Protein AF-K3XHM7-F1 (afdb_monomer_lite)

Organism: Setaria italica (NCBI:txid4555)

Secondary structure (DSSP, 8-state):
-EEEEEEE-SSTTSSHHHHHHHHHHHHHHTT--EEEEEEE-SSSSSSTTS-HHHH-PPEE-TT--EE-THHHHHHHHHT----GGGEEEHHHHHHHHHHHHHHTTTTTPPP-IIIIIHHHHHHHHHHHHTS--SS-SS--SEEEEEESS----SSSEEEEE-----------HHHHHHHHHTT---------TGGGSTTHHHH-HHHHHHHHHHHHH-S-EEE----SSTTHHHHHHHHHHHHHTT--EEEETHHHHHHHHHHHHHTS--TTEEETTT-TT-SEEEEEE-PBP-SSS-S-B-EEEEEEEEE-STT-HHHHHTTT-SEEEEEEEESEEE-GGGHHHHHHHT-EEEEE-TTS-SEEEEE-TTSSSEEEESS-TTSS-BTTB--HHHHHHHHHHTT-HHHHHHHHHSTTS----------PPPPPPPPP--SS----PPPP------

Sequence (454 aa):
MKYVLVTGGVVSGLGKGVTASSIGVVLKSCGLRVTTIKIDPYLNTDAGTMSPFEHGEVFVLDDGGEVDLDLGNYERFLDIKLTRDNNITTGKIYQAVINKERRGDYLGKTVQVVPHITDEIQDWIERVAMNPVDGKEGHPDVCVIELGGTIGPGNFCLVHVSLVPVLNVVGEQALLHASVAMERKLVVDWVPSCDLEDSSARETPEAHKKAWKLLKGADGILVPGGFGDRGVQGKILAAKYARENNVPYLGICLGMQIAVIEFARSVMKLRGANSTEFDPAATSPCVIFMPEGSKTHMGATMRLGSRRTYFQVTGSKSAKLYGNATSVDERHRHRYEVNPDMVPDFERAGLQFVGKDESGTRMEIIELPSHKFFIGAQFHPEFKSRPGKPSPLFLGLIAAASGQLEPLLQRSCNNTTKPPTKVPKRKLYPTVPVKNPLNSLVNGYYPNGTGIHT

InterPro domains:
  IPR004468 CTP synthase [PTHR11550] (173-412)
  IPR017456 CTP synthase, N-terminal [PF06418] (2-152)
  IPR017926 Glutamine amidotransferase [PF00117] (174-398)
  IPR027417 P-loop containing nucleoside triphosphate hydrolase [G3DSA:3.40.50.300] (1-154)
  IPR027417 P-loop containing nucleoside triphosphate hydrolase [SSF52540] (1-173)
  IPR029062 Class I glutamine amidotransferase-like [G3DSA:3.40.50.880] (171-416)
  IPR029062 Class I glutamine amidotransferase-like [SSF52317] (173-403)
  IPR033828 CTP synthase GATase domain [cd01746] (174-398)

Structure (mmCIF, N/CA/C/O backbone):
data_AF-K3XHM7-F1
#
_entry.id   AF-K3XHM7-F1
#
loop_
_atom_site.group_PDB
_atom_site.id
_atom_site.type_symbol
_atom_site.label_atom_id
_atom_site.label_alt_id
_atom_site.label_comp_id
_atom_site.label_asym_id
_atom_site.label_entity_id
_atom_site.label_seq_id
_atom_site.pdbx_PDB_ins_code
_atom_site.Cartn_x
_atom_site.Cartn_y
_atom_site.Cartn_z
_atom_site.occupancy
_atom_site.B_iso_or_equiv
_atom_site.auth_seq_id
_atom_site.auth_comp_id
_atom_site.auth_asym_id
_atom_site.auth_atom_id
_atom_site.pdbx_PDB_model_num
ATOM 1 N N . MET A 1 1 ? 17.252 -14.009 -24.399 1.00 90.31 1 MET A N 1
ATOM 2 C CA . MET A 1 1 ? 16.099 -13.152 -24.069 1.00 90.31 1 MET A CA 1
ATOM 3 C C . MET A 1 1 ? 15.227 -12.949 -25.299 1.00 90.31 1 MET A C 1
ATOM 5 O O . MET A 1 1 ? 15.767 -12.719 -26.378 1.00 90.31 1 MET A O 1
ATOM 9 N N . LYS A 1 2 ? 13.904 -13.054 -25.160 1.00 92.12 2 LYS A N 1
ATOM 10 C CA . LYS A 1 2 ? 12.919 -12.620 -26.166 1.00 92.12 2 LYS A CA 1
ATOM 11 C C . LYS A 1 2 ? 12.112 -11.448 -25.612 1.00 92.12 2 LYS A C 1
ATOM 13 O O . LYS A 1 2 ? 11.883 -11.400 -24.409 1.00 92.12 2 LYS A O 1
ATOM 18 N N . TYR A 1 3 ? 11.655 -10.546 -26.476 1.00 90.75 3 TYR A N 1
ATOM 19 C CA . TYR A 1 3 ? 10.893 -9.365 -26.072 1.00 90.75 3 TYR A CA 1
ATOM 20 C C . TYR A 1 3 ? 9.493 -9.375 -26.685 1.00 90.75 3 TYR A C 1
ATOM 22 O O . TYR A 1 3 ? 9.328 -9.613 -27.885 1.00 90.75 3 TYR A O 1
ATOM 30 N N . VAL A 1 4 ? 8.491 -9.103 -25.854 1.00 89.62 4 VAL A N 1
ATOM 31 C CA . VAL A 1 4 ? 7.109 -8.862 -26.279 1.00 89.62 4 VAL A CA 1
ATOM 32 C C . VAL A 1 4 ? 6.745 -7.457 -25.845 1.00 89.62 4 VAL A C 1
ATOM 34 O O . VAL A 1 4 ? 6.724 -7.206 -24.648 1.00 89.62 4 VAL A O 1
ATOM 37 N N . LEU A 1 5 ? 6.450 -6.552 -26.774 1.00 88.44 5 LEU A N 1
ATOM 38 C CA . LEU A 1 5 ? 5.986 -5.213 -26.421 1.00 88.44 5 LEU A CA 1
ATOM 39 C C . LEU A 1 5 ? 4.493 -5.096 -26.574 1.00 88.44 5 LEU A C 1
ATOM 41 O O . LEU A 1 5 ? 3.918 -5.392 -27.621 1.00 88.44 5 LEU A O 1
ATOM 45 N N . VAL A 1 6 ? 3.892 -4.567 -25.527 1.00 85.75 6 VAL A N 1
ATOM 46 C CA . VAL A 1 6 ? 2.497 -4.190 -25.487 1.00 85.75 6 VAL A CA 1
ATOM 47 C C . VAL A 1 6 ? 2.423 -2.674 -25.538 1.00 85.75 6 VAL A C 1
ATOM 49 O O . VAL A 1 6 ? 2.961 -1.984 -24.676 1.00 85.75 6 VAL A O 1
ATOM 52 N N . THR A 1 7 ? 1.755 -2.163 -26.565 1.00 81.94 7 THR A N 1
ATOM 53 C CA . THR A 1 7 ? 1.551 -0.732 -26.801 1.00 81.94 7 THR A CA 1
ATOM 54 C C . THR A 1 7 ? 0.088 -0.360 -26.630 1.00 81.94 7 THR A C 1
ATOM 56 O O . THR A 1 7 ? -0.816 -1.161 -26.889 1.00 81.94 7 THR A 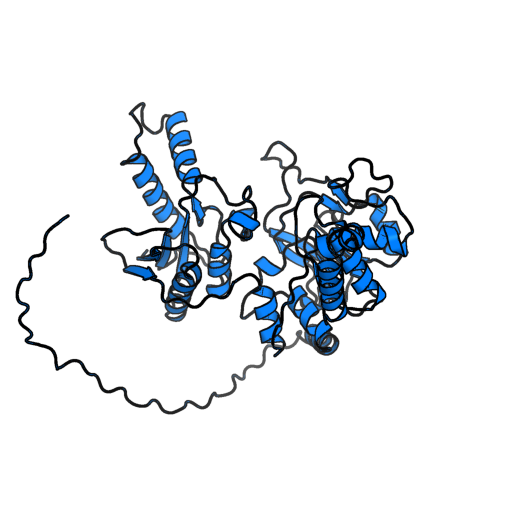O 1
ATOM 59 N N . GLY A 1 8 ? -0.153 0.874 -26.194 1.00 69.25 8 GLY A N 1
ATOM 60 C CA . GLY A 1 8 ? -1.497 1.443 -26.104 1.00 69.25 8 GLY A CA 1
ATOM 61 C C . GLY A 1 8 ? -1.938 2.171 -27.360 1.00 69.25 8 GLY A C 1
ATOM 62 O O . GLY A 1 8 ? -1.119 2.774 -28.049 1.00 69.25 8 GLY A O 1
ATOM 63 N N . GLY A 1 9 ? -3.249 2.158 -27.597 1.00 60.75 9 GLY A N 1
ATOM 64 C CA . GLY A 1 9 ? -3.941 3.103 -28.469 1.00 60.75 9 GLY A CA 1
ATOM 65 C C . GLY A 1 9 ? -4.202 4.465 -27.809 1.00 60.75 9 GLY A C 1
ATOM 66 O O . GLY A 1 9 ? -3.507 4.883 -26.889 1.00 60.75 9 GLY A O 1
ATOM 67 N N . VAL A 1 10 ? -5.242 5.148 -28.290 1.00 54.38 10 VAL A N 1
ATOM 68 C CA . VAL A 1 10 ? -5.516 6.593 -28.118 1.00 54.38 10 VAL A CA 1
ATOM 69 C C . VAL A 1 10 ? -5.725 7.063 -26.663 1.00 54.38 10 VAL A C 1
ATOM 71 O O . VAL A 1 10 ? -5.613 8.253 -26.391 1.00 54.38 10 VAL A O 1
ATOM 74 N N . VAL A 1 11 ? -6.022 6.168 -25.714 1.00 58.06 11 VAL A N 1
ATOM 75 C CA . VAL A 1 11 ? -6.416 6.540 -24.340 1.00 58.06 11 VAL A CA 1
ATOM 76 C C . VAL A 1 11 ? -5.602 5.757 -23.300 1.00 58.06 11 VAL A C 1
ATOM 78 O O . VAL A 1 11 ? -5.326 4.568 -23.470 1.00 58.06 11 VAL A O 1
ATOM 81 N N . SER A 1 12 ? -5.207 6.412 -22.204 1.00 57.19 12 SER A N 1
ATOM 82 C CA . SER A 1 12 ? -4.606 5.738 -21.042 1.00 57.19 12 SER A CA 1
ATOM 83 C C . SER A 1 12 ? -5.689 5.033 -20.206 1.00 57.19 12 SER A C 1
ATOM 85 O O . SER A 1 12 ? -6.799 5.538 -20.097 1.00 57.19 12 SER A O 1
ATOM 87 N N . GLY A 1 13 ? -5.404 3.852 -19.642 1.00 61.78 13 GLY A N 1
ATOM 88 C CA . GLY A 1 13 ? -6.384 3.069 -18.860 1.00 61.78 13 GLY A CA 1
ATOM 89 C C . GLY A 1 13 ? -7.154 1.967 -19.612 1.00 61.78 13 GLY A C 1
ATOM 90 O O . GLY A 1 13 ? -8.038 1.343 -19.040 1.00 61.78 13 GLY A O 1
ATOM 91 N N . LEU A 1 14 ? -6.798 1.654 -20.865 1.00 66.38 14 LEU A N 1
ATOM 92 C CA . LEU A 1 14 ? -7.458 0.620 -21.695 1.00 66.38 14 LEU A CA 1
ATOM 93 C C . LEU A 1 14 ? -7.246 -0.842 -21.253 1.00 66.38 14 LEU A C 1
ATOM 95 O O . LEU A 1 14 ? -7.714 -1.758 -21.921 1.00 66.38 14 LEU A O 1
ATOM 99 N N . GLY A 1 15 ? -6.506 -1.085 -20.170 1.00 74.56 15 GLY A N 1
ATOM 100 C CA . GLY A 1 15 ? -6.131 -2.442 -19.760 1.00 74.56 15 GLY A CA 1
ATOM 101 C C . GLY A 1 15 ? -4.861 -2.971 -20.436 1.00 74.56 15 GLY A C 1
ATOM 102 O O . GLY A 1 15 ? -4.729 -4.181 -20.636 1.00 74.56 15 GLY A O 1
ATOM 103 N N . LYS A 1 16 ? -3.901 -2.088 -20.758 1.00 78.88 16 LYS A N 1
ATOM 104 C CA . LYS A 1 16 ? -2.546 -2.480 -21.196 1.00 78.88 16 LYS A CA 1
ATOM 105 C C . LYS A 1 16 ? -1.891 -3.416 -20.180 1.00 78.88 16 LYS A C 1
ATOM 107 O O . LYS A 1 16 ? -1.523 -4.528 -20.546 1.00 78.88 16 LYS A O 1
ATOM 112 N N . GLY A 1 17 ? -1.864 -3.009 -18.907 1.00 81.81 17 GLY A N 1
ATOM 113 C CA . GLY A 1 17 ? -1.332 -3.811 -17.805 1.00 81.81 17 GLY A CA 1
ATOM 114 C C . GLY A 1 17 ? -1.980 -5.192 -17.690 1.00 81.81 17 GLY A C 1
ATOM 115 O O . GLY A 1 17 ? -1.285 -6.195 -17.536 1.00 81.81 17 GLY A O 1
ATOM 116 N N . VAL A 1 18 ? -3.304 -5.280 -17.862 1.00 83.62 18 VAL A N 1
ATOM 117 C CA . VAL A 1 18 ? -4.047 -6.555 -17.855 1.00 83.62 18 VAL A CA 1
ATOM 118 C C . VAL A 1 18 ? -3.696 -7.418 -19.068 1.00 83.62 18 VAL A C 1
ATOM 120 O O . VAL A 1 18 ? -3.477 -8.620 -18.921 1.00 83.62 18 VAL A O 1
ATOM 123 N N . THR A 1 19 ? -3.599 -6.826 -20.260 1.00 85.44 19 THR A N 1
ATOM 124 C CA . THR A 1 19 ? -3.249 -7.545 -21.496 1.00 85.44 19 THR A CA 1
ATOM 125 C C . THR A 1 19 ? -1.823 -8.087 -21.426 1.00 85.44 19 THR A C 1
ATOM 127 O O . THR A 1 19 ? -1.602 -9.279 -21.638 1.00 85.44 19 THR A O 1
ATOM 130 N N . ALA A 1 20 ? -0.865 -7.237 -21.055 1.00 87.88 20 ALA A N 1
ATOM 131 C CA . ALA A 1 20 ? 0.531 -7.609 -20.859 1.00 87.88 20 ALA A CA 1
ATOM 132 C C . ALA A 1 20 ? 0.687 -8.686 -19.775 1.00 87.88 20 ALA A C 1
ATOM 134 O O . ALA A 1 20 ? 1.353 -9.698 -20.004 1.00 87.88 20 ALA A O 1
ATOM 135 N N . SER A 1 21 ? -0.008 -8.541 -18.641 1.00 88.75 21 SER A N 1
ATOM 136 C CA . SER A 1 21 ? -0.039 -9.571 -17.595 1.00 88.75 21 SER A CA 1
ATOM 137 C C . SER A 1 21 ? -0.605 -10.893 -18.115 1.00 88.75 21 SER A C 1
ATOM 139 O O . SER A 1 21 ? -0.036 -11.948 -17.852 1.00 88.75 21 SER A O 1
ATOM 141 N N . SER A 1 22 ? -1.689 -10.855 -18.892 1.00 89.19 22 SER A N 1
ATOM 142 C CA . SER A 1 22 ? -2.334 -12.057 -19.438 1.00 89.19 22 SER A CA 1
ATOM 143 C C . SER A 1 22 ? -1.419 -12.808 -20.403 1.00 89.19 22 SER A C 1
ATOM 145 O O . SER A 1 22 ? -1.305 -14.030 -20.317 1.00 89.19 22 SER A O 1
ATOM 147 N N . ILE A 1 23 ? -0.710 -12.084 -21.276 1.00 90.81 23 ILE A N 1
ATOM 148 C CA . ILE A 1 23 ? 0.316 -12.665 -22.151 1.00 90.81 23 ILE A CA 1
ATOM 149 C C . ILE A 1 23 ? 1.399 -13.340 -21.307 1.00 90.81 23 ILE A C 1
ATOM 151 O O . ILE A 1 23 ? 1.749 -14.492 -21.562 1.00 90.81 23 ILE A O 1
ATOM 155 N N . GLY A 1 24 ? 1.890 -12.661 -20.268 1.00 92.69 24 GLY A N 1
ATOM 156 C CA . GLY A 1 24 ? 2.874 -13.235 -19.357 1.00 92.69 24 GLY A CA 1
ATOM 157 C C . GLY A 1 24 ? 2.372 -14.506 -18.657 1.00 92.69 24 GLY A C 1
ATOM 158 O O . GLY A 1 24 ? 3.124 -15.471 -18.552 1.00 92.69 24 GLY A O 1
ATOM 159 N N . VAL A 1 25 ? 1.101 -14.559 -18.237 1.00 91.50 25 VAL A N 1
ATOM 160 C CA . VAL A 1 25 ? 0.500 -15.757 -17.620 1.00 91.50 25 VAL A CA 1
ATOM 161 C C . VAL A 1 25 ? 0.461 -16.918 -18.608 1.00 91.50 25 VAL A C 1
ATOM 163 O O . VAL A 1 25 ? 0.824 -18.036 -18.244 1.00 91.50 25 VAL A O 1
ATOM 166 N N . VAL A 1 26 ? 0.066 -16.665 -19.860 1.00 93.38 26 VAL A N 1
ATOM 167 C CA . VAL A 1 26 ? 0.060 -17.692 -20.912 1.00 93.38 26 VAL A CA 1
ATOM 168 C C . VAL A 1 26 ? 1.474 -18.223 -21.136 1.00 93.38 26 VAL A C 1
ATOM 170 O O . VAL A 1 26 ? 1.685 -19.432 -21.072 1.00 93.38 26 VAL A O 1
ATOM 173 N N . LEU A 1 27 ? 2.463 -17.342 -21.297 1.00 93.69 27 LEU A N 1
ATOM 174 C CA . LEU A 1 27 ? 3.865 -17.736 -21.471 1.00 93.69 27 LEU A CA 1
ATOM 175 C C . LEU A 1 27 ? 4.392 -18.541 -20.272 1.00 93.69 27 LEU A C 1
ATOM 177 O O . LEU A 1 27 ? 5.014 -19.587 -20.463 1.00 93.69 27 LEU A O 1
ATOM 181 N N . LYS A 1 28 ? 4.072 -18.118 -19.041 1.00 93.69 28 LYS A N 1
ATOM 182 C CA . LYS A 1 28 ? 4.417 -18.854 -17.815 1.00 93.69 28 LYS A CA 1
ATOM 183 C C . LYS A 1 28 ? 3.761 -20.236 -17.784 1.00 93.69 28 LYS A C 1
ATOM 185 O O . LYS A 1 28 ? 4.400 -21.210 -17.392 1.00 93.69 28 LYS A O 1
ATOM 190 N N . SER A 1 29 ? 2.514 -20.352 -18.246 1.00 91.81 29 SER A N 1
ATOM 191 C CA . SER A 1 29 ? 1.804 -21.636 -18.346 1.00 91.81 29 SER A CA 1
ATOM 192 C C . SER A 1 29 ? 2.400 -22.577 -19.400 1.00 91.81 29 SER A C 1
ATOM 194 O O . SER A 1 29 ? 2.321 -23.794 -19.246 1.00 91.81 29 SER A O 1
ATOM 196 N N . CYS A 1 30 ? 3.071 -22.029 -20.418 1.00 94.69 30 CYS A N 1
ATOM 197 C CA . CYS A 1 30 ? 3.864 -22.785 -21.388 1.00 94.69 30 CYS A CA 1
ATOM 198 C C . CYS A 1 30 ? 5.239 -23.223 -20.847 1.00 94.69 30 CYS A C 1
ATOM 200 O O . CYS A 1 30 ? 6.012 -23.827 -21.585 1.00 94.69 30 CYS A O 1
ATOM 202 N N . GLY A 1 31 ? 5.556 -22.933 -19.580 1.00 93.31 31 GLY A N 1
ATOM 203 C CA . GLY A 1 31 ? 6.815 -23.314 -18.938 1.00 93.31 31 GLY A CA 1
ATOM 204 C C . GLY A 1 31 ? 7.956 -22.309 -19.111 1.00 93.31 31 GLY A C 1
ATOM 205 O O . GLY A 1 31 ? 9.072 -22.608 -18.697 1.00 93.31 31 GLY A O 1
ATOM 206 N N . LEU A 1 32 ? 7.694 -21.130 -19.686 1.00 95.69 32 LEU A N 1
ATOM 207 C CA . LEU A 1 32 ? 8.699 -20.079 -19.861 1.00 95.69 32 LEU A CA 1
ATOM 208 C C . LEU A 1 32 ? 8.834 -19.223 -18.598 1.00 95.69 32 LEU A C 1
ATOM 210 O O . LEU A 1 32 ? 7.852 -18.929 -17.911 1.00 95.69 32 LEU A O 1
ATOM 214 N N . ARG A 1 33 ? 10.051 -18.765 -18.308 1.00 96.25 33 ARG A N 1
ATOM 215 C CA . ARG A 1 33 ? 10.319 -17.777 -17.258 1.00 96.25 33 ARG A CA 1
ATOM 216 C C . ARG A 1 33 ? 10.108 -16.375 -17.813 1.00 96.25 33 ARG A C 1
ATOM 218 O O . ARG A 1 33 ? 10.719 -16.000 -18.813 1.00 96.25 33 ARG A O 1
ATOM 225 N N . VAL A 1 34 ? 9.248 -15.602 -17.155 1.00 96.25 34 VAL A N 1
ATOM 226 C CA . VAL A 1 34 ? 8.810 -14.284 -17.629 1.00 96.25 34 VAL A CA 1
ATOM 227 C C . VAL A 1 34 ? 9.246 -13.195 -16.654 1.00 96.25 34 VAL A C 1
ATOM 229 O O . VAL A 1 34 ? 9.041 -13.328 -15.449 1.00 96.25 34 VAL A O 1
ATOM 232 N N . THR A 1 35 ? 9.804 -12.110 -17.188 1.00 96.75 35 THR A N 1
ATOM 233 C CA . THR A 1 35 ? 9.991 -10.831 -16.488 1.00 96.75 35 THR A CA 1
ATOM 234 C C . THR A 1 35 ? 9.202 -9.726 -17.182 1.00 96.75 35 THR A C 1
ATOM 236 O O . THR A 1 35 ? 8.718 -9.910 -18.304 1.00 96.75 35 THR A O 1
ATOM 239 N N . THR A 1 36 ? 9.055 -8.582 -16.521 1.00 96.00 36 THR A N 1
ATOM 240 C CA . THR A 1 36 ? 8.298 -7.447 -17.051 1.00 96.00 36 THR A CA 1
ATOM 241 C C . THR A 1 36 ? 9.036 -6.134 -16.865 1.00 96.00 36 THR A C 1
ATOM 243 O O . THR A 1 36 ? 9.661 -5.913 -15.826 1.00 96.00 36 THR A O 1
ATOM 246 N N . ILE A 1 37 ? 8.915 -5.242 -17.844 1.00 95.94 37 ILE A N 1
ATOM 247 C CA . ILE A 1 37 ? 9.376 -3.854 -17.754 1.00 95.94 37 ILE A CA 1
ATOM 248 C C . ILE A 1 37 ? 8.218 -2.949 -18.157 1.00 95.94 37 ILE A C 1
ATOM 250 O O . ILE A 1 37 ? 7.603 -3.163 -19.198 1.00 95.94 37 ILE A O 1
ATOM 254 N N . LYS A 1 38 ? 7.926 -1.930 -17.354 1.00 93.56 38 LYS A N 1
ATOM 255 C CA . LYS A 1 38 ? 6.962 -0.886 -17.708 1.00 93.56 38 LYS A CA 1
ATOM 256 C C . LYS A 1 38 ? 7.701 0.404 -18.013 1.00 93.56 38 LYS A C 1
ATOM 258 O O . LYS A 1 38 ? 8.544 0.820 -17.219 1.00 93.56 38 LYS A O 1
ATOM 263 N N . ILE A 1 39 ? 7.373 1.013 -19.145 1.00 92.19 39 ILE A N 1
ATOM 264 C CA . ILE A 1 39 ? 7.922 2.290 -19.588 1.00 92.19 39 ILE A CA 1
ATOM 265 C C . ILE A 1 39 ? 6.824 3.344 -19.514 1.00 92.19 39 ILE A C 1
ATOM 267 O O . ILE A 1 39 ? 5.850 3.300 -20.275 1.00 92.19 39 ILE A O 1
ATOM 271 N N . ASP A 1 40 ? 7.035 4.311 -18.631 1.00 89.19 40 ASP A N 1
ATOM 272 C CA . ASP A 1 40 ? 6.126 5.413 -18.388 1.00 89.19 40 ASP A CA 1
ATOM 273 C C . ASP A 1 40 ? 6.665 6.728 -18.965 1.00 89.19 40 ASP A C 1
ATOM 275 O O . ASP A 1 40 ? 7.805 7.115 -18.693 1.00 89.19 40 ASP A O 1
ATOM 279 N N . PRO A 1 41 ? 5.859 7.456 -19.756 1.00 87.25 41 PRO A N 1
ATOM 280 C CA . PRO A 1 41 ? 6.331 8.645 -20.458 1.00 87.25 41 PRO A CA 1
ATOM 281 C C . PRO A 1 41 ? 6.426 9.897 -19.569 1.00 87.25 41 PRO A C 1
ATOM 283 O O . PRO A 1 41 ? 6.902 10.934 -20.035 1.00 87.25 41 PRO A O 1
ATOM 286 N N . TYR A 1 42 ? 5.991 9.843 -18.306 1.00 87.00 42 TYR A N 1
ATOM 287 C CA . TYR A 1 42 ? 6.014 11.000 -17.409 1.00 87.00 42 TYR A CA 1
ATOM 288 C C . TYR A 1 42 ? 7.433 11.372 -16.940 1.00 87.00 42 TYR A C 1
ATOM 290 O O . TYR A 1 42 ? 8.353 10.551 -16.910 1.00 87.00 42 TYR A O 1
ATOM 298 N N . LEU A 1 43 ? 7.609 12.641 -16.554 1.00 90.94 43 LEU A N 1
ATOM 299 C CA . LEU A 1 43 ? 8.907 13.213 -16.171 1.00 90.94 43 LEU A CA 1
ATOM 300 C C . LEU A 1 43 ? 9.351 12.891 -14.742 1.00 90.94 43 LEU A C 1
ATOM 302 O O . LEU A 1 43 ? 10.538 13.007 -14.455 1.00 90.94 43 LEU A O 1
ATOM 306 N N . ASN A 1 44 ? 8.449 12.513 -13.835 1.00 92.38 44 ASN A N 1
ATOM 307 C CA . ASN A 1 44 ? 8.841 12.122 -12.481 1.00 92.38 44 ASN A CA 1
ATOM 308 C C . ASN A 1 44 ? 9.801 10.918 -12.525 1.00 92.38 44 ASN A C 1
ATOM 310 O O . ASN A 1 44 ? 9.660 10.008 -13.344 1.00 92.38 44 ASN A O 1
ATOM 314 N N . THR A 1 45 ? 10.796 10.896 -11.638 1.00 93.19 45 THR A N 1
ATOM 315 C CA . THR A 1 45 ? 11.777 9.798 -11.538 1.00 93.19 45 THR A CA 1
ATOM 316 C C . THR A 1 45 ? 11.165 8.498 -11.017 1.00 93.19 45 THR A C 1
ATOM 318 O O . THR A 1 45 ? 11.667 7.413 -11.311 1.00 93.19 45 THR A O 1
ATOM 321 N N . ASP A 1 46 ? 10.085 8.622 -10.254 1.00 92.56 46 ASP A N 1
ATOM 322 C CA . ASP A 1 46 ? 9.287 7.562 -9.652 1.00 92.56 46 ASP A CA 1
ATOM 323 C C . ASP A 1 46 ? 7.845 8.066 -9.445 1.00 92.56 46 ASP A C 1
ATOM 325 O O . ASP A 1 46 ? 7.542 9.236 -9.703 1.00 92.56 46 ASP A O 1
ATOM 329 N N . ALA A 1 47 ? 6.944 7.186 -9.006 1.00 89.81 47 ALA A N 1
ATOM 330 C CA . ALA A 1 47 ? 5.548 7.550 -8.753 1.00 89.81 47 ALA A CA 1
ATOM 331 C C . ALA A 1 47 ? 5.322 8.151 -7.350 1.00 89.81 47 ALA A C 1
ATOM 333 O O . ALA A 1 47 ? 4.227 8.620 -7.047 1.00 89.81 47 ALA A O 1
ATOM 334 N N . GLY A 1 48 ? 6.335 8.155 -6.475 1.00 88.31 48 GLY A N 1
ATOM 335 C CA . GLY A 1 48 ? 6.172 8.417 -5.041 1.00 88.31 48 GLY A CA 1
ATOM 336 C C . GLY A 1 48 ? 5.660 9.819 -4.706 1.00 88.31 48 GLY A C 1
ATOM 337 O O . GLY A 1 48 ? 4.966 10.018 -3.707 1.00 88.31 48 GLY A O 1
ATOM 338 N N . THR A 1 49 ? 5.967 10.796 -5.559 1.00 86.81 49 THR A N 1
ATOM 339 C CA . THR A 1 49 ? 5.561 12.201 -5.387 1.00 86.81 49 THR A CA 1
ATOM 340 C C . THR A 1 49 ? 4.212 12.542 -6.018 1.00 86.81 49 THR A C 1
ATOM 342 O O . THR A 1 49 ? 3.729 13.660 -5.846 1.00 86.81 49 THR A O 1
ATOM 345 N N . MET A 1 50 ? 3.600 11.608 -6.746 1.00 83.06 50 MET A N 1
ATOM 346 C CA . MET A 1 50 ? 2.352 11.861 -7.457 1.00 83.06 50 MET A CA 1
ATOM 347 C C . MET A 1 50 ? 1.139 11.803 -6.532 1.00 83.06 50 MET A C 1
ATOM 349 O O . MET A 1 50 ? 1.083 11.029 -5.574 1.00 83.06 50 MET A O 1
ATOM 353 N N . SER A 1 51 ? 0.131 12.610 -6.860 1.00 75.12 51 SER A N 1
ATOM 354 C CA . SER A 1 51 ? -1.175 12.535 -6.214 1.00 75.12 51 SER A CA 1
ATOM 355 C C . SER A 1 51 ? -1.901 11.252 -6.640 1.00 75.12 51 SER A C 1
ATOM 357 O O . SER A 1 51 ? -2.101 11.047 -7.842 1.00 75.12 51 SER A O 1
ATOM 359 N N . PRO A 1 52 ? -2.398 10.431 -5.693 1.00 73.62 52 PRO A N 1
ATOM 360 C CA . PRO A 1 52 ? -3.187 9.248 -6.033 1.00 73.62 52 PRO A CA 1
ATOM 361 C C . PRO A 1 52 ? -4.462 9.551 -6.833 1.00 73.62 52 PRO A C 1
ATOM 363 O O . PRO A 1 52 ? -4.963 8.686 -7.544 1.00 73.62 52 PRO A O 1
ATOM 366 N N . PHE A 1 53 ? -4.986 10.779 -6.742 1.00 69.44 53 PHE A N 1
ATOM 367 C CA . PHE A 1 53 ? -6.164 11.206 -7.504 1.00 69.44 53 PHE A CA 1
ATOM 368 C C . PHE A 1 53 ? -5.868 11.470 -8.983 1.00 69.44 53 PHE A C 1
ATOM 370 O O . PHE A 1 53 ? -6.780 11.392 -9.800 1.00 69.44 53 PHE A O 1
ATOM 377 N N . GLU A 1 54 ? -4.623 11.804 -9.325 1.00 68.19 54 GLU A N 1
ATOM 378 C CA . GLU A 1 54 ? -4.235 12.146 -10.697 1.00 68.19 54 GLU A CA 1
ATOM 379 C C . GLU A 1 54 ? -3.746 10.923 -11.472 1.00 68.19 54 GLU A C 1
ATOM 381 O O . GLU A 1 54 ? -4.114 10.742 -12.630 1.00 68.19 54 GLU A O 1
ATOM 386 N N . HIS A 1 55 ? -2.930 10.083 -10.831 1.00 71.38 55 HIS A N 1
ATOM 387 C CA . HIS A 1 55 ? -2.209 8.995 -11.499 1.00 71.38 55 HIS A CA 1
ATOM 388 C C . HIS A 1 55 ? -2.590 7.593 -10.989 1.00 71.38 55 HIS A C 1
ATOM 390 O O . HIS A 1 55 ? -2.123 6.588 -11.518 1.00 71.38 55 HIS A O 1
ATOM 396 N N . GLY A 1 56 ? -3.462 7.505 -9.980 1.00 75.06 56 GLY A N 1
ATOM 397 C CA . GLY A 1 56 ? -3.761 6.257 -9.280 1.00 75.06 56 GLY A CA 1
ATOM 398 C C . GLY A 1 56 ? -2.798 5.979 -8.124 1.00 75.06 56 GLY A C 1
ATOM 399 O O . GLY A 1 56 ? -1.868 6.736 -7.850 1.00 75.06 56 GLY A O 1
ATOM 400 N N . GLU A 1 57 ? -3.057 4.898 -7.392 1.00 80.94 57 GLU A N 1
ATOM 401 C CA . GLU A 1 57 ? -2.275 4.546 -6.205 1.00 80.94 57 GLU A CA 1
ATOM 402 C C . GLU A 1 57 ? -0.816 4.208 -6.539 1.00 80.94 57 GLU A C 1
ATOM 404 O O . GLU A 1 57 ? -0.520 3.539 -7.528 1.00 80.94 57 GLU A O 1
ATOM 409 N N . VAL A 1 58 ? 0.102 4.613 -5.659 1.00 87.88 58 VAL A N 1
ATOM 410 C CA . VAL A 1 58 ? 1.513 4.219 -5.740 1.00 87.88 58 VAL A CA 1
ATOM 411 C C . VAL A 1 58 ? 1.654 2.770 -5.288 1.00 87.88 58 VAL A C 1
ATOM 413 O O . VAL A 1 58 ? 1.284 2.428 -4.161 1.00 87.88 58 VAL A O 1
ATOM 416 N N . PHE A 1 59 ? 2.239 1.922 -6.131 1.00 91.81 59 PHE A N 1
ATOM 417 C CA . PHE A 1 59 ? 2.594 0.560 -5.754 1.00 91.81 59 PHE A CA 1
ATOM 418 C C . PHE A 1 59 ? 4.014 0.526 -5.187 1.00 91.81 59 PHE A C 1
ATOM 420 O O . PHE A 1 59 ? 4.932 1.134 -5.732 1.00 91.81 59 PHE A O 1
ATOM 427 N N . VAL A 1 60 ? 4.208 -0.193 -4.082 1.00 93.62 60 VAL A N 1
ATOM 428 C CA . VAL A 1 60 ? 5.518 -0.311 -3.427 1.00 93.62 60 VAL A CA 1
ATOM 429 C C . VAL A 1 60 ? 6.081 -1.698 -3.678 1.00 93.62 60 VAL A C 1
ATOM 431 O O . VAL A 1 60 ? 5.381 -2.691 -3.471 1.00 93.62 60 VAL A O 1
ATOM 434 N N . LEU A 1 61 ? 7.343 -1.769 -4.097 1.00 95.50 61 LEU A N 1
ATOM 435 C CA . LEU A 1 61 ? 8.077 -3.012 -4.353 1.00 95.50 61 LEU A CA 1
ATOM 436 C C . LEU A 1 61 ? 8.841 -3.511 -3.116 1.00 95.50 61 LEU A C 1
ATOM 438 O O . LEU A 1 61 ? 9.002 -2.791 -2.128 1.00 95.50 61 LEU A O 1
ATOM 442 N N . ASP A 1 62 ? 9.322 -4.760 -3.157 1.00 92.56 62 ASP A N 1
ATOM 443 C CA . ASP A 1 62 ? 10.078 -5.364 -2.041 1.00 92.56 62 ASP A CA 1
ATOM 444 C C . ASP A 1 62 ? 11.346 -4.550 -1.713 1.00 92.56 62 ASP A C 1
ATOM 446 O O . ASP A 1 62 ? 11.670 -4.369 -0.538 1.00 92.56 62 ASP A O 1
ATOM 450 N N . ASP A 1 63 ? 12.012 -4.006 -2.736 1.00 93.50 63 ASP A N 1
ATOM 451 C CA . ASP A 1 63 ? 13.220 -3.178 -2.630 1.00 93.50 63 ASP A CA 1
ATOM 452 C C . ASP A 1 63 ? 12.939 -1.709 -2.253 1.00 93.50 63 ASP A C 1
ATOM 454 O O . ASP A 1 63 ? 13.858 -0.888 -2.235 1.00 93.50 63 ASP A O 1
ATOM 458 N N . GLY A 1 64 ? 11.679 -1.356 -1.985 1.00 92.81 64 GLY A N 1
ATOM 459 C CA . GLY A 1 64 ? 11.252 0.006 -1.672 1.00 92.81 64 GLY A CA 1
ATOM 460 C C . GLY A 1 64 ? 11.116 0.927 -2.884 1.00 92.81 64 GLY A C 1
ATOM 461 O O . GLY A 1 64 ? 11.047 2.134 -2.699 1.00 92.81 64 GLY A O 1
ATOM 462 N N . GLY A 1 65 ? 11.095 0.408 -4.114 1.00 92.88 65 GLY A N 1
ATOM 463 C CA . GLY A 1 65 ? 10.706 1.206 -5.277 1.00 92.88 65 GLY A CA 1
ATOM 464 C C . GLY A 1 65 ? 9.254 1.686 -5.181 1.00 92.88 65 GLY A C 1
ATOM 465 O O . GLY A 1 65 ? 8.359 0.876 -4.941 1.00 92.88 65 GLY A O 1
ATOM 466 N N . GLU A 1 66 ? 9.030 2.984 -5.389 1.00 94.12 66 GLU A N 1
ATOM 467 C CA . GLU A 1 66 ? 7.703 3.594 -5.546 1.00 94.12 66 GLU A CA 1
ATOM 468 C C . GLU A 1 66 ? 7.370 3.674 -7.037 1.00 94.12 66 GLU A C 1
ATOM 470 O O . GLU A 1 66 ? 7.973 4.443 -7.782 1.00 94.12 66 GLU A O 1
ATOM 475 N N . VAL A 1 67 ? 6.451 2.837 -7.501 1.00 93.50 67 VAL A N 1
ATOM 476 C CA . VAL A 1 67 ? 6.217 2.617 -8.932 1.00 93.50 67 VAL A CA 1
ATOM 477 C C . VAL A 1 67 ? 4.743 2.761 -9.286 1.00 93.50 67 VAL A C 1
ATOM 479 O O . VAL A 1 67 ? 3.877 2.805 -8.409 1.00 93.50 67 VAL A O 1
ATOM 482 N N . ASP A 1 68 ? 4.468 2.831 -10.585 1.00 89.44 68 ASP A N 1
ATOM 483 C CA . ASP A 1 68 ? 3.108 2.828 -11.111 1.00 89.44 68 ASP A CA 1
ATOM 484 C C . ASP A 1 68 ? 2.314 1.572 -10.687 1.00 89.44 68 ASP A C 1
ATOM 486 O O . ASP A 1 68 ? 2.864 0.473 -10.534 1.00 89.44 68 ASP A O 1
ATOM 490 N N . LEU A 1 69 ? 0.999 1.739 -10.528 1.00 85.69 69 LEU A N 1
ATOM 491 C CA . LEU A 1 69 ? 0.059 0.700 -10.111 1.00 85.69 69 LEU A CA 1
ATOM 492 C C . LEU A 1 69 ? 0.070 -0.548 -11.008 1.00 85.69 69 LEU A C 1
ATOM 494 O O . LEU A 1 69 ? -0.142 -1.662 -10.514 1.00 85.69 69 LEU A O 1
ATOM 498 N N . ASP A 1 70 ? 0.338 -0.400 -12.307 1.00 85.81 70 ASP A N 1
ATOM 499 C CA . ASP A 1 70 ? 0.384 -1.506 -13.262 1.00 85.81 70 ASP A CA 1
ATOM 500 C C . ASP A 1 70 ? 1.491 -2.516 -12.931 1.00 85.81 70 ASP A C 1
ATOM 502 O O . ASP A 1 70 ? 1.328 -3.704 -13.222 1.00 85.81 70 ASP A O 1
ATOM 506 N N . LEU A 1 71 ? 2.569 -2.115 -12.241 1.00 91.88 71 LEU A N 1
ATOM 507 C CA . LEU A 1 71 ? 3.563 -3.081 -11.750 1.00 91.88 71 LEU A CA 1
ATOM 508 C C . LEU A 1 71 ? 2.966 -4.048 -10.728 1.00 91.88 71 LEU A C 1
ATOM 510 O O . LEU A 1 71 ? 3.340 -5.224 -10.692 1.00 91.88 71 LEU A O 1
ATOM 514 N N . GLY A 1 72 ? 1.984 -3.584 -9.956 1.00 89.31 72 GLY A N 1
ATOM 515 C CA . GLY A 1 72 ? 1.207 -4.437 -9.071 1.00 89.31 72 GLY A CA 1
ATOM 516 C C . GLY A 1 72 ? 0.401 -5.489 -9.826 1.00 89.31 72 GLY A C 1
ATOM 517 O O . GLY A 1 72 ? 0.276 -6.611 -9.339 1.00 89.31 72 GLY A O 1
ATOM 518 N N . ASN A 1 73 ? -0.092 -5.189 -11.033 1.00 88.69 73 ASN A N 1
ATOM 519 C CA . ASN A 1 73 ? -0.770 -6.183 -11.872 1.00 88.69 73 ASN A CA 1
ATOM 520 C C . ASN A 1 73 ? 0.200 -7.306 -12.269 1.00 88.69 73 ASN A C 1
ATOM 522 O O . ASN A 1 73 ? -0.117 -8.482 -12.076 1.00 88.69 73 ASN A O 1
ATOM 526 N N . TYR A 1 74 ? 1.406 -6.959 -12.727 1.00 93.00 74 TYR A N 1
ATOM 527 C CA . TYR A 1 74 ? 2.417 -7.948 -13.111 1.00 93.00 74 TYR A CA 1
ATOM 528 C C . TYR A 1 74 ? 2.803 -8.858 -11.950 1.00 93.00 74 TYR A C 1
ATOM 530 O O . TYR A 1 74 ? 2.720 -10.080 -12.079 1.00 93.00 74 TYR A O 1
ATOM 538 N N . GLU A 1 75 ? 3.146 -8.292 -10.790 1.00 94.25 75 GLU A N 1
ATOM 539 C CA . GLU A 1 75 ? 3.482 -9.095 -9.613 1.00 94.25 75 GLU A CA 1
ATOM 540 C C . GLU A 1 75 ? 2.329 -10.016 -9.184 1.00 94.25 75 GLU A C 1
ATOM 542 O O . GLU A 1 75 ? 2.567 -11.144 -8.735 1.00 94.25 75 GLU A O 1
ATOM 547 N N . ARG A 1 76 ? 1.078 -9.553 -9.329 1.00 89.69 76 ARG A N 1
ATOM 548 C CA . ARG A 1 76 ? -0.120 -10.297 -8.923 1.00 89.69 76 ARG A CA 1
ATOM 549 C C . ARG A 1 76 ? -0.443 -11.478 -9.818 1.00 89.69 76 ARG A C 1
ATOM 551 O O . ARG A 1 76 ? -0.714 -12.564 -9.308 1.00 89.69 76 ARG A O 1
ATOM 558 N N . PHE A 1 77 ? -0.443 -11.262 -11.127 1.00 89.62 77 PHE A N 1
ATOM 559 C CA . PHE A 1 77 ? -0.817 -12.289 -12.095 1.00 89.62 77 PHE A CA 1
ATOM 560 C C . PHE A 1 77 ? 0.328 -13.255 -12.381 1.00 89.62 77 PHE A C 1
ATOM 562 O O . PHE A 1 77 ? 0.092 -14.449 -12.559 1.00 89.62 77 PHE A O 1
ATOM 569 N N . LEU A 1 78 ? 1.564 -12.755 -12.400 1.00 91.19 78 LEU A N 1
ATOM 570 C CA . LEU A 1 78 ? 2.729 -13.559 -12.753 1.00 91.19 78 LEU A CA 1
ATOM 571 C C . LEU A 1 78 ? 3.386 -14.218 -11.551 1.00 91.19 78 LEU A C 1
ATOM 573 O O . LEU A 1 78 ? 4.228 -15.078 -11.773 1.00 91.19 78 LEU A O 1
ATOM 577 N N . ASP A 1 79 ? 3.008 -13.875 -10.316 1.00 91.31 79 ASP A N 1
ATOM 578 C CA . ASP A 1 79 ? 3.651 -14.379 -9.095 1.00 91.31 79 ASP A CA 1
ATOM 579 C C . ASP A 1 79 ? 5.182 -14.218 -9.166 1.00 91.31 79 ASP A C 1
ATOM 581 O O . ASP A 1 79 ? 5.945 -15.185 -9.150 1.00 91.31 79 ASP A O 1
ATOM 585 N N . ILE A 1 80 ? 5.596 -12.964 -9.362 1.00 94.12 80 ILE A N 1
ATOM 586 C CA . ILE A 1 80 ? 6.989 -12.505 -9.448 1.00 94.12 80 ILE A CA 1
ATOM 587 C C . ILE A 1 80 ? 7.206 -11.330 -8.489 1.00 94.12 80 ILE A C 1
ATOM 589 O O . ILE A 1 80 ? 6.247 -10.766 -7.951 1.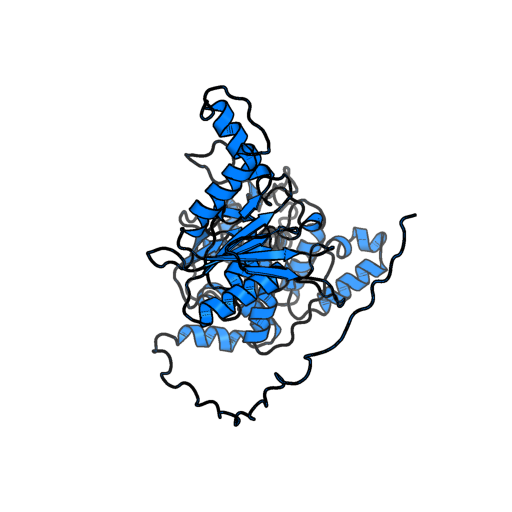00 94.12 80 ILE A O 1
ATOM 593 N N . LYS A 1 81 ? 8.473 -10.972 -8.282 1.00 94.50 81 LYS A N 1
ATOM 594 C CA . LYS A 1 81 ? 8.921 -9.838 -7.474 1.00 94.50 81 LYS A CA 1
ATOM 595 C C . LYS A 1 81 ? 9.766 -8.906 -8.329 1.00 94.50 81 LYS A C 1
ATOM 597 O O . LYS A 1 81 ? 10.877 -9.262 -8.717 1.00 94.50 81 LYS A O 1
ATOM 602 N N . LEU A 1 82 ? 9.223 -7.737 -8.633 1.00 96.38 82 LEU A N 1
ATOM 603 C CA . LEU A 1 82 ? 9.903 -6.730 -9.441 1.00 96.38 82 LEU A CA 1
ATOM 604 C C . LEU A 1 82 ? 10.773 -5.830 -8.556 1.00 96.38 82 LEU A C 1
ATOM 606 O O . LEU A 1 82 ? 10.571 -5.737 -7.344 1.00 96.38 82 LEU A O 1
ATOM 610 N N . THR A 1 83 ? 11.735 -5.153 -9.175 1.00 96.06 83 THR A N 1
ATOM 611 C CA . THR A 1 83 ? 12.573 -4.127 -8.544 1.00 96.06 83 THR A CA 1
ATOM 612 C C . THR A 1 83 ? 12.258 -2.751 -9.124 1.00 96.06 83 THR A C 1
ATOM 614 O O . THR A 1 83 ? 11.612 -2.627 -10.169 1.00 96.06 83 THR A O 1
ATOM 617 N N . ARG A 1 84 ? 12.735 -1.687 -8.471 1.00 95.75 84 ARG A N 1
ATOM 618 C CA . ARG A 1 84 ? 12.571 -0.297 -8.937 1.00 95.75 84 ARG A CA 1
ATOM 619 C C . ARG A 1 84 ? 13.083 -0.051 -10.360 1.00 95.75 84 ARG A C 1
ATOM 621 O O . ARG A 1 84 ? 12.674 0.922 -10.993 1.00 95.75 84 ARG A O 1
ATOM 628 N N . ASP A 1 85 ? 13.978 -0.906 -10.849 1.00 96.31 85 ASP A N 1
ATOM 629 C CA . ASP A 1 85 ? 14.569 -0.820 -12.183 1.00 96.31 85 ASP A CA 1
ATOM 630 C C . ASP A 1 85 ? 13.651 -1.405 -13.268 1.00 96.31 85 ASP A C 1
ATOM 632 O O . ASP A 1 85 ? 13.814 -1.066 -14.439 1.00 96.31 85 ASP A O 1
ATOM 636 N N . ASN A 1 86 ? 12.655 -2.224 -12.898 1.00 97.00 86 ASN A N 1
ATOM 637 C CA . ASN A 1 86 ? 11.609 -2.708 -13.808 1.00 97.00 86 ASN A CA 1
ATOM 638 C C . ASN A 1 86 ? 10.605 -1.610 -14.206 1.00 97.00 86 ASN A C 1
ATOM 640 O O . ASN A 1 86 ? 9.803 -1.820 -15.116 1.00 97.00 86 ASN A O 1
ATOM 644 N N . ASN A 1 87 ? 10.638 -0.450 -13.545 1.00 95.75 87 ASN A N 1
ATOM 645 C CA . ASN A 1 87 ? 9.893 0.738 -13.945 1.00 95.75 87 ASN A CA 1
ATOM 646 C C . ASN A 1 87 ? 10.850 1.763 -14.560 1.00 95.75 87 ASN A C 1
ATOM 648 O O . ASN A 1 87 ? 11.712 2.310 -13.871 1.00 95.75 87 ASN A O 1
ATOM 652 N N . ILE A 1 88 ? 10.701 2.028 -15.851 1.00 95.25 88 ILE A N 1
ATOM 653 C CA . ILE A 1 88 ? 11.452 3.052 -16.574 1.00 95.25 88 ILE A CA 1
ATOM 654 C C . ILE A 1 88 ? 10.552 4.274 -16.708 1.00 95.25 88 ILE A C 1
ATOM 656 O O . ILE A 1 88 ? 9.420 4.153 -17.160 1.00 95.25 88 ILE A O 1
ATOM 660 N N . THR A 1 89 ? 11.066 5.448 -16.356 1.00 94.62 89 THR A N 1
ATOM 661 C CA . THR A 1 89 ? 10.368 6.723 -16.555 1.00 94.62 89 THR A CA 1
ATOM 662 C C . THR A 1 89 ? 11.248 7.666 -17.361 1.00 94.62 89 THR A C 1
ATOM 664 O O . THR A 1 89 ? 12.479 7.531 -17.345 1.00 94.62 89 THR A O 1
ATOM 667 N N . THR A 1 90 ? 10.650 8.653 -18.030 1.00 93.12 90 THR A N 1
ATOM 668 C CA . THR A 1 90 ? 11.419 9.689 -18.737 1.00 93.12 90 THR A CA 1
ATOM 669 C C . THR A 1 90 ? 12.399 10.377 -17.783 1.00 93.12 90 THR A C 1
ATOM 671 O O . THR A 1 90 ? 13.578 10.517 -18.102 1.00 93.12 90 THR A O 1
ATOM 674 N N . GLY A 1 91 ? 11.957 10.718 -16.568 1.00 95.38 91 GLY A N 1
ATOM 675 C CA . GLY A 1 91 ? 12.815 11.326 -15.546 1.00 95.38 91 GLY A CA 1
ATOM 676 C C . GLY A 1 91 ? 14.024 10.477 -15.170 1.00 95.38 91 GLY A C 1
ATOM 677 O O . GLY A 1 91 ? 15.136 10.993 -15.067 1.00 95.38 91 GLY A O 1
ATOM 678 N N . LYS A 1 92 ? 13.828 9.165 -14.999 1.00 96.12 92 LYS A N 1
ATOM 679 C CA . LYS A 1 92 ? 14.893 8.231 -14.610 1.00 96.12 92 LYS A CA 1
ATOM 680 C C . LYS A 1 92 ? 15.981 8.128 -15.681 1.00 96.12 92 LYS A C 1
ATOM 682 O O . LYS A 1 92 ? 17.165 8.192 -15.353 1.00 96.12 92 LYS A O 1
ATOM 687 N N . ILE A 1 93 ? 15.584 8.049 -16.951 1.00 97.25 93 ILE A N 1
ATOM 688 C CA . ILE A 1 93 ? 16.512 8.003 -18.090 1.00 97.25 93 ILE A CA 1
ATOM 689 C C . ILE A 1 93 ? 17.270 9.324 -18.233 1.00 97.25 93 ILE A C 1
ATOM 691 O O . ILE A 1 93 ? 18.497 9.328 -18.334 1.00 97.25 93 ILE A O 1
ATOM 695 N N . TYR A 1 94 ? 16.566 10.457 -18.180 1.00 96.94 94 TYR A N 1
ATOM 696 C CA . TYR A 1 94 ? 17.203 11.771 -18.276 1.00 96.94 94 TYR A CA 1
ATOM 697 C C . TYR A 1 94 ? 18.195 11.985 -17.131 1.00 96.94 94 TYR A C 1
ATOM 699 O O . TYR A 1 94 ? 19.322 12.412 -17.369 1.00 96.94 94 TYR A O 1
ATOM 707 N N . GLN A 1 95 ? 17.824 11.624 -15.901 1.00 96.88 95 GLN A N 1
ATOM 708 C CA . GLN A 1 95 ? 18.715 11.714 -14.748 1.00 96.88 95 GLN A CA 1
ATOM 709 C C . GLN A 1 95 ? 19.971 10.847 -14.924 1.00 96.88 95 GLN A C 1
ATOM 711 O O . GLN A 1 95 ? 21.070 11.301 -14.605 1.00 96.88 95 GLN A O 1
ATOM 716 N N . ALA A 1 96 ? 19.833 9.622 -15.442 1.00 96.69 96 ALA A N 1
ATOM 717 C CA . ALA A 1 96 ? 20.964 8.734 -15.703 1.00 96.69 96 ALA A CA 1
ATOM 718 C C . ALA A 1 96 ? 21.931 9.329 -16.738 1.00 96.69 96 ALA A C 1
ATOM 720 O O . ALA A 1 96 ? 23.138 9.386 -16.492 1.00 96.69 96 ALA A O 1
ATOM 721 N N . VAL A 1 97 ? 21.401 9.844 -17.849 1.00 97.62 97 VAL A N 1
ATOM 722 C CA . VAL A 1 97 ? 22.201 10.459 -18.915 1.00 97.62 97 VAL A CA 1
ATOM 723 C C . VAL A 1 97 ? 22.871 11.752 -18.450 1.00 97.62 97 VAL A C 1
ATOM 725 O O . VAL A 1 97 ? 24.059 11.935 -18.710 1.00 97.62 97 VAL A O 1
ATOM 728 N N . ILE A 1 98 ? 22.170 12.602 -17.696 1.00 97.25 98 ILE A N 1
ATOM 729 C CA . ILE A 1 98 ? 22.749 13.813 -17.090 1.00 97.25 98 ILE A CA 1
ATOM 730 C C . ILE A 1 98 ? 23.877 13.440 -16.117 1.00 97.25 98 ILE A C 1
ATOM 732 O O . ILE A 1 98 ? 24.942 14.050 -16.129 1.00 97.25 98 ILE A O 1
ATOM 736 N N . ASN A 1 99 ? 23.700 12.397 -15.302 1.00 97.12 99 ASN A N 1
ATOM 737 C CA . ASN A 1 99 ? 24.746 11.948 -14.383 1.00 97.12 99 ASN A CA 1
ATOM 738 C C . ASN A 1 99 ? 25.979 11.399 -15.124 1.00 97.12 99 ASN A C 1
ATOM 740 O O . ASN A 1 99 ? 27.103 11.673 -14.706 1.00 97.12 99 ASN A O 1
ATOM 744 N N . LYS A 1 100 ? 25.787 10.651 -16.221 1.00 96.69 100 LYS A N 1
ATOM 745 C CA . LYS A 1 100 ? 26.872 10.184 -17.107 1.00 96.69 100 LYS A CA 1
ATOM 746 C C . LYS A 1 100 ? 27.631 11.358 -17.735 1.00 96.69 100 LYS A C 1
ATOM 748 O O . LYS A 1 100 ? 28.859 11.358 -17.762 1.00 96.69 100 LYS A O 1
ATOM 753 N N . GLU A 1 101 ? 26.908 12.390 -18.171 1.00 97.31 101 GLU A N 1
ATOM 754 C CA . GLU A 1 101 ? 27.497 13.622 -18.708 1.00 97.31 101 GLU A CA 1
ATOM 755 C C . GLU A 1 101 ? 28.381 14.322 -17.679 1.00 97.31 101 GLU A C 1
ATOM 757 O O . GLU A 1 101 ? 29.555 14.564 -17.956 1.00 97.31 101 GLU A O 1
ATOM 762 N N . ARG A 1 102 ? 27.879 14.531 -16.458 1.00 96.12 102 ARG A N 1
ATOM 763 C CA . ARG A 1 102 ? 28.646 15.166 -15.376 1.00 96.12 102 ARG A CA 1
ATOM 764 C C . ARG A 1 102 ? 29.886 14.389 -14.943 1.00 96.12 102 ARG A C 1
ATOM 766 O O . ARG A 1 102 ? 30.850 15.007 -14.500 1.00 96.12 102 ARG A O 1
ATOM 773 N N . ARG A 1 103 ? 29.882 13.060 -15.066 1.00 96.19 103 ARG A N 1
ATOM 774 C CA . ARG A 1 103 ? 31.065 12.223 -14.801 1.00 96.19 103 ARG A CA 1
ATOM 775 C C . ARG A 1 103 ? 32.109 12.265 -15.918 1.00 96.19 103 ARG A C 1
ATOM 777 O O . ARG A 1 103 ? 33.240 11.851 -15.689 1.00 96.19 103 ARG A O 1
ATOM 784 N N . GLY A 1 104 ? 31.752 12.780 -17.094 1.00 95.31 104 GLY A N 1
ATOM 785 C CA . GLY A 1 104 ? 32.622 12.798 -18.267 1.00 95.31 104 GLY A CA 1
ATOM 786 C C . GLY A 1 104 ? 32.574 11.514 -19.099 1.00 95.31 104 GLY A C 1
ATOM 787 O O . GLY A 1 104 ? 33.437 11.329 -19.956 1.00 95.31 104 GLY A O 1
ATOM 788 N N . ASP A 1 105 ? 31.559 10.660 -18.912 1.00 96.00 105 ASP A N 1
ATOM 789 C CA . ASP A 1 105 ? 31.442 9.357 -19.592 1.00 96.00 105 ASP A CA 1
ATOM 790 C C . ASP A 1 105 ? 31.327 9.515 -21.129 1.00 96.00 105 ASP A C 1
ATOM 792 O O . ASP A 1 105 ? 31.683 8.614 -21.885 1.00 96.00 105 ASP A O 1
ATOM 796 N N . TYR A 1 106 ? 30.899 10.692 -21.608 1.00 95.38 106 TYR A N 1
ATOM 797 C CA . TYR A 1 106 ? 30.806 11.033 -23.037 1.00 95.38 106 TYR A CA 1
ATOM 798 C C . TYR A 1 106 ? 32.047 11.747 -23.603 1.00 95.38 106 TYR A C 1
ATOM 800 O O . TYR A 1 106 ? 32.005 12.262 -24.722 1.00 95.38 106 TYR A O 1
ATOM 808 N N . LEU A 1 107 ? 33.161 11.795 -22.859 1.00 94.88 107 LEU A N 1
ATOM 809 C CA . LEU A 1 107 ? 34.447 12.361 -23.304 1.00 94.88 107 LEU A CA 1
ATOM 810 C C . LEU A 1 107 ? 34.349 13.820 -23.798 1.00 94.88 107 LEU A C 1
ATOM 812 O O . LEU A 1 107 ? 35.018 14.213 -24.753 1.00 94.88 107 LEU A O 1
ATOM 816 N N . GLY A 1 108 ? 33.472 14.616 -23.179 1.00 90.62 108 GLY A N 1
ATOM 817 C CA . GLY A 1 108 ? 33.242 16.020 -23.538 1.00 90.62 108 GLY A CA 1
ATOM 818 C C . GLY A 1 108 ? 32.459 16.243 -24.838 1.00 90.62 108 GLY A C 1
ATOM 819 O O . GLY A 1 108 ? 32.320 17.385 -25.271 1.00 90.62 108 GLY A O 1
ATOM 820 N N . LYS A 1 109 ? 31.938 15.183 -25.471 1.00 92.81 109 LYS A N 1
ATOM 821 C CA . LYS A 1 109 ? 31.064 15.305 -26.646 1.00 92.81 109 LYS A CA 1
ATOM 822 C C . LYS A 1 109 ? 29.680 15.826 -26.256 1.00 92.81 109 LYS A C 1
ATOM 824 O O . LYS A 1 109 ? 29.208 15.618 -25.140 1.00 92.81 109 LYS A O 1
ATOM 829 N N . THR A 1 110 ? 29.007 16.472 -27.207 1.00 94.25 110 THR A N 1
ATOM 830 C CA . THR A 1 110 ? 27.622 16.926 -27.038 1.00 94.25 110 THR A CA 1
ATOM 831 C C . THR A 1 110 ? 26.670 15.742 -26.891 1.00 94.25 110 THR A C 1
ATOM 833 O O . THR A 1 110 ? 26.606 14.879 -27.764 1.00 94.25 110 THR A O 1
ATOM 836 N N . VAL A 1 111 ? 25.886 15.751 -25.814 1.00 96.00 111 VAL A N 1
ATOM 837 C CA . VAL A 1 111 ? 24.831 14.768 -25.544 1.00 96.00 111 VAL A CA 1
ATOM 838 C C . VAL A 1 111 ? 23.516 15.249 -26.160 1.00 96.00 111 VAL A C 1
ATOM 840 O O . VAL A 1 111 ? 23.147 16.416 -26.048 1.00 96.00 111 VAL A O 1
ATOM 843 N N . GLN A 1 112 ? 22.809 14.346 -26.830 1.00 91.50 112 GLN A N 1
ATOM 844 C CA . GLN A 1 112 ? 21.571 14.601 -27.577 1.00 91.50 112 GLN A CA 1
ATOM 845 C C . GLN A 1 112 ? 20.548 13.496 -27.310 1.00 91.50 112 GLN A C 1
ATOM 847 O O . GLN A 1 112 ? 20.929 12.400 -26.904 1.00 91.50 112 GLN A O 1
ATOM 852 N N . VAL A 1 113 ? 19.266 13.756 -27.597 1.00 92.12 113 VAL A N 1
ATOM 853 C CA . VAL A 1 113 ? 18.194 12.753 -27.444 1.00 92.12 113 VAL A CA 1
ATOM 854 C C . VAL A 1 113 ? 18.504 11.491 -28.250 1.00 92.12 113 VAL A C 1
ATOM 856 O O . VAL A 1 113 ? 18.478 10.391 -27.713 1.00 92.12 113 VAL A O 1
ATOM 859 N N . VAL A 1 114 ? 18.884 11.647 -29.514 1.00 90.00 114 VAL A N 1
ATOM 860 C CA . VAL A 1 114 ? 19.394 10.540 -30.326 1.00 90.00 114 VAL A CA 1
ATOM 861 C C . VAL A 1 114 ? 20.898 10.750 -30.528 1.00 90.00 114 VAL A C 1
ATOM 863 O O . VAL A 1 114 ? 21.291 11.857 -30.892 1.00 90.00 114 VAL A O 1
ATOM 866 N N . PRO A 1 115 ? 21.749 9.738 -30.293 1.00 92.12 115 PRO A N 1
ATOM 867 C CA . PRO A 1 115 ? 21.399 8.388 -29.844 1.00 92.12 115 PRO A CA 1
ATOM 868 C C . PRO A 1 115 ? 21.395 8.223 -28.310 1.00 92.12 115 PRO A C 1
ATOM 870 O O . PRO A 1 115 ? 20.856 7.252 -27.807 1.00 92.12 115 PRO A O 1
ATOM 873 N N . HIS A 1 116 ? 21.928 9.173 -27.536 1.00 94.88 116 HIS A N 1
ATOM 874 C CA . HIS A 1 116 ? 22.272 8.945 -26.122 1.00 94.88 116 HIS A CA 1
ATOM 875 C C . HIS A 1 116 ? 21.087 8.581 -25.208 1.00 94.88 116 HIS A C 1
ATOM 877 O O . HIS A 1 116 ? 21.242 7.734 -24.334 1.00 94.88 116 HIS A O 1
ATOM 883 N N . ILE A 1 117 ? 19.907 9.191 -25.388 1.00 93.94 117 ILE A N 1
ATOM 884 C CA . ILE A 1 117 ? 18.712 8.814 -24.608 1.00 93.94 117 ILE A CA 1
ATOM 885 C C . ILE A 1 117 ? 18.171 7.467 -25.097 1.00 93.94 117 ILE A C 1
ATOM 887 O O . ILE A 1 117 ? 17.787 6.628 -24.286 1.00 93.94 117 ILE A O 1
ATOM 891 N N . THR A 1 118 ? 18.139 7.239 -26.413 1.00 90.94 118 THR A N 1
ATOM 892 C CA . THR A 1 118 ? 17.643 5.975 -26.979 1.00 90.94 118 THR A CA 1
ATOM 893 C C . THR A 1 118 ? 18.539 4.786 -26.638 1.00 90.94 118 THR A C 1
ATOM 895 O O . THR A 1 118 ? 18.014 3.702 -26.393 1.00 90.94 118 THR A O 1
ATOM 898 N N . ASP A 1 119 ? 19.851 4.996 -26.570 1.00 92.25 119 ASP A N 1
ATOM 899 C CA . ASP A 1 119 ? 20.842 3.991 -26.188 1.00 92.25 119 ASP A CA 1
ATOM 900 C C . ASP A 1 119 ? 20.724 3.679 -24.693 1.00 92.25 119 ASP A C 1
ATOM 902 O O . ASP A 1 119 ? 20.654 2.513 -24.324 1.00 92.25 119 ASP A O 1
ATOM 906 N N . GLU A 1 120 ? 20.559 4.696 -23.831 1.00 96.50 120 GLU A N 1
ATOM 907 C CA . GLU A 1 120 ? 20.307 4.472 -22.399 1.00 96.50 120 GLU A CA 1
ATOM 908 C C . GLU A 1 120 ? 19.058 3.612 -22.167 1.00 96.50 120 GLU A C 1
ATOM 910 O O . GLU A 1 120 ? 19.064 2.731 -21.309 1.00 96.50 120 GLU A O 1
ATOM 915 N N . ILE A 1 121 ? 17.982 3.840 -22.930 1.00 93.69 121 ILE A N 1
ATOM 916 C CA . ILE A 1 121 ? 16.757 3.034 -22.829 1.00 93.69 121 ILE A CA 1
ATOM 917 C C . ILE A 1 121 ? 17.033 1.578 -23.227 1.00 93.69 121 ILE A C 1
ATOM 919 O O . ILE A 1 121 ? 16.578 0.666 -22.534 1.00 93.69 121 ILE A O 1
ATOM 923 N N . GLN A 1 122 ? 17.767 1.349 -24.320 1.00 90.75 122 GLN A N 1
ATOM 924 C CA . GLN A 1 122 ? 18.122 0.003 -24.783 1.00 90.75 122 GLN A CA 1
ATOM 925 C C . GLN A 1 122 ? 19.003 -0.720 -23.759 1.00 90.75 122 GLN A C 1
ATOM 927 O O . GLN A 1 122 ? 18.636 -1.807 -23.310 1.00 90.75 122 GLN A O 1
ATOM 932 N N . ASP A 1 123 ? 20.080 -0.075 -23.307 1.00 94.06 123 ASP A N 1
ATOM 933 C CA . ASP A 1 123 ? 20.993 -0.592 -22.285 1.00 94.06 123 ASP A CA 1
ATOM 934 C C . ASP A 1 123 ? 20.245 -0.949 -20.992 1.00 94.06 123 ASP A C 1
ATOM 936 O O . ASP A 1 123 ? 20.501 -1.980 -20.360 1.00 94.06 123 ASP A O 1
ATOM 940 N N . TRP A 1 124 ? 19.288 -0.108 -20.585 1.00 96.75 124 TRP A N 1
ATOM 941 C CA . TRP A 1 124 ? 18.464 -0.353 -19.406 1.00 96.75 124 TRP A CA 1
ATOM 942 C C . TRP A 1 124 ? 17.581 -1.588 -19.579 1.00 96.75 124 TRP A C 1
ATOM 944 O O . TRP A 1 124 ? 17.548 -2.444 -18.692 1.00 96.75 124 TRP A O 1
ATOM 954 N N . ILE A 1 125 ? 16.880 -1.697 -20.711 1.00 94.19 125 ILE A N 1
ATOM 955 C CA . ILE A 1 125 ? 16.004 -2.835 -21.011 1.00 94.19 125 ILE A CA 1
ATOM 956 C C . ILE A 1 125 ? 16.810 -4.131 -21.036 1.00 94.19 125 ILE A C 1
ATOM 958 O O . ILE A 1 125 ? 16.418 -5.096 -20.381 1.00 94.19 125 ILE A O 1
ATOM 962 N N . GLU A 1 126 ? 17.939 -4.158 -21.745 1.00 93.00 126 GLU A N 1
ATOM 963 C CA . GLU A 1 126 ? 18.776 -5.353 -21.860 1.00 93.00 126 GLU A CA 1
ATOM 964 C C . GLU A 1 126 ? 19.326 -5.790 -20.506 1.00 93.00 126 GLU A C 1
ATOM 966 O O . GLU A 1 126 ? 19.244 -6.967 -20.155 1.00 93.00 126 GLU A O 1
ATOM 971 N N . ARG A 1 127 ? 19.816 -4.842 -19.703 1.00 95.50 127 ARG A N 1
ATOM 972 C CA . ARG A 1 127 ? 20.324 -5.123 -18.358 1.00 95.50 127 ARG A CA 1
ATOM 973 C C . ARG A 1 127 ? 19.232 -5.664 -17.438 1.00 95.50 127 ARG A C 1
ATOM 975 O O . ARG A 1 127 ? 19.434 -6.679 -16.776 1.00 95.50 127 ARG A O 1
ATOM 982 N N . VAL A 1 128 ? 18.079 -5.000 -17.377 1.00 95.88 128 VAL A N 1
ATOM 983 C CA . VAL A 1 128 ? 17.010 -5.345 -16.426 1.00 95.88 128 VAL A CA 1
ATOM 984 C C . VAL A 1 128 ? 16.270 -6.614 -16.833 1.00 95.88 128 VAL A C 1
ATOM 986 O O . VAL A 1 128 ? 15.904 -7.404 -15.963 1.00 95.88 128 VAL A O 1
ATOM 989 N N . ALA A 1 129 ? 16.096 -6.866 -18.132 1.00 94.12 129 ALA A N 1
ATOM 990 C CA . ALA A 1 129 ? 15.446 -8.079 -18.620 1.00 94.12 129 ALA A CA 1
ATOM 991 C C . ALA A 1 129 ? 16.190 -9.353 -18.190 1.00 94.12 129 ALA A C 1
ATOM 993 O O . ALA A 1 129 ? 15.568 -10.395 -17.999 1.00 94.12 129 ALA A O 1
ATOM 994 N N . MET A 1 130 ? 17.510 -9.282 -18.007 1.00 94.50 130 MET A N 1
ATOM 995 C CA . MET A 1 130 ? 18.322 -10.425 -17.585 1.00 94.50 130 MET A CA 1
ATOM 996 C C . MET A 1 130 ? 18.204 -10.738 -16.088 1.00 94.50 130 MET A C 1
ATOM 998 O O . MET A 1 130 ? 18.618 -11.821 -15.667 1.00 94.50 130 MET A O 1
ATOM 1002 N N . ASN A 1 131 ? 17.640 -9.840 -15.277 1.00 94.06 131 ASN A N 1
ATOM 1003 C CA . ASN A 1 131 ? 17.537 -10.045 -13.836 1.00 94.06 131 ASN A CA 1
ATOM 1004 C C . ASN A 1 131 ? 16.429 -11.062 -13.499 1.00 94.06 131 ASN A C 1
ATOM 1006 O O . ASN A 1 131 ? 15.296 -10.917 -13.970 1.00 94.06 131 ASN A O 1
ATOM 1010 N N . PRO A 1 132 ? 16.707 -12.084 -12.667 1.00 93.62 132 PRO A N 1
ATOM 1011 C CA . PRO A 1 132 ? 15.677 -13.006 -12.209 1.00 93.62 132 PRO A CA 1
ATOM 1012 C C . PRO A 1 132 ? 14.696 -12.310 -11.260 1.00 93.62 132 PRO A C 1
ATOM 1014 O O . PRO A 1 132 ? 15.095 -11.689 -10.278 1.00 93.62 132 PRO A O 1
ATOM 1017 N N . VAL A 1 133 ? 13.400 -12.472 -11.529 1.00 94.31 133 VAL A N 1
ATOM 1018 C CA . VAL A 1 133 ? 12.294 -11.895 -10.733 1.00 94.31 133 VAL A CA 1
ATOM 1019 C C . VAL A 1 133 ? 11.407 -12.965 -10.085 1.00 94.31 133 VAL A C 1
ATOM 1021 O O . VAL A 1 133 ? 10.479 -12.658 -9.344 1.00 94.31 133 VAL A O 1
ATOM 1024 N N . ASP A 1 134 ? 11.680 -14.243 -10.352 1.00 91.69 134 ASP A N 1
ATOM 1025 C CA . ASP A 1 134 ? 10.911 -15.401 -9.879 1.00 91.69 134 ASP A CA 1
ATOM 1026 C C . ASP A 1 134 ? 11.579 -16.138 -8.703 1.00 91.69 134 ASP A C 1
ATOM 1028 O O . ASP A 1 134 ? 11.123 -17.207 -8.295 1.00 91.69 134 ASP A O 1
ATOM 1032 N N . GLY A 1 135 ? 12.671 -15.582 -8.166 1.00 89.19 135 GLY A N 1
ATOM 1033 C CA . GLY A 1 135 ? 13.448 -16.173 -7.073 1.00 89.19 135 GLY A CA 1
ATOM 1034 C C . GLY A 1 135 ? 14.300 -17.383 -7.471 1.00 89.19 135 GLY A C 1
ATOM 1035 O O . GLY A 1 135 ? 14.821 -18.060 -6.588 1.00 89.19 135 GLY A O 1
ATOM 1036 N N . LYS A 1 136 ? 14.441 -17.676 -8.771 1.00 90.12 136 LYS A N 1
ATOM 1037 C CA . LYS A 1 136 ? 15.293 -18.759 -9.284 1.00 90.12 136 LYS A CA 1
ATOM 1038 C C . LYS A 1 136 ? 16.581 -18.204 -9.886 1.00 90.12 136 LYS A C 1
ATOM 1040 O O . LYS A 1 136 ? 16.593 -17.107 -10.439 1.00 90.12 136 LYS A O 1
ATOM 1045 N N . GLU A 1 137 ? 17.652 -18.991 -9.838 1.00 89.25 137 GLU A N 1
ATOM 1046 C CA . GLU A 1 137 ? 18.907 -18.646 -10.511 1.00 89.25 137 GLU A CA 1
ATOM 1047 C C . GLU A 1 137 ? 18.765 -18.659 -12.044 1.00 89.25 137 GLU A C 1
ATOM 1049 O O . GLU A 1 137 ? 17.908 -19.338 -12.617 1.00 89.25 137 GLU A O 1
ATOM 1054 N N . GLY A 1 138 ? 19.618 -17.893 -12.722 1.00 91.00 138 GLY A N 1
ATOM 1055 C CA . GLY A 1 138 ? 19.621 -17.757 -14.179 1.00 91.00 138 GLY A CA 1
ATOM 1056 C C . GLY A 1 138 ? 18.595 -16.757 -14.718 1.00 91.00 138 GLY A C 1
ATOM 1057 O O . GLY A 1 138 ? 17.709 -16.291 -14.003 1.00 91.00 138 GLY A O 1
ATOM 1058 N N . HIS A 1 139 ? 18.732 -16.431 -16.001 1.00 93.56 139 HIS A N 1
ATOM 1059 C CA . HIS A 1 139 ? 17.979 -15.359 -16.651 1.00 93.56 139 HIS A CA 1
ATOM 1060 C C . HIS A 1 139 ? 16.553 -15.787 -17.051 1.00 93.56 139 HIS A C 1
ATOM 1062 O O . HIS A 1 139 ? 16.326 -16.968 -17.333 1.00 93.56 139 HIS A O 1
ATOM 1068 N N . PRO A 1 140 ? 15.597 -14.843 -17.122 1.00 95.69 140 PRO A N 1
ATOM 1069 C CA . PRO A 1 140 ? 14.296 -15.074 -17.746 1.00 95.69 140 PRO A CA 1
ATOM 1070 C C . PRO A 1 140 ? 14.411 -15.429 -19.239 1.00 95.69 140 PRO A C 1
ATOM 1072 O O . PRO A 1 140 ? 15.346 -15.017 -19.929 1.00 95.69 140 PRO A O 1
ATOM 1075 N N . ASP A 1 141 ? 13.424 -16.156 -19.763 1.00 94.25 141 ASP A N 1
ATOM 1076 C CA . ASP A 1 141 ? 13.354 -16.511 -21.185 1.00 94.25 141 ASP A CA 1
ATOM 1077 C C . ASP A 1 141 ? 12.753 -15.364 -22.013 1.00 94.25 141 ASP A C 1
ATOM 1079 O O . ASP A 1 141 ? 13.222 -15.059 -23.120 1.00 94.25 141 ASP A O 1
ATOM 1083 N N . VAL A 1 142 ? 11.716 -14.719 -21.461 1.00 94.62 142 VAL A N 1
ATOM 1084 C CA . VAL A 1 142 ? 10.926 -13.671 -22.118 1.00 94.62 142 VAL A CA 1
ATOM 1085 C C . VAL A 1 142 ? 10.754 -12.456 -21.206 1.00 94.62 142 VAL A C 1
ATOM 1087 O O . VAL A 1 142 ? 10.398 -12.588 -20.037 1.00 94.62 142 VAL A O 1
ATOM 1090 N N . CYS A 1 143 ? 10.935 -11.262 -21.764 1.00 95.75 143 CYS A N 1
ATOM 1091 C CA . CYS A 1 143 ? 10.607 -9.989 -21.139 1.00 95.75 143 CYS A CA 1
ATOM 1092 C C . CYS A 1 143 ? 9.384 -9.373 -21.831 1.00 95.75 143 CYS A C 1
ATOM 1094 O O . CYS A 1 143 ? 9.431 -9.044 -23.020 1.00 95.75 143 CYS A O 1
ATOM 1096 N N . VAL A 1 144 ? 8.288 -9.214 -21.088 1.00 93.94 144 VAL A N 1
ATOM 1097 C CA . VAL A 1 144 ? 7.109 -8.474 -21.552 1.00 93.94 144 VAL A CA 1
ATOM 1098 C C . VAL A 1 144 ? 7.298 -7.003 -21.194 1.00 93.94 144 VAL A C 1
ATOM 1100 O O . VAL A 1 144 ? 7.405 -6.647 -20.024 1.00 93.94 144 VAL A O 1
ATOM 1103 N N . ILE A 1 145 ? 7.372 -6.149 -22.204 1.00 91.88 145 ILE A N 1
ATOM 1104 C CA . ILE A 1 145 ? 7.552 -4.711 -22.061 1.00 91.88 145 ILE A CA 1
ATOM 1105 C C . ILE A 1 145 ? 6.201 -4.044 -22.294 1.00 91.88 145 ILE A C 1
ATOM 1107 O O . ILE A 1 145 ? 5.580 -4.234 -23.335 1.00 91.88 145 ILE A O 1
ATOM 1111 N N . GLU A 1 146 ? 5.732 -3.253 -21.344 1.00 89.56 146 GLU A N 1
ATOM 1112 C CA . GLU A 1 146 ? 4.577 -2.385 -21.539 1.00 89.56 146 GLU A CA 1
ATOM 1113 C C . GLU A 1 146 ? 5.064 -0.970 -21.835 1.00 89.56 146 GLU A C 1
ATOM 1115 O O . GLU A 1 146 ? 5.788 -0.382 -21.036 1.00 89.56 146 GLU A O 1
ATOM 1120 N N . LEU A 1 147 ? 4.649 -0.416 -22.971 1.00 83.12 147 LEU A N 1
ATOM 1121 C CA . LEU A 1 147 ? 4.946 0.956 -23.358 1.00 83.12 147 LEU A CA 1
ATOM 1122 C C . LEU A 1 147 ? 3.664 1.784 -23.431 1.00 83.12 147 LEU A C 1
ATOM 1124 O O . LEU A 1 147 ? 2.708 1.454 -24.144 1.00 83.12 147 LEU A O 1
ATOM 1128 N N . GLY A 1 148 ? 3.668 2.922 -22.739 1.00 64.19 148 GLY A N 1
ATOM 1129 C CA . GLY A 1 148 ? 2.692 3.985 -22.951 1.00 64.19 148 GLY A CA 1
ATOM 1130 C C . GLY A 1 148 ? 2.903 4.696 -24.293 1.00 64.19 148 GLY A C 1
ATOM 1131 O O . GLY A 1 148 ? 3.470 5.779 -24.319 1.00 64.19 148 GLY A O 1
ATOM 1132 N N . GLY A 1 149 ? 2.468 4.098 -25.408 1.00 49.47 149 GLY A N 1
ATOM 1133 C CA . GLY A 1 149 ? 2.535 4.700 -26.753 1.00 49.47 149 GLY A CA 1
ATOM 1134 C C . GLY A 1 149 ? 2.839 3.685 -27.860 1.00 49.47 149 GLY A C 1
ATOM 1135 O O . GLY A 1 149 ? 3.049 2.512 -27.573 1.00 49.47 149 GLY A O 1
ATOM 1136 N N . THR A 1 150 ? 2.848 4.115 -29.125 1.00 39.16 150 THR A N 1
ATOM 1137 C CA . THR A 1 150 ? 3.060 3.272 -30.326 1.00 39.16 150 THR A CA 1
ATOM 1138 C C . THR A 1 150 ? 4.514 3.286 -30.810 1.00 39.16 150 THR A C 1
ATOM 1140 O O . THR A 1 150 ? 5.067 4.376 -30.930 1.00 39.16 150 THR A O 1
ATOM 1143 N N . ILE A 1 151 ? 5.108 2.136 -31.179 1.00 46.56 151 ILE A N 1
ATOM 1144 C CA . ILE A 1 151 ? 6.454 2.042 -31.805 1.00 46.56 151 ILE A CA 1
ATOM 1145 C C . ILE A 1 151 ? 6.540 0.888 -32.840 1.00 46.56 151 ILE A C 1
ATOM 1147 O O . ILE A 1 151 ? 5.774 -0.072 -32.768 1.00 46.56 151 ILE A O 1
ATOM 1151 N N . GLY A 1 152 ? 7.456 1.042 -33.816 1.00 41.62 152 GLY A N 1
ATOM 1152 C CA . GLY A 1 152 ? 7.702 0.234 -35.027 1.00 41.62 152 GLY A CA 1
ATOM 1153 C C . GLY A 1 152 ? 8.635 -1.007 -34.918 1.00 41.62 152 GLY A C 1
ATOM 1154 O O . GLY A 1 152 ? 8.759 -1.583 -33.840 1.00 41.62 152 GLY A O 1
ATOM 1155 N N . PRO A 1 153 ? 9.224 -1.482 -36.045 1.00 32.91 153 PRO A N 1
ATOM 1156 C CA . PRO A 1 153 ? 9.482 -2.916 -36.297 1.00 32.91 153 PRO A CA 1
ATOM 1157 C C . PRO A 1 153 ? 10.862 -3.469 -35.865 1.00 32.91 153 PRO A C 1
ATOM 1159 O O . PRO A 1 153 ? 11.866 -2.765 -35.919 1.00 32.91 153 PRO A O 1
ATOM 1162 N N . GLY A 1 154 ? 10.916 -4.774 -35.526 1.00 52.22 154 GLY A N 1
ATOM 1163 C CA . GLY A 1 154 ? 12.133 -5.540 -35.183 1.00 52.22 154 GLY A CA 1
ATOM 1164 C C . GLY A 1 154 ? 11.866 -7.014 -34.793 1.00 52.22 154 GLY A C 1
ATOM 1165 O O . GLY A 1 154 ? 10.757 -7.510 -34.983 1.00 52.22 154 GLY A O 1
ATOM 1166 N N . ASN A 1 155 ? 12.868 -7.721 -34.236 1.00 50.81 155 ASN A N 1
ATOM 1167 C CA . ASN A 1 155 ? 12.793 -9.116 -33.729 1.00 50.81 155 ASN A CA 1
ATOM 1168 C C . ASN A 1 155 ? 11.952 -9.227 -32.444 1.00 50.81 155 ASN A C 1
ATOM 1170 O O . ASN A 1 155 ? 12.443 -9.480 -31.342 1.00 50.81 155 ASN A O 1
ATOM 1174 N N . PHE A 1 156 ? 10.667 -8.968 -32.600 1.00 55.56 156 PHE A N 1
ATOM 1175 C CA . PHE A 1 156 ? 9.833 -8.467 -31.536 1.00 55.56 156 PHE A CA 1
ATOM 1176 C C . PHE A 1 156 ? 8.374 -8.759 -31.839 1.00 55.56 156 PHE A C 1
ATOM 1178 O O . PHE A 1 156 ? 7.928 -8.606 -32.975 1.00 55.56 156 PHE A O 1
ATOM 1185 N N . CYS A 1 157 ? 7.625 -9.176 -30.824 1.00 62.78 157 CYS A N 1
ATOM 1186 C CA . CYS A 1 157 ? 6.181 -9.307 -30.947 1.00 62.78 157 CYS A CA 1
ATOM 1187 C C . CYS A 1 157 ? 5.528 -8.008 -30.469 1.00 62.78 157 CYS A C 1
ATOM 1189 O O . CYS A 1 157 ? 5.675 -7.657 -29.298 1.00 62.78 157 CYS A O 1
ATOM 1191 N N . LEU A 1 158 ? 4.827 -7.311 -31.367 1.00 69.88 158 LEU A N 1
ATOM 1192 C CA . LEU A 1 158 ? 4.052 -6.116 -31.046 1.00 69.88 158 LEU A CA 1
ATOM 1193 C C . LEU A 1 158 ? 2.587 -6.494 -30.822 1.00 69.88 158 LEU A C 1
ATOM 1195 O O . LEU A 1 158 ? 1.920 -6.996 -31.726 1.00 69.88 158 LEU A O 1
ATOM 1199 N N . VAL A 1 159 ? 2.073 -6.189 -29.636 1.00 67.69 159 VAL A N 1
ATOM 1200 C CA . VAL A 1 159 ? 0.646 -6.263 -29.318 1.00 67.69 159 VAL A CA 1
ATOM 1201 C C . VAL A 1 159 ? 0.127 -4.841 -29.148 1.00 67.69 159 VAL A C 1
ATOM 1203 O O . VAL A 1 159 ? 0.598 -4.103 -28.284 1.00 67.69 159 VAL A O 1
ATOM 1206 N N . HIS A 1 160 ? -0.834 -4.441 -29.978 1.00 70.44 160 HIS A N 1
ATOM 1207 C CA . HIS A 1 160 ? -1.478 -3.134 -29.885 1.00 70.44 160 HIS A CA 1
ATOM 1208 C C . HIS A 1 160 ? -2.877 -3.279 -29.284 1.00 70.44 160 HIS A C 1
ATOM 1210 O O . HIS A 1 160 ? -3.708 -4.015 -29.815 1.00 70.44 160 HIS A O 1
ATOM 1216 N N . VAL A 1 161 ? -3.132 -2.589 -28.171 1.00 62.41 161 VAL A N 1
ATOM 1217 C CA . VAL A 1 161 ? -4.429 -2.615 -27.481 1.00 62.41 161 VAL A CA 1
ATOM 1218 C C . VAL A 1 161 ? -5.242 -1.381 -27.869 1.00 62.41 161 VAL A C 1
ATOM 1220 O O . VAL A 1 161 ? -4.861 -0.254 -27.544 1.00 62.41 161 VAL A O 1
ATOM 1223 N N . SER A 1 162 ? -6.381 -1.594 -28.532 1.00 51.59 162 SER A N 1
ATOM 1224 C CA . SER A 1 162 ? -7.317 -0.542 -28.958 1.00 51.59 162 SER A CA 1
ATOM 1225 C C . SER A 1 162 ? -8.670 -0.662 -28.246 1.00 51.59 162 SER A C 1
ATOM 1227 O O . SER A 1 162 ? -9.080 -1.748 -27.845 1.00 51.59 162 SER A O 1
ATOM 1229 N N . LEU A 1 163 ? -9.366 0.467 -28.077 1.00 50.12 163 LEU A N 1
ATOM 1230 C CA . LEU A 1 163 ? -10.625 0.555 -27.330 1.00 50.12 163 LEU A CA 1
ATOM 1231 C C . LEU A 1 163 ? -11.839 0.082 -28.146 1.00 50.12 163 LEU A C 1
ATOM 1233 O O . LEU A 1 163 ? -12.087 0.592 -29.236 1.00 50.12 163 LEU A O 1
ATOM 1237 N N . VAL A 1 164 ? -12.669 -0.766 -27.531 1.00 38.44 164 VAL A N 1
ATOM 1238 C CA . VAL A 1 164 ? -14.117 -0.870 -27.788 1.00 38.44 164 VAL A CA 1
ATOM 1239 C C . VAL A 1 164 ? -14.810 -0.654 -26.430 1.00 38.44 164 VAL A C 1
ATOM 1241 O O . VAL A 1 164 ? -14.501 -1.385 -25.489 1.00 38.44 164 VAL A O 1
ATOM 1244 N N . PRO A 1 165 ? -15.647 0.384 -26.250 1.00 30.53 165 PRO A N 1
ATOM 1245 C CA . PRO A 1 165 ? -15.924 0.932 -24.921 1.00 30.53 165 PRO A CA 1
ATOM 1246 C C . PRO A 1 165 ? -16.913 0.115 -24.083 1.00 30.53 165 PRO A C 1
ATOM 1248 O O . PRO A 1 165 ? -18.077 0.005 -24.451 1.00 30.53 165 PRO A O 1
ATOM 1251 N N . VAL A 1 166 ? -16.464 -0.336 -22.902 1.00 29.12 166 VAL A N 1
ATOM 1252 C CA . VAL A 1 166 ? -17.266 -0.551 -21.678 1.00 29.12 166 VAL A CA 1
ATOM 1253 C C . VAL A 1 166 ? -16.340 -0.313 -20.469 1.00 29.12 166 VAL A C 1
ATOM 1255 O O . VAL A 1 166 ? -15.283 -0.932 -20.378 1.00 29.12 166 VAL A O 1
ATOM 1258 N N . LEU A 1 167 ? -16.695 0.606 -19.566 1.00 25.67 167 LEU A N 1
ATOM 1259 C CA . LEU A 1 167 ? -15.870 1.025 -18.418 1.00 25.67 167 LEU A CA 1
ATOM 1260 C C . LEU A 1 167 ? -16.292 0.317 -17.119 1.00 25.67 167 LEU A C 1
ATOM 1262 O O . LEU A 1 167 ? -17.485 0.243 -16.850 1.00 25.67 167 LEU A O 1
ATOM 1266 N N . ASN A 1 168 ? -15.319 -0.118 -16.303 1.00 29.06 168 ASN A N 1
ATOM 1267 C CA . ASN A 1 168 ? -15.396 -0.223 -14.833 1.00 29.06 168 ASN A CA 1
ATOM 1268 C C . ASN A 1 168 ? -13.971 -0.193 -14.224 1.00 29.06 168 ASN A C 1
ATOM 1270 O O . ASN A 1 168 ? -13.025 -0.688 -14.834 1.00 29.06 168 ASN A O 1
ATOM 1274 N N . VAL A 1 169 ? -13.825 0.427 -13.046 1.00 32.50 169 VAL A N 1
ATOM 1275 C CA . VAL A 1 169 ? -12.554 0.838 -12.403 1.00 32.50 169 VAL A CA 1
ATOM 1276 C C . VAL A 1 169 ? -11.887 -0.309 -11.619 1.00 32.50 169 VAL A C 1
ATOM 1278 O O . VAL A 1 169 ? -12.568 -1.127 -11.007 1.00 32.50 169 VAL A O 1
ATOM 1281 N N . VAL A 1 170 ? -10.546 -0.356 -11.617 1.00 40.66 170 VAL A N 1
ATOM 1282 C CA . VAL A 1 170 ? -9.705 -1.369 -10.949 1.00 40.66 170 VAL A CA 1
ATOM 1283 C C . VAL A 1 170 ? -8.996 -0.738 -9.743 1.00 40.66 170 VAL A C 1
ATOM 1285 O O . VAL A 1 170 ? -7.957 -0.111 -9.904 1.00 40.66 170 VAL A O 1
ATOM 1288 N N . GLY A 1 171 ? -9.551 -0.901 -8.539 1.00 45.44 171 GLY A N 1
ATOM 1289 C CA . GLY A 1 171 ? -8.931 -0.439 -7.279 1.00 45.44 171 GLY A CA 1
ATOM 1290 C C . GLY A 1 171 ? -9.028 -1.433 -6.114 1.00 45.44 171 GLY A C 1
ATOM 1291 O O . GLY A 1 171 ? -8.581 -1.156 -5.012 1.00 45.44 171 GLY A O 1
ATOM 1292 N N . GLU A 1 172 ? -9.607 -2.617 -6.330 1.00 64.94 172 GLU A N 1
ATOM 1293 C CA . GLU A 1 172 ? -10.115 -3.458 -5.229 1.00 64.94 172 GLU A CA 1
ATOM 1294 C C . GLU A 1 172 ? -9.590 -4.899 -5.278 1.00 64.94 172 GLU A C 1
ATOM 1296 O O . GLU A 1 172 ? -10.182 -5.817 -4.711 1.00 64.94 172 GLU A O 1
ATOM 1301 N N . GLN A 1 173 ? -8.469 -5.136 -5.966 1.00 76.38 173 GLN A N 1
ATOM 1302 C CA . GLN A 1 173 ? -8.010 -6.496 -6.276 1.00 76.38 173 GLN A CA 1
ATOM 1303 C C . GLN A 1 173 ? -7.831 -7.363 -5.021 1.00 76.38 173 GLN A C 1
ATOM 1305 O O . GLN A 1 173 ? -8.222 -8.526 -5.027 1.00 76.38 173 GLN A O 1
ATOM 1310 N N . ALA A 1 174 ? -7.329 -6.803 -3.913 1.00 85.56 174 ALA A N 1
ATOM 1311 C CA . ALA A 1 174 ? -7.163 -7.551 -2.666 1.00 85.56 174 ALA A CA 1
ATOM 1312 C C . ALA A 1 174 ? -8.501 -7.973 -2.022 1.00 85.56 174 ALA A C 1
ATOM 1314 O O . ALA A 1 174 ? -8.624 -9.116 -1.571 1.00 85.56 174 ALA A O 1
ATOM 1315 N N . LEU A 1 175 ? -9.509 -7.091 -2.027 1.00 88.38 175 LEU A N 1
ATOM 1316 C CA . LEU A 1 175 ? -10.872 -7.401 -1.574 1.00 88.38 175 LEU A CA 1
ATOM 1317 C C . LEU A 1 175 ? -11.537 -8.428 -2.495 1.00 88.38 175 LEU A C 1
ATOM 1319 O O . LEU A 1 175 ? -12.210 -9.346 -2.024 1.00 88.38 175 LEU A O 1
ATOM 1323 N N . LEU A 1 176 ? -11.308 -8.325 -3.806 1.00 87.00 176 LEU A N 1
ATOM 1324 C CA . LEU A 1 176 ? -11.818 -9.290 -4.771 1.00 87.00 176 LEU A CA 1
ATOM 1325 C C . LEU A 1 176 ? -11.194 -10.675 -4.556 1.00 87.00 176 LEU A C 1
ATOM 1327 O O . LEU A 1 176 ? -11.922 -11.660 -4.474 1.00 87.00 176 LEU A O 1
ATOM 1331 N N . HIS A 1 177 ? -9.873 -10.768 -4.374 1.00 89.56 177 HIS A N 1
ATOM 1332 C CA . HIS A 1 177 ? -9.207 -12.038 -4.064 1.00 89.56 177 HIS A CA 1
ATOM 1333 C C . HIS A 1 177 ? -9.782 -12.675 -2.789 1.00 89.56 177 HIS A C 1
ATOM 1335 O O . HIS A 1 177 ? -10.078 -13.870 -2.768 1.00 89.56 177 HIS A O 1
ATOM 1341 N N . ALA A 1 178 ? -9.974 -11.877 -1.732 1.00 91.38 178 ALA A N 1
ATOM 1342 C CA . ALA A 1 178 ? -10.540 -12.345 -0.469 1.00 91.38 178 ALA A CA 1
ATOM 1343 C C . ALA A 1 178 ? -12.011 -12.778 -0.604 1.00 91.38 178 ALA A C 1
ATOM 1345 O O . ALA A 1 178 ? -12.388 -13.828 -0.089 1.00 91.38 178 ALA A O 1
ATOM 1346 N N . SER A 1 179 ? -12.836 -12.013 -1.320 1.00 91.06 179 SER A N 1
ATOM 1347 C CA . SER A 1 179 ? -14.257 -12.333 -1.519 1.00 91.06 179 SER A CA 1
ATOM 1348 C C . SER A 1 179 ? -14.469 -13.584 -2.367 1.00 91.06 179 SER A C 1
ATOM 1350 O O . SER A 1 179 ? -15.294 -14.421 -2.004 1.00 91.06 179 SER A O 1
ATOM 1352 N N . VAL A 1 180 ? -13.662 -13.783 -3.414 1.00 90.12 180 VAL A N 1
ATOM 1353 C CA . VAL A 1 180 ? -13.656 -15.024 -4.202 1.00 90.12 180 VAL A CA 1
ATOM 1354 C C . VAL A 1 180 ? -13.277 -16.218 -3.325 1.00 90.12 180 VAL A C 1
ATOM 1356 O O . VAL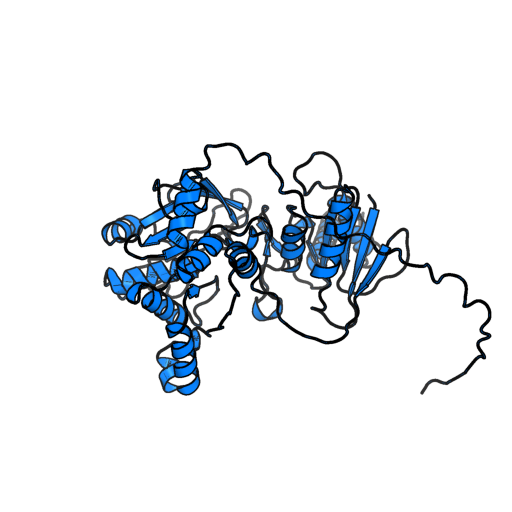 A 1 180 ? -13.967 -17.233 -3.360 1.00 90.12 180 VAL A O 1
ATOM 1359 N N . ALA A 1 181 ? -12.238 -16.094 -2.494 1.00 90.94 181 ALA A N 1
ATOM 1360 C CA . ALA A 1 181 ? -11.822 -17.167 -1.589 1.00 90.94 181 ALA A CA 1
ATOM 1361 C C . ALA A 1 181 ? -12.855 -17.491 -0.495 1.00 90.94 181 ALA A C 1
ATOM 1363 O O . ALA A 1 181 ? -12.908 -18.626 -0.025 1.00 90.94 181 ALA A O 1
ATOM 1364 N N . MET A 1 182 ? -13.682 -16.515 -0.109 1.00 92.81 182 MET A N 1
ATOM 1365 C CA . MET A 1 182 ? -14.791 -16.699 0.834 1.00 92.81 182 MET A CA 1
ATOM 1366 C C . MET A 1 182 ? -16.120 -17.063 0.160 1.00 92.81 182 MET A C 1
ATOM 1368 O O . MET A 1 182 ? -17.129 -17.211 0.850 1.00 92.81 182 MET A O 1
ATOM 1372 N N . GLU A 1 183 ? -16.141 -17.215 -1.168 1.00 92.25 183 GLU A N 1
ATOM 1373 C CA . GLU A 1 183 ? -17.353 -17.488 -1.947 1.00 92.25 183 GLU A CA 1
ATOM 1374 C C . GLU A 1 183 ? -18.456 -16.447 -1.664 1.00 92.25 183 GLU A C 1
ATOM 1376 O O . GLU A 1 183 ? -19.613 -16.768 -1.367 1.00 92.25 183 GLU A O 1
ATOM 1381 N N . ARG A 1 184 ? -18.083 -15.163 -1.696 1.00 92.69 184 ARG A N 1
ATOM 1382 C CA . ARG A 1 184 ? -18.988 -14.024 -1.499 1.00 92.69 184 ARG A CA 1
ATOM 1383 C C . ARG A 1 184 ? -18.904 -13.057 -2.669 1.00 92.69 184 ARG A C 1
ATOM 1385 O O . ARG A 1 184 ? -17.837 -12.821 -3.227 1.00 92.69 184 ARG A O 1
ATOM 1392 N N . LYS A 1 185 ? -20.047 -12.466 -3.023 1.00 91.88 185 LYS A N 1
ATOM 1393 C CA . LYS A 1 185 ? -20.095 -11.348 -3.967 1.00 91.88 185 LYS A CA 1
ATOM 1394 C C . LYS A 1 185 ? -19.703 -10.075 -3.223 1.00 91.88 185 LYS A C 1
ATOM 1396 O O . LYS A 1 185 ? -20.392 -9.689 -2.284 1.00 91.88 185 LYS A O 1
ATOM 1401 N N . LEU A 1 186 ? -18.619 -9.439 -3.652 1.00 90.12 186 LEU A N 1
ATOM 1402 C CA . LEU A 1 186 ? -18.203 -8.146 -3.123 1.00 90.12 186 LEU A CA 1
ATOM 1403 C C . LEU A 1 186 ? -19.133 -7.038 -3.636 1.00 90.12 186 LEU A C 1
ATOM 1405 O O . LEU A 1 186 ? -19.424 -6.967 -4.832 1.00 90.12 186 LEU A O 1
ATOM 1409 N N . VAL A 1 187 ? -19.577 -6.180 -2.722 1.00 91.62 187 VAL A N 1
ATOM 1410 C CA . VAL A 1 187 ? -20.228 -4.901 -3.015 1.00 91.62 187 VAL A CA 1
ATOM 1411 C C . VAL A 1 187 ? -19.436 -3.844 -2.260 1.00 91.62 187 VAL A C 1
ATOM 1413 O O . VAL A 1 187 ? -19.265 -3.973 -1.049 1.00 91.62 187 VAL A O 1
ATOM 1416 N N . VAL A 1 188 ? -18.906 -2.853 -2.976 1.00 90.12 188 VAL A N 1
ATOM 1417 C CA . VAL A 1 188 ? -18.120 -1.771 -2.378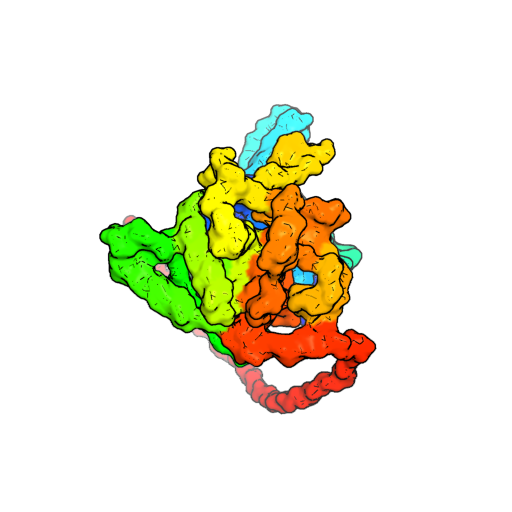 1.00 90.12 188 VAL A CA 1
ATOM 1418 C C . VAL A 1 188 ? -18.905 -0.475 -2.457 1.00 90.12 188 VAL A C 1
ATOM 1420 O O . VAL A 1 188 ? -19.198 0.024 -3.543 1.00 90.12 188 VAL A O 1
ATOM 1423 N N . ASP A 1 189 ? -19.218 0.065 -1.284 1.00 91.94 189 ASP A N 1
ATOM 1424 C CA . ASP A 1 189 ? -19.821 1.379 -1.127 1.00 91.94 189 ASP A CA 1
ATOM 1425 C C . ASP A 1 189 ? -18.740 2.396 -0.758 1.00 91.94 189 ASP A C 1
ATOM 1427 O O . ASP A 1 189 ? -18.154 2.359 0.326 1.00 91.94 189 ASP A O 1
ATOM 1431 N N . TRP A 1 190 ? -18.475 3.327 -1.672 1.00 90.88 190 TRP A N 1
ATOM 1432 C CA . TRP A 1 190 ? -17.518 4.405 -1.449 1.00 90.88 190 TRP A CA 1
ATOM 1433 C C . TRP A 1 190 ? -18.146 5.501 -0.588 1.00 90.88 190 TRP A C 1
ATOM 1435 O O . TRP A 1 190 ? -19.118 6.144 -0.991 1.00 90.88 190 TRP A O 1
ATOM 1445 N N . VAL A 1 191 ? -17.570 5.728 0.594 1.00 92.56 191 VAL A N 1
ATOM 1446 C CA . VAL A 1 191 ? -18.010 6.759 1.541 1.00 92.56 191 VAL A CA 1
ATOM 1447 C C . VAL A 1 191 ? -16.941 7.853 1.629 1.00 92.56 191 VAL A C 1
ATOM 1449 O O . VAL A 1 191 ? -15.879 7.615 2.210 1.00 92.56 191 VAL A O 1
ATOM 1452 N N . PRO A 1 192 ? -17.181 9.056 1.071 1.00 91.31 192 PRO A N 1
ATOM 1453 C CA . PRO A 1 192 ? -16.275 10.186 1.243 1.00 91.31 192 PRO A CA 1
ATOM 1454 C C . PRO A 1 192 ? -16.170 10.554 2.724 1.00 91.31 192 PRO A C 1
ATOM 1456 O O . PRO A 1 192 ? -17.179 10.806 3.380 1.00 91.31 192 PRO A O 1
ATOM 1459 N N . SER A 1 193 ? -14.954 10.591 3.273 1.00 92.25 193 SER A N 1
ATOM 1460 C CA . SER A 1 193 ? -14.795 10.821 4.711 1.00 92.25 193 SER A CA 1
ATOM 1461 C C . SER A 1 193 ? -15.186 12.237 5.125 1.00 92.25 193 SER A C 1
ATOM 1463 O O . SER A 1 193 ? -15.770 12.396 6.189 1.00 92.25 193 SER A O 1
ATOM 1465 N N . CYS A 1 194 ? -14.963 13.246 4.277 1.00 92.56 194 CYS A N 1
ATOM 1466 C CA . CYS A 1 194 ? -15.427 14.610 4.546 1.00 92.56 194 CYS A CA 1
ATOM 1467 C C . CYS A 1 194 ? -16.948 14.665 4.763 1.00 92.56 194 CYS A C 1
ATOM 1469 O O . CYS A 1 194 ? -17.414 15.386 5.639 1.00 92.56 194 CYS A O 1
ATOM 1471 N N . ASP A 1 195 ? -17.731 13.857 4.041 1.00 94.69 195 ASP A N 1
ATOM 1472 C CA . ASP A 1 195 ? -19.191 13.863 4.175 1.00 94.69 195 ASP A CA 1
ATOM 1473 C C . ASP A 1 195 ? -19.652 13.313 5.535 1.00 94.69 195 ASP A C 1
ATOM 1475 O O . ASP A 1 195 ? -20.769 13.589 5.958 1.00 94.69 195 ASP A O 1
ATOM 1479 N N . LEU A 1 196 ? -18.808 12.581 6.269 1.00 95.38 196 LEU A N 1
ATOM 1480 C CA . LEU A 1 196 ? -19.135 12.079 7.608 1.00 95.38 196 LEU A CA 1
ATOM 1481 C C . LEU A 1 196 ? -18.994 13.139 8.710 1.00 95.38 196 LEU A C 1
ATOM 1483 O O . LEU A 1 196 ? -19.490 12.921 9.815 1.00 95.38 196 LEU A O 1
ATOM 1487 N N . GLU A 1 197 ? -18.332 14.262 8.431 1.00 94.75 197 GLU A N 1
ATOM 1488 C CA . GLU A 1 197 ? -18.011 15.295 9.419 1.00 94.75 197 GLU A CA 1
ATOM 1489 C C . GLU A 1 197 ? -19.223 16.162 9.800 1.00 94.75 197 GLU A C 1
ATOM 1491 O O . GLU A 1 197 ? -20.173 16.326 9.032 1.00 94.75 197 GLU A O 1
ATOM 1496 N N . ASP A 1 198 ? -19.174 16.753 10.999 1.00 91.19 198 ASP A N 1
ATOM 1497 C CA . ASP A 1 198 ? -20.240 17.624 11.522 1.00 91.19 198 ASP A CA 1
ATOM 1498 C C . ASP A 1 198 ? -20.393 18.930 10.718 1.00 91.19 198 ASP A C 1
ATOM 1500 O O . ASP A 1 198 ? -21.473 19.523 10.689 1.00 91.19 198 ASP A O 1
ATOM 1504 N N . SER A 1 199 ? -19.323 19.391 10.061 1.00 91.12 199 SER A N 1
ATOM 1505 C CA . SER A 1 199 ? -19.345 20.517 9.116 1.00 91.12 199 SER A CA 1
ATOM 1506 C C . SER A 1 199 ? -20.260 20.211 7.928 1.00 91.12 199 SER A C 1
ATOM 1508 O O . SER A 1 199 ? -21.177 20.980 7.637 1.00 91.12 199 SER A O 1
ATOM 1510 N N . SER A 1 200 ? -20.100 19.034 7.322 1.00 89.00 200 SER A N 1
ATOM 1511 C CA . SER A 1 200 ? -20.922 18.550 6.204 1.00 89.00 200 SER A CA 1
ATOM 1512 C C . SER A 1 200 ? -22.394 18.389 6.576 1.00 89.00 200 SER A C 1
ATOM 1514 O O . SER A 1 200 ? -23.266 18.605 5.740 1.00 89.00 200 SER A O 1
ATOM 1516 N N . ALA A 1 201 ? -22.714 18.105 7.842 1.00 89.88 201 ALA A N 1
ATOM 1517 C CA . ALA A 1 201 ? -24.103 18.099 8.308 1.00 89.88 201 ALA A CA 1
ATOM 1518 C C . ALA A 1 201 ? -24.793 19.470 8.163 1.00 89.88 201 ALA A C 1
ATOM 1520 O O . ALA A 1 201 ? -26.019 19.531 8.069 1.00 89.88 201 ALA A O 1
ATOM 1521 N N . ARG A 1 202 ? -24.018 20.563 8.157 1.00 91.88 202 ARG A N 1
ATOM 1522 C CA . ARG A 1 202 ? -24.503 21.942 7.986 1.00 91.88 202 ARG A CA 1
ATOM 1523 C C . ARG A 1 202 ? -24.403 22.402 6.535 1.00 91.88 202 ARG A C 1
ATOM 1525 O O . ARG A 1 202 ? -25.331 23.031 6.040 1.00 91.88 202 ARG A O 1
ATOM 1532 N N . GLU A 1 203 ? -23.288 22.097 5.877 1.00 92.88 203 GLU A N 1
ATOM 1533 C CA . GLU A 1 203 ? -22.976 22.573 4.524 1.00 92.88 203 GLU A CA 1
ATOM 1534 C C . GLU A 1 203 ? -23.661 21.740 3.433 1.00 92.88 203 GLU A C 1
ATOM 1536 O O . GLU A 1 203 ? -24.203 22.290 2.475 1.00 92.88 203 GLU A O 1
ATOM 1541 N N . THR A 1 204 ? -23.678 20.413 3.584 1.00 93.38 204 THR A N 1
ATOM 1542 C CA . THR A 1 204 ? -24.191 19.455 2.592 1.00 93.38 204 THR A CA 1
ATOM 1543 C C . THR A 1 204 ? -25.032 18.337 3.246 1.00 93.38 204 THR A C 1
ATOM 1545 O O . THR A 1 204 ? -24.691 17.151 3.159 1.00 93.38 204 THR A O 1
ATOM 1548 N N . PRO A 1 205 ? -26.196 18.658 3.858 1.00 94.69 205 PRO A N 1
ATOM 1549 C CA . PRO A 1 205 ? -26.940 17.720 4.711 1.00 94.69 205 PRO A CA 1
ATOM 1550 C C . PRO A 1 205 ? -27.348 16.406 4.024 1.00 94.69 205 PRO A C 1
ATOM 1552 O O . PRO A 1 205 ? -27.317 15.339 4.639 1.00 94.69 205 PRO A O 1
ATOM 1555 N N . GLU A 1 206 ? -27.707 16.458 2.738 1.00 95.25 206 GLU A N 1
ATOM 1556 C CA . GLU A 1 206 ? -28.091 15.268 1.969 1.00 95.25 206 GLU A CA 1
ATOM 1557 C C . GLU A 1 206 ? -26.900 14.339 1.697 1.00 95.25 206 GLU A C 1
ATOM 1559 O O . GLU A 1 206 ? -27.030 13.117 1.820 1.00 95.25 206 GLU A O 1
ATOM 1564 N N . ALA A 1 207 ? -25.726 14.901 1.384 1.00 93.56 207 ALA A N 1
ATOM 1565 C CA . ALA A 1 207 ? -24.497 14.129 1.200 1.00 93.56 207 ALA A CA 1
ATOM 1566 C C . ALA A 1 207 ? -24.084 13.468 2.519 1.00 93.56 207 ALA A C 1
ATOM 1568 O O . ALA A 1 207 ? -23.861 12.257 2.558 1.00 93.56 207 ALA A O 1
ATOM 1569 N N . HIS A 1 208 ? -24.126 14.228 3.616 1.00 95.94 208 HIS A N 1
ATOM 1570 C CA . HIS A 1 208 ? -23.858 13.726 4.960 1.00 95.94 208 HIS A CA 1
ATOM 1571 C C . HIS A 1 208 ? -24.791 12.574 5.354 1.00 95.94 208 HIS A C 1
ATOM 1573 O O . HIS A 1 208 ? -24.350 11.498 5.767 1.00 95.94 208 HIS A O 1
ATOM 1579 N N . LYS A 1 209 ? -26.103 12.750 5.161 1.00 96.19 209 LYS A N 1
ATOM 1580 C CA . LYS A 1 209 ? -27.102 11.715 5.454 1.00 96.19 209 LYS A CA 1
ATOM 1581 C C . LYS A 1 209 ? -26.891 10.461 4.606 1.00 96.19 209 LYS A C 1
ATOM 1583 O O . LYS A 1 209 ? -27.026 9.349 5.122 1.00 96.19 209 LYS A O 1
ATOM 1588 N N . LYS A 1 210 ? -26.553 10.617 3.322 1.00 96.56 210 LYS A N 1
ATOM 1589 C CA . LYS A 1 210 ? -26.242 9.498 2.423 1.00 96.56 210 LYS A CA 1
ATOM 1590 C C . LYS A 1 210 ? -24.982 8.755 2.873 1.00 96.56 210 LYS A C 1
ATOM 1592 O O . LYS A 1 210 ? -25.030 7.532 2.976 1.00 96.56 210 LYS A O 1
ATOM 1597 N N . ALA A 1 211 ? -23.903 9.471 3.187 1.00 96.06 211 ALA A N 1
ATOM 1598 C CA . ALA A 1 211 ? -22.644 8.895 3.656 1.00 96.06 211 ALA A CA 1
ATOM 1599 C C . ALA A 1 211 ? -22.844 8.078 4.942 1.00 96.06 211 ALA A C 1
ATOM 1601 O O . ALA A 1 211 ? -22.466 6.907 5.003 1.00 96.06 211 ALA A O 1
ATOM 1602 N N . TRP A 1 212 ? -23.545 8.639 5.931 1.00 97.69 212 TRP A N 1
ATOM 1603 C CA . TRP A 1 212 ? -23.875 7.923 7.165 1.00 97.69 212 TRP A CA 1
ATOM 1604 C C . TRP A 1 212 ? -24.816 6.740 6.948 1.00 97.69 212 TRP A C 1
ATOM 1606 O O . TRP A 1 212 ? -24.692 5.735 7.646 1.00 97.69 212 TRP A O 1
ATOM 1616 N N . LYS A 1 213 ? -25.753 6.824 5.996 1.00 97.62 213 LYS A N 1
ATOM 1617 C CA . LYS A 1 213 ? -26.620 5.693 5.640 1.00 97.62 213 LYS A CA 1
ATOM 1618 C C . LYS A 1 213 ? -25.809 4.530 5.067 1.00 97.62 213 LYS A C 1
ATOM 1620 O O . LYS A 1 213 ? -26.054 3.397 5.466 1.00 97.62 213 LYS A O 1
ATOM 1625 N N . LEU A 1 214 ? -24.863 4.810 4.168 1.00 96.69 214 LEU A N 1
ATOM 1626 C CA . LEU A 1 214 ? -23.971 3.796 3.597 1.00 96.69 214 LEU A CA 1
ATOM 1627 C C . LEU A 1 214 ? -23.090 3.171 4.684 1.00 96.69 214 LEU A C 1
ATOM 1629 O O . LEU A 1 214 ? -23.095 1.957 4.843 1.00 96.69 214 LEU A O 1
ATOM 1633 N N . LEU A 1 215 ? -22.428 3.995 5.505 1.00 96.81 215 LEU A N 1
ATOM 1634 C CA . LEU A 1 215 ? -21.559 3.517 6.585 1.00 96.81 215 LEU A CA 1
ATOM 1635 C C . LEU A 1 215 ? -22.306 2.616 7.583 1.00 96.81 215 LEU A C 1
ATOM 1637 O O . LEU A 1 215 ? -21.807 1.558 7.955 1.00 96.81 215 LEU A O 1
ATOM 1641 N N . LYS A 1 216 ? -23.511 3.019 8.010 1.00 97.19 216 LYS A N 1
ATOM 1642 C CA . LYS A 1 216 ? -24.334 2.249 8.960 1.00 97.19 216 LYS A CA 1
ATOM 1643 C C . LYS A 1 216 ? -24.920 0.970 8.359 1.00 97.19 216 LYS A C 1
ATOM 1645 O O . LYS A 1 216 ? -25.299 0.076 9.106 1.00 97.19 216 LYS A O 1
ATOM 1650 N N . GLY A 1 217 ? -25.048 0.912 7.035 1.00 96.38 217 GLY A N 1
ATOM 1651 C CA . GLY A 1 217 ? -25.525 -0.264 6.312 1.00 96.38 217 GLY A CA 1
ATOM 1652 C C . GLY A 1 217 ? -24.427 -1.271 5.968 1.00 96.38 217 GLY A C 1
ATOM 1653 O O . GLY A 1 217 ? -24.753 -2.339 5.463 1.00 96.38 217 GLY A O 1
ATOM 1654 N N . ALA A 1 218 ? -23.154 -0.944 6.210 1.00 96.31 218 ALA A N 1
ATOM 1655 C CA . ALA A 1 218 ? -22.028 -1.775 5.808 1.00 96.31 218 ALA A CA 1
ATOM 1656 C C . ALA A 1 218 ? -21.784 -2.950 6.773 1.00 96.31 218 ALA A C 1
ATOM 1658 O O . ALA A 1 218 ? -21.729 -2.779 7.992 1.00 96.31 218 ALA A O 1
ATOM 1659 N N . ASP A 1 219 ? -21.530 -4.135 6.212 1.00 97.56 219 ASP A N 1
ATOM 1660 C CA . ASP A 1 219 ? -21.172 -5.344 6.972 1.00 97.56 219 ASP A CA 1
ATOM 1661 C C . ASP A 1 219 ? -19.703 -5.363 7.430 1.00 97.56 219 ASP A C 1
ATOM 1663 O O . ASP A 1 219 ? -19.305 -6.216 8.226 1.00 97.56 219 ASP A O 1
ATOM 1667 N N . GLY A 1 220 ? -18.886 -4.435 6.926 1.00 97.19 220 GLY A N 1
ATOM 1668 C CA . GLY A 1 220 ? -17.477 -4.261 7.262 1.00 97.19 220 GLY A CA 1
ATOM 1669 C C . GLY A 1 220 ? -16.957 -2.905 6.789 1.00 97.19 220 GLY A C 1
ATOM 1670 O O . GLY A 1 220 ? -17.404 -2.378 5.773 1.00 97.19 220 GLY A O 1
ATOM 1671 N N . ILE A 1 221 ? -16.016 -2.335 7.536 1.00 98.06 221 ILE A N 1
ATOM 1672 C CA . ILE A 1 221 ? -15.444 -1.008 7.303 1.00 98.06 221 ILE A CA 1
ATOM 1673 C C . ILE A 1 221 ? -13.941 -1.154 7.055 1.00 98.06 221 ILE A C 1
ATOM 1675 O O . ILE A 1 221 ? -13.214 -1.740 7.857 1.00 98.06 221 ILE A O 1
ATOM 1679 N N . LEU A 1 222 ? -13.476 -0.592 5.940 1.00 96.69 222 LEU A N 1
ATOM 1680 C CA . LEU A 1 222 ? -12.066 -0.496 5.580 1.00 96.69 222 LEU A CA 1
ATOM 1681 C C . LEU A 1 222 ? -11.669 0.978 5.550 1.00 96.69 222 LEU A C 1
ATOM 1683 O O . LEU A 1 222 ? -12.238 1.754 4.784 1.00 96.69 222 LEU A O 1
ATOM 1687 N N . VAL A 1 223 ? -10.677 1.359 6.351 1.00 95.69 223 VAL A N 1
ATOM 1688 C CA . VAL A 1 223 ? -10.056 2.685 6.265 1.00 95.69 223 VAL A CA 1
ATOM 1689 C C . VAL A 1 223 ? -8.669 2.511 5.648 1.00 95.69 223 VAL A C 1
ATOM 1691 O O . VAL A 1 223 ? -7.776 1.987 6.321 1.00 95.69 223 VAL A O 1
ATOM 1694 N N . PRO A 1 224 ? -8.476 2.904 4.375 1.00 90.56 224 PRO A N 1
ATOM 1695 C CA . PRO A 1 224 ? -7.197 2.750 3.697 1.00 90.56 224 PRO A CA 1
ATOM 1696 C C . PRO A 1 224 ? -6.176 3.793 4.176 1.00 90.56 224 PRO A C 1
ATOM 1698 O O . PRO A 1 224 ? -6.472 4.669 5.001 1.00 90.56 224 PRO A O 1
ATOM 1701 N N . GLY A 1 225 ? -4.976 3.722 3.598 1.00 80.12 225 GLY A N 1
ATOM 1702 C CA . GLY A 1 225 ? -3.967 4.765 3.736 1.00 80.12 225 GLY A CA 1
ATOM 1703 C C . GLY A 1 225 ? -4.462 6.137 3.257 1.00 80.12 225 GLY A C 1
ATOM 1704 O O . GLY A 1 225 ? -5.511 6.290 2.628 1.00 80.12 225 GLY A O 1
ATOM 1705 N N . GLY A 1 226 ? -3.704 7.176 3.574 1.00 77.44 226 GLY A N 1
ATOM 1706 C CA . GLY A 1 226 ? -3.980 8.530 3.118 1.00 77.44 226 GLY A CA 1
ATOM 1707 C C . GLY A 1 226 ? -2.892 9.485 3.572 1.00 77.44 226 GLY A C 1
ATOM 1708 O O . GLY A 1 226 ? -2.046 9.115 4.381 1.00 77.44 226 GLY A O 1
ATOM 1709 N N . PHE A 1 227 ? -2.936 10.700 3.038 1.00 70.81 227 PHE A N 1
ATOM 1710 C CA . PHE A 1 227 ? -1.982 11.759 3.340 1.00 70.81 227 PHE A CA 1
ATOM 1711 C C . PHE A 1 227 ? -2.728 13.063 3.589 1.00 70.81 227 PHE A C 1
ATOM 1713 O O . PHE A 1 227 ? -3.741 13.331 2.933 1.00 70.81 227 PHE A O 1
ATOM 1720 N N . GLY A 1 228 ? -2.195 13.867 4.505 1.00 76.94 228 GLY A N 1
ATOM 1721 C CA . GLY A 1 228 ? -2.781 15.147 4.883 1.00 76.94 228 GLY A CA 1
ATOM 1722 C C . GLY A 1 228 ? -3.937 15.029 5.878 1.00 76.94 228 GLY A C 1
ATOM 1723 O O . GLY A 1 228 ? -4.385 13.946 6.251 1.00 76.94 228 GLY A O 1
ATOM 1724 N N . ASP A 1 229 ? -4.408 16.189 6.312 1.00 81.56 229 ASP A N 1
ATOM 1725 C CA . ASP A 1 229 ? -5.413 16.391 7.359 1.00 81.56 229 ASP A CA 1
ATOM 1726 C C . ASP A 1 229 ? -6.864 16.265 6.862 1.00 81.56 229 ASP A C 1
ATOM 1728 O O . ASP A 1 229 ? -7.782 15.968 7.635 1.00 81.56 229 ASP A O 1
ATOM 1732 N N . ARG A 1 230 ? -7.091 16.460 5.559 1.00 83.81 230 ARG A N 1
ATOM 1733 C CA . ARG A 1 230 ? -8.428 16.453 4.959 1.00 83.81 230 ARG A CA 1
ATOM 1734 C C . ARG A 1 230 ? -9.155 15.126 5.188 1.00 83.81 230 ARG A C 1
ATOM 1736 O O . ARG A 1 230 ? -8.706 14.059 4.765 1.00 83.81 230 ARG A O 1
ATOM 1743 N N . GLY A 1 231 ? -10.343 15.206 5.787 1.00 86.62 231 GLY A N 1
ATOM 1744 C CA . GLY A 1 231 ? -11.217 14.054 5.989 1.00 86.62 231 GLY A CA 1
ATOM 1745 C C . GLY A 1 231 ? -10.777 13.123 7.125 1.00 86.62 231 GLY A C 1
ATOM 1746 O O . GLY A 1 231 ? -11.345 12.035 7.257 1.00 86.62 231 GLY A O 1
ATOM 1747 N N . VAL A 1 232 ? -9.762 13.498 7.917 1.00 91.50 232 VAL A N 1
ATOM 1748 C CA . VAL A 1 232 ? -9.274 12.721 9.068 1.00 91.50 232 VAL A CA 1
ATOM 1749 C C . VAL A 1 232 ? -10.355 12.586 10.139 1.00 91.50 232 VAL A C 1
ATOM 1751 O O . VAL A 1 232 ? -10.541 11.491 10.672 1.00 91.50 232 VAL A O 1
ATOM 1754 N N . GLN A 1 233 ? -11.116 13.650 10.428 1.00 93.94 233 GLN A N 1
ATOM 1755 C CA . GLN A 1 233 ? -12.179 13.580 11.437 1.00 93.94 233 GLN A CA 1
ATOM 1756 C C . GLN A 1 233 ? -13.286 12.614 11.017 1.00 93.94 233 GLN A C 1
ATOM 1758 O O . GLN A 1 233 ? -13.704 11.781 11.821 1.00 93.94 233 GLN A O 1
ATOM 1763 N N . GLY A 1 234 ? -13.686 12.627 9.744 1.00 95.19 234 GLY A N 1
ATOM 1764 C CA . GLY A 1 234 ? -14.638 11.650 9.220 1.00 95.19 234 GLY A CA 1
ATOM 1765 C C . GLY A 1 234 ? -14.170 10.198 9.364 1.00 95.19 234 GLY A C 1
ATOM 1766 O O . GLY A 1 234 ? -14.949 9.325 9.748 1.00 95.19 234 GLY A O 1
ATOM 1767 N N . LYS A 1 235 ? -12.876 9.928 9.136 1.00 96.00 235 LYS A N 1
ATOM 1768 C CA . LYS A 1 235 ? -12.290 8.589 9.343 1.00 96.00 235 LYS A CA 1
ATOM 1769 C C . LYS A 1 235 ? -12.295 8.179 10.820 1.00 96.00 235 LYS A C 1
ATOM 1771 O O . LYS A 1 235 ? -12.607 7.029 11.121 1.00 96.00 235 LYS A O 1
ATOM 1776 N N . ILE A 1 236 ? -12.004 9.106 11.740 1.00 96.88 236 ILE A N 1
ATOM 1777 C CA . ILE A 1 236 ? -12.099 8.870 13.194 1.00 96.88 236 ILE A CA 1
ATOM 1778 C C . ILE A 1 236 ? -13.539 8.498 13.576 1.00 96.88 236 ILE A C 1
ATOM 1780 O O . ILE A 1 236 ? -13.749 7.543 14.323 1.00 96.88 236 ILE A O 1
ATOM 1784 N N . LEU A 1 237 ? -14.538 9.198 13.029 1.00 97.38 237 LEU A N 1
ATOM 1785 C CA . LEU A 1 237 ? -15.953 8.888 13.257 1.00 97.38 237 LEU A CA 1
ATOM 1786 C C . LEU A 1 237 ? -16.339 7.503 12.715 1.00 97.38 237 LEU A C 1
ATOM 1788 O O . LEU A 1 237 ? -17.074 6.774 13.383 1.00 97.38 237 LEU A O 1
ATOM 1792 N N . ALA A 1 238 ? -15.808 7.104 11.556 1.00 97.81 238 ALA A N 1
ATOM 1793 C CA . ALA A 1 238 ? -16.025 5.769 11.000 1.00 97.81 238 ALA A CA 1
ATOM 1794 C C . ALA A 1 238 ? -15.408 4.659 11.869 1.00 97.81 238 ALA A C 1
ATOM 1796 O O . ALA A 1 238 ? -16.081 3.672 12.171 1.00 97.81 238 ALA A O 1
ATOM 1797 N N . ALA A 1 239 ? -14.164 4.836 12.331 1.00 98.00 239 ALA A N 1
ATOM 1798 C CA . ALA A 1 239 ? -13.506 3.896 13.242 1.00 98.00 239 ALA A CA 1
ATOM 1799 C C . ALA A 1 239 ? -14.263 3.775 14.577 1.00 98.00 239 ALA A C 1
ATOM 1801 O O . ALA A 1 239 ? -14.486 2.668 15.072 1.00 98.00 239 ALA A O 1
ATOM 1802 N N . LYS A 1 240 ? -14.742 4.906 15.113 1.00 98.12 240 LYS A N 1
ATOM 1803 C CA . LYS A 1 240 ? -15.576 4.949 16.319 1.00 98.12 240 LYS A CA 1
ATOM 1804 C C . LYS A 1 240 ? -16.867 4.166 16.128 1.00 98.12 240 LYS A C 1
ATOM 1806 O O . LYS A 1 240 ? -17.208 3.336 16.970 1.00 98.12 240 LYS A O 1
ATOM 1811 N N . TYR A 1 241 ? -17.571 4.414 15.023 1.00 98.31 241 TYR A N 1
ATOM 1812 C CA . TYR A 1 241 ? -18.808 3.710 14.705 1.00 98.31 241 TYR A CA 1
ATOM 1813 C C . TYR A 1 241 ? -18.577 2.199 14.631 1.00 98.31 241 TYR A C 1
ATOM 1815 O O . TYR A 1 241 ? -19.334 1.444 15.245 1.00 98.31 241 TYR A O 1
ATOM 1823 N N . ALA A 1 242 ? -17.505 1.772 13.958 1.00 98.31 242 ALA A N 1
ATOM 1824 C CA . ALA A 1 242 ? -17.145 0.365 13.856 1.00 98.31 242 ALA A CA 1
ATOM 1825 C C . ALA A 1 242 ? -16.940 -0.268 15.240 1.00 98.31 242 ALA A C 1
ATOM 1827 O O . ALA A 1 242 ? -17.592 -1.261 15.564 1.00 98.31 242 ALA A O 1
ATOM 1828 N N . ARG A 1 243 ? -16.123 0.375 16.088 1.00 98.31 243 ARG A N 1
ATOM 1829 C CA . ARG A 1 243 ? -15.822 -0.077 17.453 1.00 98.31 243 ARG A CA 1
ATOM 1830 C C . ARG A 1 243 ? -17.074 -0.185 18.324 1.00 98.31 243 ARG A C 1
ATOM 1832 O O . ARG A 1 243 ? -17.241 -1.174 19.031 1.00 98.31 243 ARG A O 1
ATOM 1839 N N . GLU A 1 244 ? -17.935 0.830 18.306 1.00 98.06 244 GLU A N 1
ATOM 1840 C CA . GLU A 1 244 ? -19.111 0.910 19.186 1.00 98.06 244 GLU A CA 1
ATOM 1841 C C . GLU A 1 244 ? -20.249 -0.021 18.756 1.00 98.06 244 GLU A C 1
ATOM 1843 O O . GLU A 1 244 ? -20.997 -0.498 19.605 1.00 98.06 244 GLU A O 1
ATOM 1848 N N . ASN A 1 245 ? -20.358 -0.322 17.460 1.00 98.00 245 ASN A N 1
ATOM 1849 C CA . ASN A 1 245 ? -21.431 -1.158 16.908 1.00 98.00 245 ASN A CA 1
ATOM 1850 C C . ASN A 1 245 ? -20.963 -2.583 16.579 1.00 98.00 245 ASN A C 1
ATOM 1852 O O . ASN A 1 245 ? -21.700 -3.357 15.969 1.00 98.00 245 ASN A O 1
ATOM 1856 N N . ASN A 1 246 ? -19.744 -2.941 16.992 1.00 97.62 246 ASN A N 1
ATOM 1857 C CA . ASN A 1 246 ? -19.125 -4.233 16.725 1.00 97.62 246 ASN A CA 1
ATOM 1858 C C . ASN A 1 246 ? -19.142 -4.592 15.222 1.00 97.62 246 ASN A C 1
ATOM 1860 O O . ASN A 1 246 ? -19.470 -5.725 14.864 1.00 97.62 246 ASN A O 1
ATOM 1864 N N . VAL A 1 247 ? -18.863 -3.632 14.331 1.00 98.25 247 VAL A N 1
ATOM 1865 C CA . VAL A 1 247 ? -18.783 -3.832 12.867 1.00 98.25 247 VAL A CA 1
ATOM 1866 C C . VAL A 1 247 ? -17.325 -4.118 12.497 1.00 98.25 247 VAL A C 1
ATOM 1868 O O . VAL A 1 247 ? -16.456 -3.369 12.936 1.00 98.25 247 VAL A O 1
ATOM 1871 N N . PRO A 1 248 ? -17.011 -5.180 11.724 1.00 98.50 248 PRO A N 1
ATOM 1872 C CA . PRO A 1 248 ? -15.642 -5.532 11.359 1.00 98.50 248 PRO A CA 1
ATOM 1873 C C . PRO A 1 248 ? -14.875 -4.337 10.801 1.00 98.50 248 PRO A C 1
ATOM 1875 O O . PRO A 1 248 ? -15.358 -3.675 9.888 1.00 98.50 248 PRO A O 1
ATOM 1878 N N . TYR A 1 249 ? -13.686 -4.086 11.332 1.00 98.62 249 TYR A N 1
ATOM 1879 C CA . TYR A 1 249 ? -12.845 -2.957 10.957 1.00 98.62 249 TYR A CA 1
ATOM 1880 C C . TYR A 1 249 ? -11.460 -3.436 10.535 1.00 98.62 249 TYR A C 1
ATOM 1882 O O . TYR A 1 249 ? -10.823 -4.205 11.264 1.00 98.62 249 TYR A O 1
ATOM 1890 N N . LEU A 1 250 ? -10.991 -2.942 9.389 1.00 98.44 250 LEU A N 1
ATOM 1891 C CA . LEU A 1 250 ? -9.596 -3.023 8.972 1.00 98.44 250 LEU A CA 1
ATOM 1892 C C . LEU A 1 250 ? -9.055 -1.611 8.719 1.00 98.44 250 LEU A C 1
ATOM 1894 O O . LEU A 1 250 ? -9.554 -0.895 7.853 1.00 98.44 250 LEU A O 1
ATOM 1898 N N . GLY A 1 251 ? -8.028 -1.216 9.465 1.00 97.50 251 GLY A N 1
ATOM 1899 C CA . GLY A 1 251 ? -7.275 0.014 9.224 1.00 97.50 251 GLY A CA 1
ATOM 1900 C C . GLY A 1 251 ? -5.941 -0.288 8.548 1.00 97.50 251 GLY A C 1
ATOM 1901 O O . GLY A 1 251 ? -5.194 -1.121 9.050 1.00 97.50 251 GLY A O 1
ATOM 1902 N N . ILE A 1 252 ? -5.626 0.385 7.441 1.00 95.56 252 ILE A N 1
ATOM 1903 C CA . ILE A 1 252 ? -4.360 0.212 6.711 1.00 95.56 252 ILE A CA 1
ATOM 1904 C C . ILE A 1 252 ? -3.552 1.501 6.786 1.00 95.56 252 ILE A C 1
ATOM 1906 O O . ILE A 1 252 ? -4.064 2.561 6.424 1.00 95.56 252 ILE A O 1
ATOM 1910 N N . CYS A 1 253 ? -2.292 1.411 7.212 1.00 94.06 253 CYS A N 1
ATOM 1911 C CA . CYS A 1 253 ? -1.379 2.544 7.342 1.00 94.06 253 CYS A CA 1
ATOM 1912 C C . CYS A 1 253 ? -2.033 3.662 8.181 1.00 94.06 253 CYS A C 1
ATOM 1914 O O . CYS A 1 253 ? -2.273 3.474 9.376 1.00 94.06 253 CYS A O 1
ATOM 1916 N N . LEU A 1 254 ? -2.450 4.774 7.565 1.00 92.19 254 LEU A N 1
ATOM 1917 C CA . LEU A 1 254 ? -3.233 5.818 8.235 1.00 92.19 254 LEU A CA 1
ATOM 1918 C C . LEU A 1 254 ? -4.468 5.259 8.970 1.00 92.19 254 LEU A C 1
ATOM 1920 O O . LEU A 1 254 ? -4.776 5.699 10.071 1.00 92.19 254 LEU A O 1
ATOM 1924 N N . GLY A 1 255 ? -5.166 4.262 8.425 1.00 95.56 255 GLY A N 1
ATOM 1925 C CA . GLY A 1 255 ? -6.323 3.654 9.090 1.00 95.56 255 GLY A CA 1
ATOM 1926 C C . GLY A 1 255 ? -6.002 3.014 10.448 1.00 95.56 255 GLY A C 1
ATOM 1927 O O . GLY A 1 255 ? -6.848 3.033 11.346 1.00 95.56 255 GLY A O 1
ATOM 1928 N N . MET A 1 256 ? -4.789 2.484 10.643 1.00 97.88 256 MET A N 1
ATOM 1929 C CA . MET A 1 256 ? -4.337 2.017 11.958 1.00 97.88 256 MET A CA 1
ATOM 1930 C C . MET A 1 256 ? -4.136 3.198 12.915 1.00 97.88 256 MET A C 1
ATOM 1932 O O . MET A 1 256 ? -4.642 3.175 14.035 1.00 97.88 256 MET A O 1
ATOM 1936 N N . GLN A 1 257 ? -3.455 4.252 12.464 1.00 97.38 257 GLN A N 1
ATOM 1937 C CA . GLN A 1 257 ? -3.219 5.464 13.255 1.00 97.38 257 GLN A CA 1
ATOM 1938 C C . GLN A 1 257 ? -4.533 6.137 13.683 1.00 97.38 257 GLN A C 1
ATOM 1940 O O . GLN A 1 257 ? -4.688 6.528 14.838 1.00 97.38 257 GLN A O 1
ATOM 1945 N N . ILE A 1 258 ? -5.514 6.205 12.779 1.00 97.50 258 ILE A N 1
ATOM 1946 C CA . ILE A 1 258 ? -6.858 6.723 13.056 1.00 97.50 258 ILE A CA 1
ATOM 1947 C C . ILE A 1 258 ? -7.542 5.927 14.167 1.00 97.50 258 ILE A C 1
ATOM 1949 O O . ILE A 1 258 ? -8.135 6.524 15.063 1.00 97.50 258 ILE A O 1
ATOM 1953 N N . ALA A 1 259 ? -7.439 4.597 14.141 1.00 98.00 259 ALA A N 1
ATOM 1954 C CA . ALA A 1 259 ? -8.009 3.753 15.184 1.00 98.00 259 ALA A CA 1
ATOM 1955 C C . ALA A 1 259 ? -7.346 3.992 16.554 1.00 98.00 259 ALA A C 1
ATOM 1957 O O . ALA A 1 259 ? -8.045 4.041 17.563 1.00 98.00 259 ALA A O 1
ATOM 1958 N N . VAL A 1 260 ? -6.027 4.217 16.598 1.00 98.06 260 VAL A N 1
ATOM 1959 C CA . VAL A 1 260 ? -5.308 4.581 17.836 1.00 98.06 260 VAL A CA 1
ATOM 1960 C C . VAL A 1 260 ? -5.774 5.941 18.369 1.00 98.06 260 VAL A C 1
ATOM 1962 O O . VAL A 1 260 ? -6.085 6.066 19.555 1.00 98.06 260 VAL A 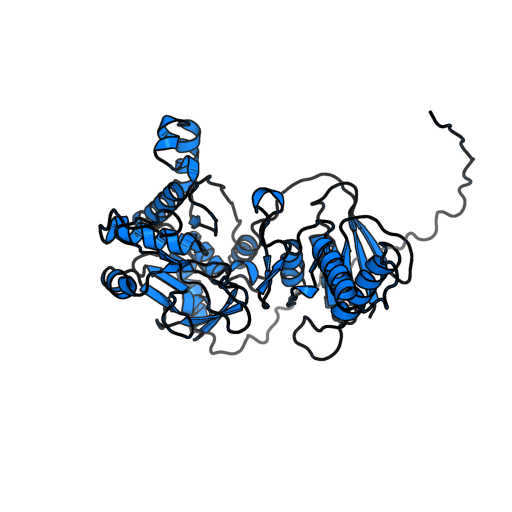O 1
ATOM 1965 N N . ILE A 1 261 ? -5.879 6.953 17.499 1.00 97.69 261 ILE A N 1
ATOM 1966 C CA . ILE A 1 261 ? -6.353 8.298 17.867 1.00 97.69 261 ILE A CA 1
ATOM 1967 C C . ILE A 1 261 ? -7.797 8.240 18.383 1.00 97.69 261 ILE A C 1
ATOM 1969 O O . ILE A 1 261 ? -8.115 8.830 19.418 1.00 97.69 261 ILE A O 1
ATOM 1973 N N . GLU A 1 262 ? -8.674 7.516 17.687 1.00 97.56 262 GLU A N 1
ATOM 1974 C CA . GLU A 1 262 ? -10.065 7.318 18.096 1.00 97.56 262 GLU A CA 1
ATOM 1975 C C . GLU A 1 262 ? -10.150 6.674 19.480 1.00 97.56 262 GLU A C 1
ATOM 1977 O O . GLU A 1 262 ? -10.859 7.180 20.353 1.00 97.56 262 GLU A O 1
ATOM 1982 N N . PHE A 1 263 ? -9.388 5.602 19.703 1.00 98.12 263 PHE A N 1
ATOM 1983 C CA . PHE A 1 263 ? -9.399 4.870 20.961 1.00 98.12 263 PHE A CA 1
ATOM 1984 C C . PHE A 1 263 ? -8.918 5.742 22.129 1.00 98.12 263 PHE A C 1
ATOM 1986 O O . PHE A 1 263 ? -9.555 5.772 23.187 1.00 98.12 263 PHE A O 1
ATOM 1993 N N . ALA A 1 264 ? -7.853 6.525 21.926 1.00 97.75 264 ALA A N 1
ATOM 1994 C CA . ALA A 1 264 ? -7.355 7.472 22.922 1.00 97.75 264 ALA A CA 1
ATOM 1995 C C . ALA A 1 264 ? -8.415 8.521 23.303 1.00 97.75 264 ALA A C 1
ATOM 1997 O O . ALA A 1 264 ? -8.659 8.773 24.487 1.00 97.75 264 ALA A O 1
ATOM 1998 N N . ARG A 1 265 ? -9.100 9.099 22.307 1.00 97.00 265 ARG A N 1
ATOM 1999 C CA . ARG A 1 265 ? -10.144 10.112 22.529 1.00 97.00 265 ARG A CA 1
ATOM 2000 C C . ARG A 1 265 ? -11.370 9.533 23.230 1.00 97.00 265 ARG A C 1
ATOM 2002 O O . ARG A 1 265 ? -11.869 10.117 24.195 1.00 97.00 265 ARG A O 1
ATOM 2009 N N . SER A 1 266 ? -11.868 8.400 22.745 1.00 96.62 266 SER A N 1
ATOM 2010 C CA . SER A 1 266 ? -13.158 7.849 23.161 1.00 96.62 266 SER A CA 1
ATOM 2011 C C . SER A 1 266 ? -13.065 6.992 24.420 1.00 96.62 266 SER A C 1
ATOM 2013 O O . SER A 1 266 ? -13.907 7.135 25.311 1.00 96.62 266 SER A O 1
ATOM 2015 N N . VAL A 1 267 ? -12.066 6.110 24.513 1.00 97.19 267 VAL A N 1
ATOM 2016 C CA . VAL A 1 267 ? -11.938 5.123 25.598 1.00 97.19 267 VAL A CA 1
ATOM 2017 C C . VAL A 1 267 ? -11.072 5.675 26.724 1.00 97.19 267 VAL A C 1
ATOM 2019 O O . VAL A 1 267 ? -11.530 5.730 27.863 1.00 97.19 267 VAL A O 1
ATOM 2022 N N . MET A 1 268 ? -9.879 6.183 26.404 1.00 97.19 268 MET A N 1
ATOM 2023 C CA . MET A 1 268 ? -8.945 6.733 27.403 1.00 97.19 268 MET A CA 1
ATOM 2024 C C . MET A 1 268 ? -9.280 8.175 27.824 1.00 97.19 268 MET A C 1
ATOM 2026 O O . MET A 1 268 ? -8.662 8.710 28.739 1.00 97.19 268 MET A O 1
ATOM 2030 N N . LYS A 1 269 ? -10.274 8.806 27.178 1.00 97.00 269 LYS A N 1
ATOM 2031 C CA . LYS A 1 269 ? -10.746 10.181 27.441 1.00 97.00 269 LYS A CA 1
ATOM 2032 C C . LYS A 1 269 ? -9.690 11.272 27.214 1.00 97.00 269 LYS A C 1
ATOM 2034 O O . LYS A 1 269 ? -9.860 12.401 27.677 1.00 97.00 269 LYS A O 1
ATOM 2039 N N . LEU A 1 270 ? -8.652 10.978 26.434 1.00 95.19 270 LEU A N 1
ATOM 2040 C CA . LEU A 1 270 ? -7.617 11.929 26.036 1.00 95.19 270 LEU A CA 1
ATOM 2041 C C . LEU A 1 270 ? -8.128 12.789 24.874 1.00 95.19 270 LEU A C 1
ATOM 2043 O O . LEU A 1 270 ? -7.870 12.513 23.707 1.00 95.19 270 LEU A O 1
ATOM 2047 N N . ARG A 1 271 ? -8.902 13.837 25.175 1.00 92.38 271 ARG A N 1
ATOM 2048 C CA . ARG A 1 271 ? -9.540 14.678 24.139 1.00 92.38 271 ARG A CA 1
ATOM 2049 C C . ARG A 1 271 ? -8.538 15.360 23.199 1.00 92.38 271 ARG A C 1
ATOM 2051 O O . ARG A 1 271 ? -8.853 15.543 22.030 1.00 92.38 271 ARG A O 1
ATOM 2058 N N . GLY A 1 272 ? -7.349 15.698 23.701 1.00 92.56 272 GLY A N 1
ATOM 2059 C CA . GLY A 1 272 ? -6.252 16.279 22.918 1.00 92.56 272 GLY A CA 1
ATOM 2060 C C . GLY A 1 272 ? -5.389 15.255 22.176 1.00 92.56 272 GLY A C 1
ATOM 2061 O O . GLY A 1 272 ? -4.329 15.612 21.668 1.00 92.56 272 GLY A O 1
ATOM 2062 N N . ALA A 1 273 ? -5.811 13.985 22.127 1.00 95.25 273 ALA A N 1
ATOM 2063 C CA . ALA A 1 273 ? -5.100 12.952 21.392 1.00 95.25 273 ALA A CA 1
ATOM 2064 C C . ALA A 1 273 ? -5.129 13.211 19.885 1.00 95.25 273 ALA A C 1
ATOM 2066 O O . ALA A 1 273 ? -6.205 13.355 19.297 1.00 95.25 273 ALA A O 1
ATOM 2067 N N . ASN A 1 274 ? -3.961 13.264 19.250 1.00 95.56 274 ASN A N 1
ATOM 2068 C CA . ASN A 1 274 ? -3.851 13.418 17.800 1.00 95.56 274 ASN A CA 1
ATOM 2069 C C . ASN A 1 274 ? -2.504 12.900 17.267 1.00 95.56 274 ASN A C 1
ATOM 2071 O O . ASN A 1 274 ? -1.636 12.494 18.045 1.00 95.56 274 ASN A O 1
ATOM 2075 N N . SER A 1 275 ? -2.354 12.913 15.941 1.00 94.38 275 SER A N 1
ATOM 2076 C CA . SER A 1 275 ? -1.062 12.763 15.265 1.00 94.38 275 SER A CA 1
ATOM 2077 C C . SER A 1 275 ? -0.352 14.107 15.171 1.00 94.38 275 SER A C 1
ATOM 2079 O O . SER A 1 275 ? -0.988 15.107 14.830 1.00 94.38 275 SER A O 1
ATOM 2081 N N . THR A 1 276 ? 0.966 14.118 15.365 1.00 93.12 276 THR A N 1
ATOM 2082 C CA . THR A 1 276 ? 1.791 15.306 15.096 1.00 93.12 276 THR A CA 1
ATOM 2083 C C . THR A 1 276 ? 1.890 15.643 13.605 1.00 93.12 276 THR A C 1
ATOM 2085 O O . THR A 1 276 ? 2.400 16.705 13.260 1.00 93.12 276 THR A O 1
ATOM 2088 N N . GLU A 1 277 ? 1.398 14.772 12.716 1.00 90.19 277 GLU A N 1
ATOM 2089 C CA . GLU A 1 277 ? 1.190 15.087 11.296 1.00 90.19 277 GLU A CA 1
ATOM 2090 C C . GLU A 1 277 ? 0.085 16.131 11.099 1.00 90.19 277 GLU A C 1
ATOM 2092 O O . GLU A 1 277 ? 0.239 17.049 10.299 1.00 90.19 277 GLU A O 1
ATOM 2097 N N . PHE A 1 278 ? -1.024 15.991 11.831 1.00 89.88 278 PHE A N 1
ATOM 2098 C CA . PHE A 1 278 ? -2.226 16.815 11.650 1.00 89.88 278 PHE A CA 1
ATOM 2099 C C . PHE A 1 278 ? -2.285 17.973 12.641 1.00 89.88 278 PHE A C 1
ATOM 2101 O O . PHE A 1 278 ? -2.823 19.030 12.333 1.00 89.88 278 PHE A O 1
ATOM 2108 N N . ASP A 1 279 ? -1.755 17.760 13.843 1.00 91.31 279 ASP A N 1
ATOM 2109 C CA . ASP A 1 279 ? -1.728 18.747 14.911 1.00 91.31 279 ASP A CA 1
ATOM 2110 C C . ASP A 1 279 ? -0.378 18.681 15.641 1.00 91.31 279 ASP A C 1
ATOM 2112 O O . ASP A 1 279 ? -0.212 17.909 16.592 1.00 91.31 279 ASP A O 1
ATOM 2116 N N . PRO A 1 280 ? 0.612 19.485 15.212 1.00 90.19 280 PRO A N 1
ATOM 2117 C CA . PRO A 1 280 ? 1.917 19.553 15.866 1.00 90.19 280 PRO A CA 1
ATOM 2118 C C . PRO A 1 280 ? 1.858 20.011 17.331 1.00 90.19 280 PRO A C 1
ATOM 2120 O O . PRO A 1 280 ? 2.822 19.801 18.065 1.00 90.19 280 PRO A O 1
ATOM 2123 N N . ALA A 1 281 ? 0.755 20.637 17.761 1.00 91.44 281 ALA A N 1
ATOM 2124 C CA . ALA A 1 281 ? 0.552 21.145 19.115 1.00 91.44 281 ALA A CA 1
ATOM 2125 C C . ALA A 1 281 ? -0.313 20.210 19.986 1.00 91.44 281 ALA A C 1
ATOM 2127 O O . ALA A 1 281 ? -0.729 20.600 21.081 1.00 91.44 281 ALA A O 1
ATOM 2128 N N . ALA A 1 282 ? -0.582 18.982 19.524 1.00 91.19 282 ALA A N 1
ATOM 2129 C CA . ALA A 1 282 ? -1.405 18.016 20.239 1.00 91.19 282 ALA A CA 1
ATOM 2130 C C . ALA A 1 282 ? -0.891 17.773 21.669 1.00 91.19 282 ALA A C 1
ATOM 2132 O O . ALA A 1 282 ? 0.258 17.387 21.883 1.00 91.19 282 ALA A O 1
ATOM 2133 N N . THR A 1 283 ? -1.767 17.934 22.664 1.00 92.50 283 THR A N 1
ATOM 2134 C CA . THR A 1 283 ? -1.411 17.746 24.084 1.00 92.50 283 THR A CA 1
ATOM 2135 C C . THR A 1 283 ? -1.222 16.279 24.468 1.00 92.50 283 THR A C 1
ATOM 2137 O O . THR A 1 283 ? -0.674 15.977 25.526 1.00 92.50 283 THR A O 1
ATOM 2140 N N . SER A 1 284 ? -1.682 15.347 23.631 1.00 94.44 284 SER A N 1
ATOM 2141 C CA . SER A 1 284 ? -1.459 13.908 23.793 1.00 94.44 284 SER A CA 1
ATOM 2142 C C . SER A 1 284 ? -1.048 13.296 22.446 1.00 94.44 284 SER A C 1
ATOM 2144 O O . SER A 1 284 ? -1.883 12.716 21.750 1.00 94.44 284 SER A O 1
ATOM 2146 N N . PRO A 1 285 ? 0.217 13.450 22.019 1.00 95.12 285 PRO A N 1
ATOM 2147 C CA . PRO A 1 285 ? 0.668 13.012 20.701 1.00 95.12 285 PRO A CA 1
ATOM 2148 C C . PRO A 1 285 ? 0.747 11.479 20.642 1.00 95.12 285 PRO A C 1
ATOM 2150 O O . PRO A 1 285 ? 1.755 10.874 21.002 1.00 95.12 285 PRO A O 1
ATOM 2153 N N . CYS A 1 286 ? -0.342 10.846 20.202 1.00 95.12 286 CYS A N 1
ATOM 2154 C CA . CYS A 1 286 ? -0.473 9.385 20.134 1.00 95.12 286 CYS A CA 1
ATOM 2155 C C . CYS A 1 286 ? 0.252 8.797 18.925 1.00 95.12 286 CYS A C 1
ATOM 2157 O O . CYS A 1 286 ? 0.597 7.618 18.922 1.00 95.12 286 CYS A O 1
ATOM 2159 N N . VAL A 1 287 ? 0.452 9.615 17.895 1.00 96.25 287 VAL A N 1
ATOM 2160 C CA . VAL A 1 287 ? 1.174 9.267 16.675 1.00 96.25 287 VAL A CA 1
ATOM 2161 C C . VAL A 1 287 ? 2.204 10.363 16.434 1.00 96.25 287 VAL A C 1
ATOM 2163 O O . VAL A 1 287 ? 1.859 11.544 16.413 1.00 96.25 287 VAL A O 1
ATOM 2166 N N . ILE A 1 288 ? 3.469 9.975 16.308 1.00 95.19 288 ILE A N 1
ATOM 2167 C CA . ILE A 1 288 ? 4.617 10.881 16.250 1.00 95.19 288 ILE A CA 1
ATOM 2168 C C . ILE A 1 288 ? 5.463 10.620 15.010 1.00 95.19 288 ILE A C 1
ATOM 2170 O O . ILE A 1 288 ? 5.483 9.522 14.454 1.00 95.19 288 ILE A O 1
ATOM 2174 N N . PHE A 1 289 ? 6.181 11.650 14.574 1.00 91.81 289 PHE A N 1
ATOM 2175 C CA . PHE A 1 289 ? 7.134 11.536 13.479 1.00 91.81 289 PHE A CA 1
ATOM 2176 C C . PHE A 1 289 ? 8.353 10.728 13.936 1.00 91.81 289 PHE A C 1
ATOM 2178 O O . PHE A 1 289 ? 9.113 11.190 14.788 1.00 91.81 289 PHE A O 1
ATOM 2185 N N . MET A 1 290 ? 8.542 9.529 13.379 1.00 90.06 290 MET A N 1
ATOM 2186 C CA . MET A 1 290 ? 9.628 8.626 13.775 1.00 90.06 290 MET A CA 1
ATOM 2187 C C . MET A 1 290 ? 10.278 7.971 12.539 1.00 90.06 290 MET A C 1
ATOM 2189 O O . MET A 1 290 ? 10.140 6.763 12.310 1.00 90.06 290 MET A O 1
ATOM 2193 N N . PRO A 1 291 ? 10.978 8.775 11.714 1.00 83.38 291 PRO A N 1
ATOM 2194 C CA . PRO A 1 291 ? 11.561 8.332 10.450 1.00 83.38 291 PRO A CA 1
ATOM 2195 C C . PRO A 1 291 ? 12.618 7.241 10.654 1.00 83.38 291 PRO A C 1
ATOM 2197 O O . PRO A 1 291 ? 13.201 7.090 11.732 1.00 83.38 291 PRO A O 1
ATOM 2200 N N . GLU A 1 292 ? 12.914 6.488 9.596 1.00 79.31 292 GLU A N 1
ATOM 2201 C CA . GLU A 1 292 ? 14.070 5.597 9.610 1.00 79.31 292 GLU A CA 1
ATOM 2202 C C . GLU A 1 292 ? 15.349 6.428 9.452 1.00 79.31 292 GLU A C 1
ATOM 2204 O O . GLU A 1 292 ? 15.493 7.224 8.520 1.00 79.31 292 GLU A O 1
ATOM 2209 N N . GLY A 1 293 ? 16.288 6.249 10.382 1.00 63.72 293 GLY A N 1
ATOM 2210 C CA . GLY A 1 293 ? 17.655 6.714 10.202 1.00 63.72 293 GLY A CA 1
ATOM 2211 C C . GLY A 1 293 ? 18.378 5.775 9.243 1.00 63.72 293 GLY A C 1
ATOM 2212 O O . GLY A 1 293 ? 18.413 4.566 9.472 1.00 63.72 293 GLY A O 1
ATOM 2213 N N . SER A 1 294 ? 18.967 6.316 8.180 1.00 57.44 294 SER A N 1
ATOM 2214 C CA . SER A 1 294 ? 19.782 5.545 7.246 1.00 57.44 294 SER A CA 1
ATOM 2215 C C . SER A 1 294 ? 21.249 5.949 7.353 1.00 57.44 294 SER A C 1
ATOM 2217 O O . SER A 1 294 ? 21.578 7.129 7.430 1.00 57.44 294 SER A O 1
ATOM 2219 N N . LYS A 1 295 ? 22.154 4.960 7.330 1.00 56.94 295 LYS A N 1
ATOM 2220 C CA . LYS A 1 295 ? 23.601 5.216 7.219 1.00 56.94 295 LYS A CA 1
ATOM 2221 C C . LYS A 1 295 ? 24.002 5.671 5.810 1.00 56.94 295 LYS A C 1
ATOM 2223 O O . LYS A 1 295 ? 25.068 6.253 5.652 1.00 56.94 295 LYS A O 1
ATOM 2228 N N . THR A 1 296 ? 23.178 5.384 4.800 1.00 49.34 296 THR A N 1
ATOM 2229 C CA . THR A 1 296 ? 23.461 5.660 3.380 1.00 49.34 296 THR A CA 1
ATOM 2230 C C . THR A 1 296 ? 22.674 6.845 2.827 1.00 49.34 296 THR A C 1
ATOM 2232 O O . THR A 1 296 ? 23.085 7.433 1.831 1.00 49.34 296 THR A O 1
ATOM 2235 N N . HIS A 1 297 ? 21.564 7.219 3.464 1.00 51.66 297 HIS A N 1
ATOM 2236 C CA . HIS A 1 297 ? 20.724 8.340 3.057 1.00 51.66 297 HIS A CA 1
ATOM 2237 C C . HIS A 1 297 ? 20.661 9.373 4.180 1.00 51.66 297 HIS A C 1
ATOM 2239 O O . HIS A 1 297 ? 20.200 9.080 5.281 1.00 51.66 297 HIS A O 1
ATOM 2245 N N . MET A 1 298 ? 21.134 10.588 3.901 1.00 42.56 298 MET A N 1
ATOM 2246 C CA . MET A 1 298 ? 21.051 11.698 4.847 1.00 42.56 298 MET A CA 1
ATOM 2247 C C . MET A 1 298 ? 19.605 12.204 4.957 1.00 42.56 298 MET A C 1
ATOM 2249 O O . MET A 1 298 ? 18.932 12.386 3.944 1.00 42.56 298 MET A O 1
ATOM 2253 N N . GLY A 1 299 ? 19.150 12.477 6.182 1.00 60.31 299 GLY A N 1
ATOM 2254 C CA . GLY A 1 299 ? 17.827 13.041 6.470 1.00 60.31 299 GLY A CA 1
ATOM 2255 C C . GLY A 1 299 ? 16.825 12.043 7.059 1.00 60.31 299 GLY A C 1
ATOM 2256 O O . GLY A 1 299 ? 17.134 10.883 7.322 1.00 60.31 299 GLY A O 1
ATOM 2257 N N . ALA A 1 300 ? 15.607 12.527 7.299 1.00 66.25 300 ALA A N 1
ATOM 2258 C CA . ALA A 1 300 ? 14.499 11.757 7.857 1.00 66.25 300 ALA A CA 1
ATOM 2259 C C . ALA A 1 300 ? 13.835 10.882 6.778 1.00 66.25 300 ALA A C 1
ATOM 2261 O O . ALA A 1 300 ? 12.844 11.283 6.161 1.00 66.25 300 ALA A O 1
ATOM 2262 N N . THR A 1 301 ? 14.406 9.704 6.513 1.00 75.75 301 THR A N 1
ATOM 2263 C CA . THR A 1 301 ? 13.908 8.822 5.448 1.00 75.75 301 THR A CA 1
ATOM 2264 C C . THR A 1 301 ? 12.597 8.121 5.814 1.00 75.75 301 THR A C 1
ATOM 2266 O O . THR A 1 301 ? 12.314 7.844 6.981 1.00 75.75 301 THR A O 1
ATOM 2269 N N . MET A 1 302 ? 11.763 7.869 4.799 1.00 84.62 302 MET A N 1
ATOM 2270 C CA . MET A 1 302 ? 10.494 7.151 4.947 1.00 84.62 302 MET A CA 1
ATOM 2271 C C . MET A 1 302 ? 10.746 5.666 5.235 1.00 84.62 302 MET A C 1
ATOM 2273 O O . MET A 1 302 ? 11.642 5.072 4.636 1.00 84.62 302 MET A O 1
ATOM 2277 N N . ARG A 1 303 ? 9.918 5.049 6.086 1.00 89.00 303 ARG A N 1
ATOM 2278 C CA . ARG A 1 303 ? 9.887 3.591 6.241 1.00 89.00 303 ARG A CA 1
ATOM 2279 C C . ARG A 1 303 ? 9.230 2.986 5.001 1.00 89.00 303 ARG A C 1
ATOM 2281 O O . ARG A 1 303 ? 8.025 3.145 4.796 1.00 89.00 303 ARG A O 1
ATOM 2288 N N . LEU A 1 304 ? 10.043 2.347 4.157 1.00 90.81 304 LEU A N 1
ATOM 2289 C CA . LEU A 1 304 ? 9.670 1.986 2.787 1.00 90.81 304 LEU A CA 1
ATOM 2290 C C . LEU A 1 304 ? 10.154 0.587 2.377 1.00 90.81 304 LEU A C 1
ATOM 2292 O O . LEU A 1 304 ? 11.285 0.191 2.676 1.00 90.81 304 LEU A O 1
ATOM 2296 N N . GLY A 1 305 ? 9.317 -0.135 1.628 1.00 91.62 305 GLY A N 1
ATOM 2297 C CA . GLY A 1 305 ? 9.624 -1.466 1.095 1.00 91.62 305 GLY A CA 1
ATOM 2298 C C . GLY A 1 305 ? 9.327 -2.591 2.083 1.00 91.62 305 GLY A C 1
ATOM 2299 O O . GLY A 1 305 ? 8.579 -2.400 3.044 1.00 91.62 305 GLY A O 1
ATOM 2300 N N . SER A 1 306 ? 9.889 -3.778 1.838 1.00 93.94 306 SER A N 1
ATOM 2301 C CA . SER A 1 306 ? 9.659 -4.937 2.705 1.00 93.94 306 SER A CA 1
ATOM 2302 C C . SER A 1 306 ? 10.344 -4.748 4.063 1.00 93.94 306 SER A C 1
ATOM 2304 O O . SER A 1 306 ? 11.543 -4.462 4.137 1.00 93.94 306 SER A O 1
ATOM 2306 N N . ARG A 1 307 ? 9.596 -4.933 5.151 1.00 95.00 307 ARG A N 1
ATOM 2307 C CA . ARG A 1 307 ? 10.110 -4.995 6.527 1.00 95.00 307 ARG A CA 1
ATOM 2308 C C . ARG A 1 307 ? 9.489 -6.184 7.246 1.00 95.00 307 ARG A C 1
ATOM 2310 O O . ARG A 1 307 ? 8.405 -6.640 6.887 1.00 95.00 307 ARG A O 1
ATOM 2317 N N . ARG A 1 308 ? 10.205 -6.687 8.249 1.00 95.75 308 ARG A N 1
ATOM 2318 C CA . ARG A 1 308 ? 9.749 -7.795 9.082 1.00 95.75 308 ARG A CA 1
ATOM 2319 C C . ARG A 1 308 ? 8.956 -7.281 10.275 1.00 95.75 308 ARG A C 1
ATOM 2321 O O . ARG A 1 308 ? 9.429 -6.418 11.013 1.00 95.75 308 ARG A O 1
ATOM 2328 N N . THR A 1 309 ? 7.794 -7.877 10.488 1.00 96.31 309 THR A N 1
ATOM 2329 C CA . THR A 1 309 ? 6.938 -7.688 11.656 1.00 96.31 309 THR A CA 1
ATOM 2330 C C . THR A 1 309 ? 6.880 -8.988 12.446 1.00 96.31 309 THR A C 1
ATOM 2332 O O . THR A 1 309 ? 6.566 -10.041 11.892 1.00 96.31 309 THR A O 1
ATOM 2335 N N . TYR A 1 310 ? 7.161 -8.925 13.743 1.00 96.94 310 TYR A N 1
ATOM 2336 C CA . TYR A 1 310 ? 7.128 -10.057 14.663 1.00 96.94 310 TYR A CA 1
ATOM 2337 C C . TYR A 1 310 ? 5.831 -10.057 15.466 1.00 96.94 310 TYR A C 1
ATOM 2339 O O . TYR A 1 310 ? 5.456 -9.035 16.049 1.00 96.94 310 TYR A O 1
ATOM 2347 N N . PHE A 1 311 ? 5.160 -11.207 15.527 1.00 96.00 311 PHE A N 1
ATOM 2348 C CA . PHE A 1 311 ? 3.975 -11.378 16.360 1.00 96.00 311 PHE A CA 1
ATOM 2349 C C . PHE A 1 311 ? 4.394 -11.590 17.816 1.00 96.00 311 PHE A C 1
ATOM 2351 O O . PHE A 1 311 ? 5.078 -12.556 18.140 1.00 96.00 311 PHE A O 1
ATOM 2358 N N . GLN A 1 312 ? 3.965 -10.690 18.697 1.00 90.44 312 GLN A N 1
ATOM 2359 C CA . GLN A 1 312 ? 4.276 -10.727 20.130 1.00 90.44 312 GLN A CA 1
ATOM 2360 C C . GLN A 1 312 ? 3.234 -11.525 20.922 1.00 90.44 312 GLN A C 1
ATOM 2362 O O . GLN A 1 312 ? 3.545 -12.161 21.926 1.00 90.44 312 GLN A O 1
ATOM 2367 N N . VAL A 1 313 ? 1.979 -11.515 20.461 1.00 87.25 313 VAL A N 1
ATOM 2368 C CA . VAL A 1 313 ? 0.862 -12.175 21.146 1.00 87.25 313 VAL A CA 1
ATOM 2369 C C . VAL A 1 313 ? 0.503 -13.467 20.421 1.00 87.25 313 VAL A C 1
ATOM 2371 O O . VAL A 1 313 ? -0.100 -13.460 19.340 1.00 87.25 313 VAL A O 1
ATOM 2374 N N . THR A 1 314 ? 0.862 -14.589 21.046 1.00 79.06 314 THR A N 1
ATOM 2375 C CA . THR A 1 314 ? 0.544 -15.929 20.540 1.00 79.06 314 THR A CA 1
ATOM 2376 C C . THR A 1 314 ? -0.972 -16.135 20.544 1.00 79.06 314 THR A C 1
ATOM 2378 O O . THR A 1 314 ? -1.632 -15.945 21.562 1.00 79.06 314 THR A O 1
ATOM 2381 N N . GLY A 1 315 ? -1.540 -16.521 19.398 1.00 83.50 315 GLY A N 1
ATOM 2382 C CA . GLY A 1 315 ? -2.976 -16.786 19.259 1.00 83.50 315 GLY A CA 1
ATOM 2383 C C . GLY A 1 315 ? -3.859 -15.565 18.962 1.00 83.50 315 GLY A C 1
ATOM 2384 O O . GLY A 1 315 ? -5.085 -15.730 18.916 1.00 83.50 315 GLY A O 1
ATOM 2385 N N . SER A 1 316 ? -3.262 -14.390 18.717 1.00 93.75 316 SER A N 1
ATOM 2386 C CA . SER A 1 316 ? -3.954 -13.218 18.150 1.00 93.75 316 SER A CA 1
ATOM 2387 C C . SER A 1 316 ? -4.653 -13.557 16.826 1.00 93.75 316 SER A C 1
ATOM 2389 O O . SER A 1 316 ? -4.281 -14.518 16.137 1.00 93.75 316 SER A O 1
ATOM 2391 N N . LYS A 1 317 ? -5.696 -12.796 16.461 1.00 95.00 317 LYS A N 1
ATOM 2392 C CA . LYS A 1 317 ? -6.465 -13.074 15.233 1.00 95.00 317 LYS A CA 1
ATOM 2393 C C . LYS A 1 317 ? -5.565 -12.934 14.005 1.00 95.00 317 LYS A C 1
ATOM 2395 O O . LYS A 1 317 ? -5.596 -13.796 13.132 1.00 95.00 317 LYS A O 1
ATOM 2400 N N . SER A 1 318 ? -4.709 -11.916 13.983 1.00 94.81 318 SER A N 1
ATOM 2401 C CA . SER A 1 318 ? -3.720 -11.677 12.933 1.00 94.81 318 SER A CA 1
ATOM 2402 C C . SER A 1 318 ? -2.739 -12.836 12.832 1.00 94.81 318 SER A C 1
ATOM 2404 O O . SER A 1 318 ? -2.616 -13.412 11.755 1.00 94.81 318 SER A O 1
ATOM 2406 N N . ALA A 1 319 ? -2.110 -13.264 13.935 1.00 93.81 319 ALA A N 1
ATOM 2407 C CA . ALA A 1 319 ? -1.176 -14.392 13.892 1.00 93.81 319 ALA A CA 1
ATOM 2408 C C . ALA A 1 319 ? -1.845 -15.659 13.331 1.00 93.81 319 ALA A C 1
ATOM 2410 O O . ALA A 1 319 ? -1.285 -16.314 12.454 1.00 93.81 319 ALA A O 1
ATOM 2411 N N . LYS A 1 320 ? -3.081 -15.963 13.750 1.00 94.56 320 LYS A N 1
ATOM 2412 C CA . LYS A 1 320 ? -3.862 -17.097 13.223 1.00 94.56 320 LYS A CA 1
ATOM 2413 C C . LYS A 1 320 ? -4.181 -16.963 11.732 1.00 94.56 320 LYS A C 1
ATOM 2415 O O . LYS A 1 320 ? -4.084 -17.950 11.003 1.00 94.56 320 LYS A O 1
ATOM 2420 N N . LEU A 1 321 ? -4.533 -15.770 11.251 1.00 94.88 321 LEU A N 1
ATOM 2421 C CA . LEU A 1 321 ? -4.756 -15.517 9.819 1.00 94.88 321 LEU A CA 1
ATOM 2422 C C . LEU A 1 321 ? -3.475 -15.731 9.004 1.00 94.88 321 LEU A C 1
ATOM 2424 O O . LEU A 1 321 ? -3.527 -16.291 7.912 1.00 94.88 321 LEU A O 1
ATOM 2428 N N . TYR A 1 322 ? -2.322 -15.376 9.569 1.00 93.81 322 TYR A N 1
ATOM 2429 C CA . TYR A 1 322 ? -1.000 -15.658 9.007 1.00 93.81 322 TYR A CA 1
ATOM 2430 C C . TYR A 1 322 ? -0.497 -17.091 9.294 1.00 93.81 322 TYR A C 1
ATOM 2432 O O . TYR A 1 322 ? 0.681 -17.382 9.103 1.00 93.81 322 TYR A O 1
ATOM 2440 N N . GLY A 1 323 ? -1.370 -18.012 9.720 1.00 91.25 323 GLY A N 1
ATOM 2441 C CA . GLY A 1 323 ? -1.027 -19.425 9.918 1.00 91.25 323 GLY A CA 1
ATOM 2442 C C . GLY A 1 323 ? -0.170 -19.703 11.156 1.00 91.25 323 GLY A C 1
ATOM 2443 O O . GLY A 1 323 ? 0.614 -20.645 11.151 1.00 91.25 323 GLY A O 1
ATOM 2444 N N . ASN A 1 324 ? -0.304 -18.884 12.202 1.00 90.00 324 ASN A N 1
ATOM 2445 C CA . ASN A 1 324 ? 0.514 -18.902 13.421 1.00 90.00 324 ASN A CA 1
ATOM 2446 C C . ASN A 1 324 ? 2.019 -18.714 13.154 1.00 90.00 324 ASN A C 1
ATOM 2448 O O . ASN A 1 324 ? 2.856 -19.240 13.887 1.00 90.00 324 ASN A O 1
ATOM 2452 N N . ALA A 1 325 ? 2.367 -17.964 12.104 1.00 89.69 325 ALA A N 1
ATOM 2453 C CA . ALA A 1 325 ? 3.743 -17.553 11.861 1.00 89.69 325 ALA A CA 1
ATOM 2454 C C . ALA A 1 325 ? 4.273 -16.701 13.028 1.00 89.69 325 ALA A C 1
ATOM 2456 O O . ALA A 1 325 ? 3.530 -15.935 13.637 1.00 89.69 325 ALA A O 1
ATOM 2457 N N . THR A 1 326 ? 5.570 -16.808 13.320 1.00 93.12 326 THR A N 1
ATOM 2458 C CA . THR A 1 326 ? 6.248 -15.973 14.329 1.00 93.12 326 THR A CA 1
ATOM 2459 C C . THR A 1 326 ? 6.523 -14.560 13.818 1.00 93.12 326 THR A C 1
ATOM 2461 O O . THR A 1 326 ? 6.569 -13.606 14.592 1.00 93.12 326 THR A O 1
ATOM 2464 N N . SER A 1 327 ? 6.677 -14.411 12.504 1.00 95.12 327 SER A N 1
ATOM 2465 C CA . SER A 1 327 ? 6.883 -13.133 11.834 1.00 95.12 327 SER A CA 1
ATOM 2466 C C . SER A 1 327 ? 6.321 -13.153 10.419 1.00 95.12 327 SER A C 1
ATOM 2468 O O . SER A 1 327 ? 6.218 -14.213 9.799 1.00 95.12 327 SER A O 1
ATOM 2470 N N . VAL A 1 328 ? 6.039 -11.974 9.879 1.00 95.38 328 VAL A N 1
ATOM 2471 C CA . VAL A 1 328 ? 5.671 -11.767 8.480 1.00 95.38 328 VAL A CA 1
ATOM 2472 C C . VAL A 1 328 ? 6.509 -10.641 7.885 1.00 95.38 328 VAL A C 1
ATOM 2474 O O . VAL A 1 328 ? 6.827 -9.673 8.567 1.00 95.38 328 VAL A O 1
ATOM 2477 N N . ASP A 1 329 ? 6.863 -10.773 6.610 1.00 96.00 329 ASP A N 1
ATOM 2478 C CA . ASP A 1 329 ? 7.475 -9.692 5.843 1.00 96.00 329 ASP A CA 1
ATOM 2479 C C . ASP A 1 329 ? 6.383 -9.002 5.012 1.00 96.00 329 ASP A C 1
ATOM 2481 O O . ASP A 1 329 ? 5.779 -9.642 4.145 1.00 96.00 329 ASP A O 1
ATOM 2485 N N . GLU A 1 330 ? 6.125 -7.721 5.257 1.00 95.88 330 GLU A N 1
ATOM 2486 C CA . GLU A 1 330 ? 5.107 -6.912 4.569 1.00 95.88 330 GLU A CA 1
ATOM 2487 C C . GLU A 1 330 ? 5.705 -5.582 4.092 1.00 95.88 330 GLU A C 1
ATOM 2489 O O . GLU A 1 330 ? 6.820 -5.212 4.464 1.00 95.88 330 GLU A O 1
ATOM 2494 N N . ARG A 1 331 ? 4.999 -4.886 3.194 1.00 94.62 331 ARG A N 1
ATOM 2495 C CA . ARG A 1 331 ? 5.504 -3.655 2.568 1.00 94.62 331 ARG A CA 1
ATOM 2496 C C . ARG A 1 331 ? 4.968 -2.414 3.272 1.00 94.62 331 ARG A C 1
ATOM 2498 O O . ARG A 1 331 ? 3.766 -2.296 3.492 1.00 94.62 331 ARG A O 1
ATOM 2505 N N . HIS A 1 332 ? 5.853 -1.471 3.574 1.00 93.56 332 HIS A N 1
ATOM 2506 C CA . HIS A 1 332 ? 5.518 -0.222 4.260 1.00 93.56 332 HIS A CA 1
ATOM 2507 C C . HIS A 1 332 ? 5.718 0.987 3.352 1.00 93.56 332 HIS A C 1
ATOM 2509 O O . HIS A 1 332 ? 6.538 0.947 2.433 1.00 93.56 332 HIS A O 1
ATOM 2515 N N . ARG A 1 333 ? 4.966 2.055 3.642 1.00 91.38 333 ARG A N 1
ATOM 2516 C CA . ARG A 1 333 ? 5.106 3.383 3.037 1.00 91.38 333 ARG A CA 1
ATOM 2517 C C . ARG A 1 333 ? 4.528 4.450 3.962 1.00 91.38 333 ARG A C 1
ATOM 2519 O O . ARG A 1 333 ? 3.396 4.893 3.785 1.00 91.38 333 ARG A O 1
ATOM 2526 N N . HIS A 1 334 ? 5.282 4.827 4.990 1.00 91.19 334 HIS A N 1
ATOM 2527 C CA . HIS A 1 334 ? 4.838 5.821 5.975 1.00 91.19 334 HIS A CA 1
ATOM 2528 C C . HIS A 1 334 ? 6.015 6.446 6.741 1.00 91.19 334 HIS A C 1
ATOM 2530 O O . HIS A 1 334 ? 7.167 6.031 6.596 1.00 91.19 334 HIS A O 1
ATOM 2536 N N . ARG A 1 335 ? 5.739 7.505 7.512 1.00 91.12 335 ARG A N 1
ATOM 2537 C CA . ARG A 1 335 ? 6.748 8.257 8.292 1.00 91.12 335 ARG A CA 1
ATOM 2538 C C . ARG A 1 335 ? 6.403 8.429 9.773 1.00 91.12 335 ARG A C 1
ATOM 2540 O O . ARG A 1 335 ? 7.239 8.895 10.546 1.00 91.12 335 ARG A O 1
ATOM 2547 N N . TYR A 1 336 ? 5.167 8.117 10.140 1.00 93.50 336 TYR A N 1
ATOM 2548 C CA . TYR A 1 336 ? 4.616 8.372 11.460 1.00 93.50 336 TYR A CA 1
ATOM 2549 C C . TYR A 1 336 ? 4.295 7.049 12.136 1.00 93.50 336 TYR A C 1
ATOM 2551 O O . TYR A 1 336 ? 3.766 6.137 11.505 1.00 93.50 336 TYR A O 1
ATOM 2559 N N . GLU A 1 337 ? 4.589 6.971 13.423 1.00 96.19 337 GLU A N 1
ATOM 2560 C CA . GLU A 1 337 ? 4.482 5.758 14.226 1.00 96.19 337 GLU A CA 1
ATOM 2561 C C . GLU A 1 337 ? 3.653 6.045 15.473 1.00 96.19 337 GLU A C 1
ATOM 2563 O O . GLU A 1 337 ? 3.578 7.186 15.932 1.00 96.19 337 GLU A O 1
ATOM 2568 N N . VAL A 1 338 ? 3.045 5.011 16.053 1.00 97.19 338 VAL A N 1
ATOM 2569 C CA . VAL A 1 338 ? 2.430 5.136 17.382 1.00 97.19 338 VAL A CA 1
ATOM 2570 C C . VAL A 1 338 ? 3.510 5.517 18.390 1.00 97.19 338 VAL A C 1
ATOM 2572 O O . VAL A 1 338 ? 4.584 4.919 18.392 1.00 97.19 338 VAL A O 1
ATOM 2575 N N . ASN A 1 339 ? 3.221 6.497 19.245 1.00 97.06 339 ASN A N 1
ATOM 2576 C CA . ASN A 1 339 ? 4.140 6.949 20.280 1.00 97.06 339 ASN A CA 1
ATOM 2577 C C . ASN A 1 339 ? 4.446 5.802 21.265 1.00 97.06 339 ASN A C 1
ATOM 2579 O O . ASN A 1 339 ? 3.537 5.402 22.005 1.00 97.06 339 ASN A O 1
ATOM 2583 N N . PRO A 1 340 ? 5.691 5.282 21.308 1.00 96.31 340 PRO A N 1
ATOM 2584 C CA . PRO A 1 340 ? 6.046 4.145 22.156 1.00 96.31 340 PRO A CA 1
ATOM 2585 C C . PRO A 1 340 ? 5.792 4.401 23.645 1.00 96.31 340 PRO A C 1
ATOM 2587 O O . PRO A 1 340 ? 5.421 3.475 24.364 1.00 96.31 340 PRO A O 1
ATOM 2590 N N . ASP A 1 341 ? 5.902 5.655 24.094 1.00 96.12 341 ASP A N 1
ATOM 2591 C CA . ASP A 1 341 ? 5.706 6.033 25.498 1.00 96.12 341 ASP A CA 1
ATOM 2592 C C . ASP A 1 341 ? 4.252 5.845 25.957 1.00 96.12 341 ASP A C 1
ATOM 2594 O O . ASP A 1 341 ? 3.988 5.614 27.135 1.00 96.12 341 ASP A O 1
ATOM 2598 N N . MET A 1 342 ? 3.295 5.898 25.024 1.00 96.75 342 MET A N 1
ATOM 2599 C CA . MET A 1 342 ? 1.865 5.737 25.311 1.00 96.75 342 MET A CA 1
ATOM 2600 C C . MET A 1 342 ? 1.385 4.285 25.184 1.00 96.75 342 MET A C 1
ATOM 2602 O O . MET A 1 342 ? 0.277 3.960 25.614 1.00 96.75 342 MET A O 1
ATOM 2606 N N . VAL A 1 343 ? 2.192 3.393 24.600 1.00 96.69 343 VAL A N 1
ATOM 2607 C CA . VAL A 1 343 ? 1.823 1.990 24.338 1.00 96.69 343 VAL A CA 1
ATOM 2608 C C . VAL A 1 343 ? 1.379 1.242 25.601 1.00 96.69 343 VAL A C 1
ATOM 2610 O O . VAL A 1 343 ? 0.314 0.618 25.552 1.00 96.69 343 VAL A O 1
ATOM 2613 N N . PRO A 1 344 ? 2.084 1.336 26.748 1.00 97.00 344 PRO A N 1
ATOM 2614 C CA . PRO A 1 344 ? 1.638 0.673 27.971 1.00 97.00 344 PRO A CA 1
ATOM 2615 C C . PRO A 1 344 ? 0.250 1.131 28.437 1.00 97.00 344 PRO A C 1
ATOM 2617 O O . PRO A 1 344 ? -0.482 0.357 29.053 1.00 97.00 344 PRO A O 1
ATOM 2620 N N . ASP A 1 345 ? -0.126 2.384 28.176 1.00 97.00 345 ASP A N 1
ATOM 2621 C CA . ASP A 1 345 ? -1.411 2.949 28.598 1.00 97.00 345 ASP A CA 1
ATOM 2622 C C . ASP A 1 345 ? -2.556 2.433 27.721 1.00 97.00 345 ASP A C 1
ATOM 2624 O O . ASP A 1 345 ? -3.620 2.076 28.231 1.00 97.00 345 ASP A O 1
ATOM 2628 N N . PHE A 1 346 ? -2.313 2.322 26.413 1.00 97.62 346 PHE A N 1
ATOM 2629 C CA . PHE A 1 346 ? -3.230 1.691 25.464 1.00 97.62 346 PHE A CA 1
ATOM 2630 C C . PHE A 1 346 ? -3.475 0.213 25.795 1.00 97.62 346 PHE A C 1
ATOM 2632 O O . PHE A 1 346 ? -4.630 -0.217 25.833 1.00 97.62 346 PHE A O 1
ATOM 2639 N N . GLU A 1 347 ? -2.416 -0.547 26.097 1.00 96.62 347 GLU A N 1
ATOM 2640 C CA . GLU A 1 347 ? -2.527 -1.968 26.456 1.00 96.62 347 GLU A CA 1
ATOM 2641 C C . GLU A 1 347 ? -3.336 -2.160 27.744 1.00 96.62 347 GLU A C 1
ATOM 2643 O O . GLU A 1 347 ? -4.221 -3.018 27.790 1.00 96.62 347 GLU A O 1
ATOM 2648 N N . ARG A 1 348 ? -3.124 -1.310 28.763 1.00 96.94 348 ARG A N 1
ATOM 2649 C CA . ARG A 1 348 ? -3.940 -1.317 29.994 1.00 96.94 348 ARG A CA 1
ATOM 2650 C C . ARG A 1 348 ? -5.402 -0.957 29.741 1.00 96.94 348 ARG A C 1
ATOM 2652 O O . ARG A 1 348 ? -6.279 -1.477 30.426 1.00 96.94 348 ARG A O 1
ATOM 2659 N N . ALA A 1 349 ? -5.672 -0.091 28.768 1.00 96.94 349 ALA A N 1
ATOM 2660 C CA . ALA A 1 349 ? -7.027 0.274 28.363 1.00 96.94 349 ALA A CA 1
ATOM 2661 C C . ALA A 1 349 ? -7.701 -0.776 27.451 1.00 96.94 349 ALA A C 1
ATOM 2663 O O . ALA A 1 349 ? -8.902 -0.677 27.196 1.00 96.94 349 ALA A O 1
ATOM 2664 N N . GLY A 1 350 ? -6.962 -1.794 26.993 1.00 96.19 350 GLY A N 1
ATOM 2665 C CA . GLY A 1 350 ? -7.484 -2.953 26.262 1.00 96.19 350 GLY A CA 1
ATOM 2666 C C . GLY A 1 350 ? -7.186 -2.984 24.760 1.00 96.19 350 GLY A C 1
ATOM 2667 O O . GLY A 1 350 ? -7.591 -3.943 24.101 1.00 96.19 350 GLY A O 1
ATOM 2668 N N . LEU A 1 351 ? -6.480 -1.989 24.209 1.00 97.50 351 LEU A N 1
ATOM 2669 C CA . LEU A 1 351 ? -5.995 -2.020 22.826 1.00 97.50 351 LEU A CA 1
ATOM 2670 C C . LEU A 1 351 ? -4.625 -2.707 22.789 1.00 97.50 351 LEU A C 1
ATOM 2672 O O . LEU A 1 351 ? -3.666 -2.203 23.364 1.00 97.50 351 LEU A O 1
ATOM 2676 N N . GLN A 1 352 ? -4.524 -3.859 22.128 1.00 96.94 352 GLN A N 1
ATOM 2677 C CA . GLN A 1 352 ? -3.297 -4.659 22.110 1.00 96.94 352 GLN A CA 1
ATOM 2678 C C . GLN A 1 352 ? -2.450 -4.374 20.872 1.00 96.94 352 GLN A C 1
ATOM 2680 O O . GLN A 1 352 ? -2.979 -4.324 19.763 1.00 96.94 352 GLN A O 1
ATOM 2685 N N . PHE A 1 353 ? -1.129 -4.293 21.044 1.00 97.38 353 PHE A N 1
ATOM 2686 C CA . PHE A 1 353 ? -0.169 -4.229 19.938 1.00 97.38 353 PHE A CA 1
ATOM 2687 C C . PHE A 1 353 ? 0.435 -5.612 19.698 1.00 97.38 353 PHE A C 1
ATOM 2689 O O . PHE A 1 353 ? 1.416 -6.018 20.323 1.00 97.38 353 PHE A O 1
ATOM 2696 N N . VAL A 1 354 ? -0.192 -6.369 18.800 1.00 96.88 354 VAL A N 1
ATOM 2697 C CA . VAL A 1 354 ? 0.124 -7.787 18.577 1.00 96.88 354 VAL A CA 1
ATOM 2698 C C . VAL A 1 354 ? 1.306 -8.003 17.636 1.00 96.88 354 VAL A C 1
ATOM 2700 O O . VAL A 1 354 ? 1.897 -9.081 17.659 1.00 96.88 354 VAL A O 1
ATOM 2703 N N . GLY A 1 355 ? 1.649 -7.006 16.816 1.00 96.44 355 GLY A N 1
ATOM 2704 C CA . GLY A 1 355 ? 2.773 -7.038 15.881 1.00 96.44 355 GLY A CA 1
ATOM 2705 C C . GLY A 1 355 ? 3.709 -5.860 16.119 1.00 96.44 355 GLY A C 1
ATOM 2706 O O . GLY A 1 355 ? 3.238 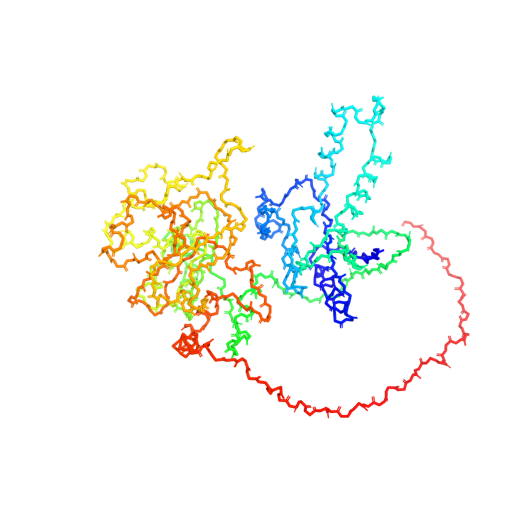-4.729 16.229 1.00 96.44 355 GLY A O 1
ATOM 2707 N N . LYS A 1 356 ? 5.018 -6.115 16.189 1.00 96.94 356 LYS A N 1
ATOM 2708 C CA . LYS A 1 356 ? 6.057 -5.086 16.374 1.00 96.94 356 LYS A CA 1
ATOM 2709 C C . LYS A 1 356 ? 7.200 -5.268 15.381 1.00 96.94 356 LYS A C 1
ATOM 2711 O O . LYS A 1 356 ? 7.360 -6.352 14.817 1.00 96.94 356 LYS A O 1
ATOM 2716 N N . ASP A 1 357 ? 7.986 -4.223 15.160 1.00 94.56 357 ASP A N 1
ATOM 2717 C CA . ASP A 1 357 ? 9.217 -4.330 14.375 1.00 94.56 357 ASP A CA 1
ATOM 2718 C C . ASP A 1 357 ? 10.311 -5.118 15.119 1.00 94.56 357 ASP A C 1
ATOM 2720 O O . ASP A 1 357 ? 10.137 -5.556 16.255 1.00 94.56 357 ASP A O 1
ATOM 2724 N N . GLU A 1 358 ? 11.458 -5.313 14.468 1.00 91.31 358 GLU A N 1
ATOM 2725 C CA . GLU A 1 358 ? 12.601 -6.035 15.043 1.00 91.31 358 GLU A CA 1
ATOM 2726 C C . GLU A 1 358 ? 13.138 -5.400 16.332 1.00 91.31 358 GLU A C 1
ATOM 2728 O O . GLU A 1 358 ? 13.579 -6.108 17.232 1.00 91.31 358 GLU A O 1
ATOM 2733 N N . SER A 1 359 ? 13.065 -4.072 16.442 1.00 90.75 359 SER A N 1
ATOM 2734 C CA . SER A 1 359 ? 13.495 -3.355 17.644 1.00 90.75 359 SER A CA 1
ATOM 2735 C C . SER A 1 359 ? 12.495 -3.459 18.800 1.00 90.75 359 SER A C 1
ATOM 2737 O O . SER A 1 359 ? 12.835 -3.125 19.932 1.00 90.75 359 SER A O 1
ATOM 2739 N N . GLY A 1 360 ? 11.253 -3.868 18.521 1.00 91.69 360 GLY A N 1
ATOM 2740 C CA . GLY A 1 360 ? 10.140 -3.822 19.466 1.00 91.69 360 GLY A CA 1
ATOM 2741 C C . GLY A 1 360 ? 9.624 -2.409 19.766 1.00 91.69 360 GLY A C 1
ATOM 2742 O O . GLY A 1 360 ? 8.716 -2.268 20.586 1.00 91.69 360 GLY A O 1
ATOM 2743 N N . THR A 1 361 ? 10.176 -1.378 19.119 1.00 92.94 361 THR A N 1
ATOM 2744 C CA . THR A 1 361 ? 9.834 0.034 19.364 1.00 92.94 361 THR A CA 1
ATOM 2745 C C . THR A 1 361 ? 8.644 0.468 18.519 1.00 92.94 361 THR A C 1
ATOM 2747 O O . THR A 1 361 ? 7.787 1.206 18.998 1.00 92.94 361 THR A O 1
ATOM 2750 N N . ARG A 1 362 ? 8.564 0.004 17.265 1.00 95.62 362 ARG A N 1
ATOM 2751 C CA . ARG A 1 362 ? 7.462 0.348 16.357 1.00 95.62 362 ARG A CA 1
ATOM 2752 C C . ARG A 1 362 ? 6.356 -0.680 16.463 1.00 95.62 362 ARG A C 1
ATOM 2754 O O . ARG A 1 362 ? 6.605 -1.887 16.420 1.00 95.62 362 ARG A O 1
ATOM 2761 N N . MET A 1 363 ? 5.133 -0.187 16.570 1.00 97.25 363 MET A N 1
ATOM 2762 C CA . MET A 1 363 ? 3.942 -1.017 16.629 1.00 97.25 363 MET A CA 1
ATOM 2763 C C . MET A 1 363 ? 3.354 -1.143 15.228 1.00 97.25 363 MET A C 1
ATOM 2765 O O . MET A 1 363 ? 2.986 -0.147 14.618 1.00 97.25 363 MET A O 1
ATOM 2769 N N . GLU A 1 364 ? 3.252 -2.368 14.730 1.00 96.94 364 GLU A N 1
ATOM 2770 C CA . GLU A 1 364 ? 2.909 -2.645 13.333 1.00 96.94 364 GLU A CA 1
ATOM 2771 C C . GLU A 1 364 ? 1.487 -3.185 13.170 1.00 96.94 364 GLU A C 1
ATOM 2773 O O . GLU A 1 364 ? 0.902 -3.051 12.097 1.00 96.94 364 GLU A O 1
ATOM 2778 N N . ILE A 1 365 ? 0.932 -3.824 14.208 1.00 98.25 365 ILE A N 1
ATOM 2779 C CA . ILE A 1 365 ? -0.428 -4.374 14.188 1.00 98.25 365 ILE A CA 1
ATOM 2780 C C . ILE A 1 365 ? -1.114 -4.121 15.529 1.00 98.25 365 ILE A C 1
ATOM 2782 O O . ILE A 1 365 ? -0.586 -4.510 16.575 1.00 98.25 365 ILE A O 1
ATOM 2786 N N . ILE A 1 366 ? -2.314 -3.541 15.485 1.00 98.19 366 ILE A N 1
ATOM 2787 C CA . ILE A 1 366 ? -3.224 -3.415 16.629 1.00 98.19 366 ILE A CA 1
ATOM 2788 C C . ILE A 1 366 ? -4.395 -4.384 16.520 1.00 98.19 366 ILE A C 1
ATOM 2790 O O . ILE A 1 366 ? -4.919 -4.625 15.432 1.00 98.19 366 ILE A O 1
ATOM 2794 N N . GLU A 1 367 ? -4.857 -4.871 17.666 1.00 97.88 367 GLU A N 1
ATOM 2795 C CA . GLU A 1 367 ? -6.111 -5.605 17.801 1.00 97.88 367 GLU A CA 1
ATOM 2796 C C . GLU A 1 367 ? -6.901 -5.106 19.009 1.00 97.88 367 GLU A C 1
ATOM 2798 O O . GLU A 1 367 ? -6.333 -4.799 20.058 1.00 97.88 367 GLU A O 1
ATOM 2803 N N . LEU A 1 368 ? -8.229 -5.089 18.885 1.00 97.50 368 LEU A N 1
ATOM 2804 C CA . LEU A 1 368 ? -9.130 -4.958 20.029 1.00 97.50 368 LEU A CA 1
ATOM 2805 C C . LEU A 1 368 ? -9.756 -6.332 20.334 1.00 97.50 368 LEU A C 1
ATOM 2807 O O . LEU A 1 368 ? -10.667 -6.757 19.614 1.00 97.50 368 LEU A O 1
ATOM 2811 N N . PRO A 1 369 ? -9.294 -7.059 21.373 1.00 94.56 369 PRO A N 1
ATOM 2812 C CA . PRO A 1 369 ? -9.712 -8.443 21.616 1.00 94.56 369 PRO A CA 1
ATOM 2813 C C . PRO A 1 369 ? -11.214 -8.614 21.855 1.00 94.56 369 PRO A C 1
ATOM 2815 O O . PRO A 1 369 ? -11.790 -9.601 21.396 1.00 94.56 369 PRO A O 1
ATOM 2818 N N . SER A 1 370 ? -11.845 -7.643 22.523 1.00 94.44 370 SER A N 1
ATOM 2819 C CA . SER A 1 370 ? -13.281 -7.636 22.842 1.00 94.44 370 SER A CA 1
ATOM 2820 C C . SER A 1 370 ? -14.191 -7.475 21.620 1.00 94.44 370 SER A C 1
ATOM 2822 O O . SER A 1 370 ? -15.391 -7.720 21.714 1.00 94.44 370 SER A O 1
ATOM 2824 N N . HIS A 1 371 ? -13.637 -7.083 20.473 1.00 97.62 371 HIS A N 1
ATOM 2825 C CA . HIS A 1 371 ? -14.375 -6.848 19.240 1.00 97.62 371 HIS A CA 1
ATOM 2826 C C . HIS A 1 371 ? -14.258 -8.044 18.285 1.00 97.62 371 HIS A C 1
ATOM 2828 O O . HIS A 1 371 ? -13.206 -8.688 18.202 1.00 97.62 371 HIS A O 1
ATOM 2834 N N . LYS A 1 372 ? -15.310 -8.335 17.503 1.00 95.62 372 LYS A N 1
ATOM 2835 C CA . LYS A 1 372 ? -15.334 -9.521 16.622 1.00 95.62 372 LYS A CA 1
ATOM 2836 C C . LYS A 1 372 ? -14.181 -9.523 15.613 1.00 95.62 372 LYS A C 1
ATOM 2838 O O . LYS A 1 372 ? -13.451 -10.504 15.504 1.00 95.62 372 LYS A O 1
ATOM 2843 N N . PHE A 1 373 ? -13.942 -8.385 14.964 1.00 98.25 373 PHE A N 1
ATOM 2844 C CA . PHE A 1 373 ? -12.770 -8.141 14.121 1.00 98.25 373 PHE A CA 1
ATOM 2845 C C . PHE A 1 373 ? -12.455 -6.644 14.092 1.00 98.25 373 PHE A C 1
ATOM 2847 O O . PHE A 1 373 ? -13.194 -5.882 13.486 1.00 98.25 373 PHE A O 1
ATOM 2854 N N . PHE A 1 374 ? -11.433 -6.201 14.815 1.00 98.56 374 PHE A N 1
ATOM 2855 C CA . PHE A 1 374 ? -10.973 -4.810 14.786 1.00 98.56 374 PHE A CA 1
ATOM 2856 C C . PHE A 1 374 ? -9.457 -4.849 14.756 1.00 98.56 374 PHE A C 1
ATOM 2858 O O . PHE A 1 374 ? -8.825 -5.101 15.784 1.00 98.56 374 PHE A O 1
ATOM 2865 N N . ILE A 1 375 ? -8.912 -4.718 13.551 1.00 98.56 375 ILE A N 1
ATOM 2866 C CA . ILE A 1 375 ? -7.487 -4.870 13.283 1.00 98.56 375 ILE A CA 1
ATOM 2867 C C . ILE A 1 375 ? -7.005 -3.632 12.539 1.00 98.56 375 ILE A C 1
ATOM 2869 O O . ILE A 1 375 ? -7.650 -3.165 11.604 1.00 98.56 375 ILE A O 1
ATOM 2873 N N . GLY A 1 376 ? -5.869 -3.094 12.955 1.00 98.12 376 GLY A N 1
ATOM 2874 C CA . GLY A 1 376 ? -5.138 -2.078 12.208 1.00 98.12 376 GLY A CA 1
ATOM 2875 C C . GLY A 1 376 ? -3.748 -2.604 11.901 1.00 98.12 376 GLY A C 1
ATOM 2876 O O . GLY A 1 376 ? -3.137 -3.211 12.774 1.00 98.12 376 GLY A O 1
ATOM 2877 N N . ALA A 1 377 ? -3.264 -2.392 10.684 1.00 97.56 377 ALA A N 1
ATOM 2878 C CA . ALA A 1 377 ? -1.901 -2.707 10.288 1.00 97.56 377 ALA A CA 1
ATOM 2879 C C . ALA A 1 377 ? -1.227 -1.470 9.700 1.00 97.56 377 ALA A C 1
ATOM 2881 O O . ALA A 1 377 ? -1.835 -0.734 8.924 1.00 97.56 377 ALA A O 1
ATOM 2882 N N . GLN A 1 378 ? 0.033 -1.258 10.060 1.00 96.81 378 GLN A N 1
ATOM 2883 C CA . GLN A 1 378 ? 0.819 -0.119 9.602 1.00 96.81 378 GLN A CA 1
ATOM 2884 C C . GLN A 1 378 ? 1.411 -0.357 8.198 1.00 96.81 378 GLN A C 1
ATOM 2886 O O . GLN A 1 378 ? 1.644 0.585 7.441 1.00 96.81 378 GLN A O 1
ATOM 2891 N N . PHE A 1 379 ? 1.638 -1.620 7.821 1.00 96.44 379 PHE A N 1
ATOM 2892 C CA . PHE A 1 379 ? 1.970 -2.021 6.449 1.00 96.44 379 PHE A CA 1
ATOM 2893 C C . PHE A 1 379 ? 0.750 -2.006 5.516 1.00 96.44 379 PHE A C 1
ATOM 2895 O O . PHE A 1 379 ? -0.389 -1.861 5.953 1.00 96.44 379 PHE A O 1
ATOM 2902 N N . HIS A 1 380 ? 1.013 -2.212 4.225 1.00 94.19 380 HIS A N 1
ATOM 2903 C CA . HIS A 1 380 ? 0.040 -2.301 3.138 1.00 94.19 380 HIS A CA 1
ATOM 2904 C C . HIS A 1 380 ? -0.188 -3.767 2.705 1.00 94.19 380 HIS A C 1
ATOM 2906 O O . HIS A 1 380 ? 0.478 -4.258 1.780 1.00 94.19 380 HIS A O 1
ATOM 2912 N N . PRO A 1 381 ? -1.112 -4.503 3.361 1.00 93.12 381 PRO A N 1
ATOM 2913 C CA . PRO A 1 381 ? -1.403 -5.909 3.057 1.00 93.12 381 PRO A CA 1
ATOM 2914 C C . PRO A 1 381 ? -1.915 -6.155 1.622 1.00 93.12 381 PRO A C 1
ATOM 2916 O O . PRO A 1 381 ? -1.927 -7.294 1.145 1.00 93.12 381 PRO A O 1
ATOM 2919 N N . GLU A 1 382 ? -2.365 -5.115 0.924 1.00 90.00 382 GLU A N 1
ATOM 2920 C CA . GLU A 1 382 ? -2.904 -5.139 -0.436 1.00 90.00 382 GLU A CA 1
ATOM 2921 C C . GLU A 1 382 ? -1.841 -5.393 -1.516 1.00 90.00 382 GLU A C 1
ATOM 2923 O O . GLU A 1 382 ? -2.152 -5.957 -2.575 1.00 90.00 382 GLU A O 1
ATOM 2928 N N . PHE A 1 383 ? -0.578 -5.032 -1.267 1.00 88.50 383 PHE A N 1
ATOM 2929 C CA . PHE A 1 383 ? 0.490 -5.169 -2.263 1.00 88.50 383 PHE A CA 1
ATOM 2930 C C . PHE A 1 383 ? 0.904 -6.630 -2.477 1.00 88.50 383 PHE A C 1
ATOM 2932 O O . PHE A 1 383 ? 1.216 -7.048 -3.596 1.00 88.50 383 PHE A O 1
ATOM 2939 N N . LYS A 1 384 ? 0.833 -7.447 -1.421 1.00 90.12 384 LYS A N 1
ATOM 2940 C CA . LYS A 1 384 ? 1.210 -8.870 -1.457 1.00 90.12 384 LYS A CA 1
ATOM 2941 C C . LYS A 1 384 ? 0.038 -9.819 -1.711 1.00 90.12 384 LYS A C 1
ATOM 2943 O O . LYS A 1 384 ? 0.248 -11.024 -1.826 1.00 90.12 384 LYS A O 1
ATOM 2948 N N . SER A 1 385 ? -1.184 -9.300 -1.852 1.00 88.88 385 SER A N 1
ATOM 2949 C CA . SER A 1 385 ? -2.351 -10.110 -2.219 1.00 88.88 385 SER A CA 1
ATOM 2950 C C . SER A 1 385 ? -2.197 -10.702 -3.623 1.00 88.88 385 SER A C 1
ATOM 2952 O O . SER A 1 385 ? -1.746 -10.004 -4.528 1.00 88.88 385 SER A O 1
ATOM 2954 N N . ARG A 1 386 ? -2.589 -11.965 -3.827 1.00 86.62 386 ARG A N 1
ATOM 2955 C CA . ARG A 1 386 ? -2.610 -12.665 -5.126 1.00 86.62 386 ARG A CA 1
ATOM 2956 C C . ARG A 1 386 ? -3.953 -13.389 -5.318 1.00 86.62 386 ARG A C 1
ATOM 2958 O O . ARG A 1 386 ? -4.529 -13.811 -4.315 1.00 86.62 386 ARG A O 1
ATOM 2965 N N . PRO A 1 387 ? -4.420 -13.650 -6.556 1.00 83.19 387 PRO A N 1
ATOM 2966 C CA . PRO A 1 387 ? -5.664 -14.396 -6.784 1.00 83.19 387 PRO A CA 1
ATOM 2967 C C . PRO A 1 387 ? -5.699 -15.777 -6.109 1.00 83.19 387 PRO A C 1
ATOM 2969 O O . PRO A 1 387 ? -6.704 -16.153 -5.518 1.00 83.19 387 PRO A O 1
ATOM 2972 N N . GLY A 1 388 ? -4.587 -16.523 -6.155 1.00 83.62 388 GLY A N 1
ATOM 2973 C CA . GLY A 1 388 ? -4.464 -17.840 -5.510 1.00 83.62 388 GLY A CA 1
ATOM 2974 C C . GLY A 1 388 ? -4.025 -17.799 -4.041 1.00 83.62 388 GLY A C 1
ATOM 2975 O O . GLY A 1 388 ? -4.021 -18.829 -3.374 1.00 83.62 388 GLY A O 1
ATOM 2976 N N . LYS A 1 389 ? -3.636 -16.623 -3.537 1.00 89.38 389 LYS A N 1
ATOM 2977 C CA . LYS A 1 389 ? -3.176 -16.409 -2.161 1.00 89.38 389 LYS A CA 1
ATOM 2978 C C . LYS A 1 389 ? -3.626 -15.016 -1.702 1.00 89.38 389 LYS A C 1
ATOM 2980 O O . LYS A 1 389 ? -2.841 -14.064 -1.773 1.00 89.38 389 LYS A O 1
ATOM 2985 N N . PRO A 1 390 ? -4.900 -14.871 -1.291 1.00 92.19 390 PRO A N 1
ATOM 2986 C CA . PRO A 1 390 ? -5.424 -13.602 -0.809 1.00 92.19 390 PRO A CA 1
ATOM 2987 C C . PRO A 1 390 ? -4.632 -13.094 0.392 1.00 92.19 390 PRO A C 1
ATOM 2989 O O . PRO A 1 390 ? -3.991 -13.863 1.110 1.00 92.19 390 PRO A O 1
ATOM 2992 N N . SER A 1 391 ? -4.704 -11.786 0.624 1.00 94.00 391 SER A N 1
ATOM 2993 C CA . SER A 1 391 ? -4.031 -11.198 1.775 1.00 94.00 391 SER A CA 1
ATOM 2994 C C . SER A 1 391 ? -4.747 -11.628 3.063 1.00 94.00 391 SER A C 1
ATOM 2996 O O . SER A 1 391 ? -5.976 -11.502 3.118 1.00 94.00 391 SER A O 1
ATOM 2998 N N . PRO A 1 392 ? -4.032 -12.125 4.091 1.00 95.62 392 PRO A N 1
ATOM 2999 C CA . PRO A 1 392 ? -4.663 -12.675 5.290 1.00 95.62 392 PRO A CA 1
ATOM 3000 C C . PRO A 1 392 ? -5.574 -11.695 6.035 1.00 95.62 392 PRO A C 1
ATOM 3002 O O . PRO A 1 392 ? -6.648 -12.093 6.485 1.00 95.62 392 PRO A O 1
ATOM 3005 N N . LEU A 1 393 ? -5.202 -10.412 6.121 1.00 96.31 393 LEU A N 1
ATOM 3006 C CA . LEU A 1 393 ? -6.017 -9.403 6.810 1.00 96.31 393 LEU A CA 1
ATOM 3007 C C . LEU A 1 393 ? -7.313 -9.081 6.054 1.00 96.31 393 LEU A C 1
ATOM 3009 O O . LEU A 1 393 ? -8.375 -8.984 6.669 1.00 96.31 393 LEU A O 1
ATOM 3013 N N . PHE A 1 394 ? -7.257 -9.002 4.721 1.00 96.44 394 PHE A N 1
ATOM 3014 C CA . PHE A 1 394 ? -8.452 -8.841 3.886 1.00 96.44 394 PHE A CA 1
ATOM 3015 C C . PHE A 1 394 ? -9.357 -10.076 3.943 1.00 96.44 394 PHE A C 1
ATOM 3017 O O . PHE A 1 394 ? -10.577 -9.943 4.029 1.00 96.44 394 PHE A O 1
ATOM 3024 N N . LEU A 1 395 ? -8.772 -11.279 3.946 1.00 95.69 395 LEU A N 1
ATOM 3025 C CA . LEU A 1 395 ? -9.519 -12.522 4.129 1.00 95.69 395 LEU A CA 1
ATOM 3026 C C . LEU A 1 395 ? -10.239 -12.536 5.484 1.00 95.69 395 LEU A C 1
ATOM 3028 O O . LEU A 1 395 ? -11.420 -12.869 5.544 1.00 95.69 395 LEU A O 1
ATOM 3032 N N . GLY A 1 396 ? -9.552 -12.107 6.547 1.00 96.81 396 GLY A N 1
ATOM 3033 C CA . GLY A 1 396 ? -10.126 -11.944 7.880 1.00 96.81 396 GLY A CA 1
ATOM 3034 C C . GLY A 1 396 ? -11.294 -10.957 7.916 1.00 96.81 396 GLY A C 1
ATOM 3035 O O . GLY A 1 396 ? -12.332 -11.283 8.487 1.00 96.81 396 GLY A O 1
ATOM 3036 N N . LEU A 1 397 ? -11.168 -9.800 7.256 1.00 97.56 397 LEU A N 1
ATOM 3037 C CA . LEU A 1 397 ? -12.237 -8.798 7.178 1.00 97.56 397 LEU A CA 1
ATOM 3038 C C . LEU A 1 397 ? -13.492 -9.363 6.500 1.00 97.56 397 LEU A C 1
ATOM 3040 O O . LEU A 1 397 ? -14.586 -9.275 7.057 1.00 97.56 397 LEU A O 1
ATOM 3044 N N . ILE A 1 398 ? -13.340 -9.985 5.326 1.00 96.69 398 ILE A N 1
ATOM 3045 C CA . ILE A 1 398 ? -14.470 -10.566 4.587 1.00 96.69 398 ILE A CA 1
ATOM 3046 C C . ILE A 1 398 ? -15.081 -11.743 5.356 1.00 96.69 398 ILE A C 1
ATOM 3048 O O . ILE A 1 398 ? -16.305 -11.875 5.422 1.00 96.69 398 ILE A O 1
ATOM 3052 N N . ALA A 1 399 ? -14.258 -12.583 5.985 1.00 96.81 399 ALA A N 1
ATOM 3053 C CA . ALA A 1 399 ? -14.739 -13.671 6.828 1.00 96.81 399 ALA A CA 1
ATOM 3054 C C . ALA A 1 399 ? -15.514 -13.143 8.047 1.00 96.81 399 ALA A C 1
ATOM 3056 O O . ALA A 1 399 ? -16.541 -13.706 8.413 1.00 96.81 399 ALA A O 1
ATOM 3057 N N . ALA A 1 400 ? -15.078 -12.038 8.654 1.00 97.25 400 ALA A N 1
ATOM 3058 C CA . ALA A 1 400 ? -15.785 -11.399 9.761 1.00 97.25 400 ALA A CA 1
ATOM 3059 C C . ALA A 1 400 ? -17.117 -10.771 9.330 1.00 97.25 400 ALA A C 1
ATOM 3061 O O . ALA A 1 400 ? -18.114 -10.936 10.032 1.00 97.25 400 ALA A O 1
ATOM 3062 N N . ALA A 1 401 ? -17.147 -10.101 8.175 1.00 96.75 401 ALA A N 1
ATOM 3063 C CA . ALA A 1 401 ? -18.358 -9.507 7.604 1.00 96.75 401 ALA A CA 1
ATOM 3064 C C . ALA A 1 401 ? -19.403 -10.569 7.218 1.00 96.75 401 ALA A C 1
ATOM 3066 O O . ALA A 1 401 ? -20.599 -10.368 7.384 1.00 96.75 401 ALA A O 1
ATOM 3067 N N . SER A 1 402 ? -18.952 -11.741 6.767 1.00 95.81 402 SER A N 1
ATOM 3068 C CA . SER A 1 402 ? -19.818 -12.847 6.330 1.00 95.81 402 SER A CA 1
ATOM 3069 C C . SER A 1 402 ? -20.146 -13.885 7.414 1.00 95.81 402 SER A C 1
ATOM 3071 O O . SER A 1 402 ? -20.809 -14.881 7.116 1.00 95.81 402 SER A O 1
ATOM 3073 N N . GLY A 1 403 ? -19.671 -13.699 8.653 1.00 94.69 403 GLY A N 1
ATOM 3074 C CA . GLY A 1 403 ? -19.879 -14.644 9.761 1.00 94.69 403 GLY A CA 1
ATOM 3075 C C . GLY A 1 403 ? -19.063 -15.945 9.671 1.00 94.69 403 GLY A C 1
ATOM 3076 O O . GLY A 1 403 ? -19.360 -16.911 10.367 1.00 94.69 403 GLY A O 1
ATOM 3077 N N . GLN A 1 404 ? -18.031 -15.989 8.827 1.00 94.75 404 GLN A N 1
ATOM 3078 C CA . GLN A 1 404 ? -17.178 -17.156 8.563 1.00 94.75 404 GLN A CA 1
ATOM 3079 C C . GLN A 1 404 ? -15.792 -17.078 9.238 1.00 94.75 404 GLN A C 1
ATOM 3081 O O . GLN A 1 404 ? -14.923 -17.905 8.953 1.00 94.75 404 GLN A O 1
ATOM 3086 N N . LEU A 1 405 ? -15.566 -16.108 10.133 1.00 95.19 405 LEU A N 1
ATOM 3087 C CA . LEU A 1 405 ? -14.266 -15.891 10.780 1.00 95.19 405 LEU A CA 1
ATOM 3088 C C . LEU A 1 405 ? -13.834 -17.057 11.682 1.00 95.19 405 LEU A C 1
ATOM 3090 O O . LEU A 1 405 ? -12.708 -17.526 11.561 1.00 95.19 405 LEU A O 1
ATOM 3094 N N . GLU A 1 406 ? -14.709 -17.556 12.557 1.00 92.44 406 GLU A N 1
ATOM 3095 C CA . GLU A 1 406 ? -14.346 -18.631 13.496 1.00 92.44 406 GLU A CA 1
ATOM 3096 C C . GLU A 1 406 ? -13.901 -19.927 12.785 1.00 92.44 406 GLU A C 1
ATOM 3098 O O . GLU A 1 406 ? -12.816 -20.432 13.095 1.00 92.44 406 GLU A O 1
ATOM 3103 N N . PRO A 1 407 ? -14.629 -20.437 11.766 1.00 91.69 407 PRO A N 1
ATOM 3104 C CA . PRO A 1 407 ? -14.150 -21.562 10.961 1.00 91.69 407 PRO A CA 1
ATOM 3105 C C . PRO A 1 407 ? -12.791 -21.310 10.295 1.00 91.69 407 PRO A C 1
ATOM 3107 O O . PRO A 1 407 ? -11.981 -22.232 10.184 1.00 91.69 407 PRO A O 1
ATOM 3110 N N . LEU A 1 408 ? -12.531 -20.077 9.844 1.00 91.31 408 LEU A N 1
ATOM 3111 C CA . LEU A 1 408 ? -11.262 -19.709 9.216 1.00 91.31 408 LEU A CA 1
ATOM 3112 C C . LEU A 1 408 ? -10.106 -19.771 10.225 1.00 91.31 408 LEU A C 1
ATOM 3114 O O . LEU A 1 408 ? -9.080 -20.387 9.941 1.00 91.31 408 LEU A O 1
ATOM 3118 N N . LEU A 1 409 ? -10.292 -19.203 11.420 1.00 89.94 409 LEU A N 1
ATOM 3119 C CA . LEU A 1 409 ? -9.275 -19.188 12.475 1.00 89.94 409 LEU A CA 1
ATOM 3120 C C . LEU A 1 409 ? -8.964 -20.595 13.013 1.00 89.94 409 LEU A C 1
ATOM 3122 O O . LEU A 1 409 ? -7.815 -20.880 13.345 1.00 89.94 409 LEU A O 1
ATOM 3126 N N . GLN A 1 410 ? -9.956 -21.490 13.067 1.00 83.75 410 GLN A N 1
ATOM 3127 C CA . GLN A 1 410 ? -9.764 -22.880 13.502 1.00 83.75 410 GLN A CA 1
ATOM 3128 C C . GLN A 1 410 ? -8.982 -23.722 12.484 1.00 83.75 410 GLN A C 1
ATOM 3130 O O . GLN A 1 410 ? -8.158 -24.551 12.872 1.00 83.75 410 GLN A O 1
ATOM 3135 N N . ARG A 1 411 ? -9.190 -23.500 11.177 1.00 74.50 411 ARG A N 1
ATOM 3136 C CA . ARG A 1 411 ? -8.443 -24.204 10.116 1.00 74.50 411 ARG A CA 1
ATOM 3137 C C . ARG A 1 411 ? -6.944 -23.921 10.183 1.00 74.50 411 ARG A C 1
ATOM 3139 O O . ARG A 1 411 ? -6.149 -24.840 9.997 1.00 74.50 411 ARG A O 1
ATOM 3146 N N . SER A 1 412 ? -6.557 -22.690 10.510 1.00 59.31 412 SER A N 1
ATOM 3147 C CA . SER A 1 412 ? -5.149 -22.305 10.653 1.00 59.31 412 SER A CA 1
ATOM 3148 C C . SER A 1 412 ? -4.421 -23.020 11.798 1.00 59.31 412 SER A C 1
ATOM 3150 O O . SER A 1 412 ? -3.207 -23.187 11.728 1.00 59.31 412 SER A O 1
ATOM 3152 N N . CYS A 1 413 ? -5.134 -23.490 12.828 1.00 49.12 413 CYS A N 1
ATOM 3153 C CA . CYS A 1 413 ? -4.543 -24.250 13.936 1.00 49.12 413 CYS A CA 1
ATOM 3154 C C . CYS A 1 413 ? -4.234 -25.717 13.576 1.00 49.12 413 CYS A C 1
ATOM 3156 O O . CYS A 1 413 ? -3.371 -26.322 14.205 1.00 49.12 413 CYS A O 1
ATOM 3158 N N . ASN A 1 414 ? -4.894 -26.285 12.557 1.00 43.66 414 ASN A N 1
ATOM 3159 C CA . ASN A 1 414 ? -4.828 -27.721 12.239 1.00 43.66 414 ASN A CA 1
ATOM 3160 C C . ASN A 1 414 ? -3.876 -28.076 11.077 1.00 43.66 414 ASN A C 1
ATOM 3162 O O . ASN A 1 414 ? -3.708 -29.253 10.747 1.00 43.66 414 ASN A O 1
ATOM 3166 N N . ASN A 1 415 ? -3.213 -27.089 10.467 1.00 41.00 415 ASN A N 1
ATOM 3167 C CA . ASN A 1 415 ? -2.323 -27.285 9.313 1.00 41.00 415 ASN A CA 1
ATOM 3168 C C . ASN A 1 415 ? -0.900 -27.774 9.671 1.00 41.00 415 ASN A C 1
ATOM 3170 O O . ASN A 1 415 ? 0.057 -27.503 8.950 1.00 41.00 415 ASN A O 1
ATOM 3174 N N . THR A 1 416 ? -0.752 -28.569 10.735 1.00 33.81 416 THR A N 1
ATOM 3175 C CA . THR A 1 416 ? 0.429 -29.431 10.955 1.00 33.81 416 THR A CA 1
ATOM 3176 C C . THR A 1 416 ? 0.322 -30.781 10.234 1.00 33.81 416 THR A C 1
ATOM 3178 O O . THR A 1 416 ? 1.202 -31.630 10.370 1.00 33.81 416 THR A O 1
ATOM 3181 N N . THR A 1 417 ? -0.713 -30.999 9.417 1.00 31.69 417 THR A N 1
ATOM 3182 C CA . THR A 1 417 ? -0.872 -32.230 8.631 1.00 31.69 417 THR A CA 1
ATOM 3183 C C . THR A 1 417 ? -0.810 -31.948 7.127 1.00 31.69 417 THR A C 1
ATOM 3185 O O . THR A 1 417 ? -1.387 -30.989 6.624 1.00 31.69 417 THR A O 1
ATOM 3188 N N . LYS A 1 418 ? -0.010 -32.769 6.429 1.00 27.78 418 LYS A N 1
ATOM 3189 C CA . LYS A 1 418 ? 0.354 -32.690 5.002 1.00 27.78 418 LYS A CA 1
ATOM 3190 C C . LYS A 1 418 ? -0.831 -32.340 4.078 1.00 27.78 418 LYS A C 1
ATOM 3192 O O . LYS A 1 418 ? -1.944 -32.800 4.331 1.00 27.78 418 LYS A O 1
ATOM 3197 N N . PRO A 1 419 ? -0.589 -31.635 2.952 1.00 29.75 419 PRO A N 1
ATOM 3198 C CA . PRO A 1 419 ? -1.636 -31.343 1.979 1.00 29.75 419 PRO A CA 1
ATOM 3199 C C . PRO A 1 419 ? -2.280 -32.642 1.459 1.00 29.75 419 PRO A C 1
ATOM 3201 O O . PRO A 1 419 ? -1.575 -33.636 1.246 1.00 29.75 419 PRO A O 1
ATOM 3204 N N . PRO A 1 420 ? -3.605 -32.662 1.233 1.00 30.84 420 PRO A N 1
ATOM 3205 C CA . PRO A 1 420 ? -4.293 -33.844 0.741 1.00 30.84 420 PRO A CA 1
ATOM 3206 C C . PRO A 1 420 ? -3.821 -34.168 -0.683 1.00 30.84 420 PRO A C 1
ATOM 3208 O O . PRO A 1 420 ? -4.003 -33.394 -1.619 1.00 30.84 420 PRO A O 1
ATOM 3211 N N . THR A 1 421 ? -3.238 -35.351 -0.863 1.00 33.19 421 THR A N 1
ATOM 3212 C CA . THR A 1 421 ? -2.682 -35.885 -2.121 1.00 33.19 421 THR A CA 1
ATOM 3213 C C . THR A 1 421 ? -3.737 -36.337 -3.139 1.00 33.19 421 THR A C 1
ATOM 3215 O O . THR A 1 421 ? -3.488 -37.232 -3.945 1.00 33.19 421 THR A O 1
ATOM 3218 N N . LYS A 1 422 ? -4.935 -35.747 -3.152 1.00 29.33 422 LYS A N 1
ATOM 3219 C CA . LYS A 1 422 ? -5.986 -36.132 -4.105 1.00 29.33 422 LYS A CA 1
ATOM 3220 C C . LYS A 1 422 ? -6.614 -34.910 -4.755 1.00 29.33 422 LYS A C 1
ATOM 3222 O O . LYS A 1 422 ? -7.560 -34.325 -4.240 1.00 29.33 422 LYS A O 1
ATOM 3227 N N . VAL A 1 423 ? -6.100 -34.579 -5.937 1.00 30.73 423 VAL A N 1
ATOM 3228 C CA . VAL A 1 423 ? -6.810 -33.752 -6.917 1.00 30.73 423 VAL A CA 1
ATOM 3229 C C . VAL A 1 423 ? -8.122 -34.474 -7.263 1.00 30.73 423 VAL A C 1
ATOM 3231 O O . VAL A 1 423 ? -8.072 -35.638 -7.678 1.00 30.73 423 VAL A O 1
ATOM 3234 N N . PRO A 1 424 ? -9.301 -33.847 -7.109 1.00 31.22 424 PRO A N 1
ATOM 3235 C CA . PRO A 1 424 ? -10.539 -34.426 -7.606 1.00 31.22 424 PRO A CA 1
ATOM 3236 C C . PRO A 1 424 ? -10.436 -34.512 -9.130 1.00 31.22 424 PRO A C 1
ATOM 3238 O O . PRO A 1 424 ? -10.176 -33.506 -9.793 1.00 31.22 424 PRO A O 1
ATOM 3241 N N . LYS A 1 425 ? -10.627 -35.706 -9.702 1.00 29.58 425 LYS A N 1
ATOM 3242 C CA . LYS A 1 425 ? -10.701 -35.890 -11.157 1.00 29.58 425 LYS A CA 1
ATOM 3243 C C . LYS A 1 425 ? -11.821 -34.999 -11.709 1.00 29.58 425 LYS A C 1
ATOM 3245 O O . LYS A 1 425 ? -12.998 -35.327 -11.570 1.00 29.58 425 LYS A O 1
ATOM 3250 N N . ARG A 1 426 ? -11.467 -33.873 -12.337 1.00 33.31 426 ARG A N 1
ATOM 3251 C CA . ARG A 1 426 ? -12.400 -33.089 -13.156 1.00 33.31 426 ARG A CA 1
ATOM 3252 C C . ARG A 1 426 ? -12.866 -33.983 -14.305 1.00 33.31 426 ARG A C 1
ATOM 3254 O O . ARG A 1 426 ? -12.040 -34.523 -15.037 1.00 33.31 426 ARG A O 1
ATOM 3261 N N . LYS A 1 427 ? -14.183 -34.145 -14.457 1.00 29.66 427 LYS A N 1
ATOM 3262 C CA . LYS A 1 427 ? -14.776 -34.720 -15.670 1.00 29.66 427 LYS A CA 1
ATOM 3263 C C . LYS A 1 427 ? -14.355 -33.840 -16.850 1.00 29.66 427 LYS A C 1
ATOM 3265 O O . LYS A 1 427 ? -14.742 -32.675 -16.907 1.00 29.66 427 LYS A O 1
ATOM 3270 N N . LEU A 1 428 ? -13.534 -34.385 -17.747 1.00 29.03 428 LEU A N 1
ATOM 3271 C CA . LEU A 1 428 ? -13.303 -33.803 -19.066 1.00 29.03 428 LEU A CA 1
ATOM 3272 C C . LEU A 1 428 ? -14.645 -33.821 -19.805 1.00 29.03 428 LEU A C 1
ATOM 3274 O O . LEU A 1 428 ? -15.220 -34.890 -20.010 1.00 29.03 428 LEU A O 1
ATOM 3278 N N . TYR A 1 429 ? -15.147 -32.653 -20.189 1.00 33.94 429 TYR A N 1
ATOM 3279 C CA . TYR A 1 429 ? -16.167 -32.578 -21.228 1.00 33.94 429 TYR A CA 1
ATOM 3280 C C . TYR A 1 429 ? -15.492 -32.893 -22.573 1.00 33.94 429 TYR A C 1
ATOM 3282 O O . TYR A 1 429 ? -14.369 -32.430 -22.794 1.00 33.94 429 TYR A O 1
ATOM 3290 N N . PRO A 1 430 ? -16.114 -33.698 -23.452 1.00 30.25 430 PRO A N 1
ATOM 3291 C CA . PRO A 1 430 ? -15.508 -34.065 -24.723 1.00 30.25 430 PRO A CA 1
ATOM 3292 C C . PRO A 1 430 ? -15.297 -32.828 -25.601 1.00 30.25 430 PRO A C 1
ATOM 3294 O O . PRO A 1 430 ? -16.190 -31.999 -25.775 1.00 30.25 430 PRO A O 1
ATOM 3297 N N . THR A 1 431 ? -14.091 -32.718 -26.149 1.00 30.33 431 THR A N 1
ATOM 3298 C CA . THR A 1 431 ? -13.691 -31.717 -27.134 1.00 30.33 431 THR A CA 1
ATOM 3299 C C . THR A 1 431 ? -14.467 -31.923 -28.434 1.00 30.33 431 THR A C 1
ATOM 3301 O O . THR A 1 431 ? -14.379 -32.973 -29.068 1.00 30.33 431 THR A O 1
ATOM 3304 N N . VAL A 1 432 ? -15.227 -30.909 -28.850 1.00 31.28 432 VAL A N 1
ATOM 3305 C CA . VAL A 1 432 ? -15.827 -30.848 -30.190 1.00 31.28 432 VAL A CA 1
ATOM 3306 C C . VAL A 1 432 ? -14.713 -30.498 -31.192 1.00 31.28 432 VAL A C 1
ATOM 3308 O O . VAL A 1 432 ? -13.966 -29.553 -30.930 1.00 31.28 432 VAL A O 1
ATOM 3311 N N . PRO A 1 433 ? -14.554 -31.209 -32.325 1.00 28.64 433 PRO A N 1
ATOM 3312 C CA . PRO A 1 433 ? -13.527 -30.875 -33.306 1.00 28.64 433 PRO A CA 1
ATOM 3313 C C . PRO A 1 433 ? -13.882 -29.564 -34.017 1.00 28.64 433 PRO A C 1
ATOM 3315 O O . PRO A 1 433 ? -14.920 -29.463 -34.673 1.00 28.64 433 PRO A O 1
ATOM 3318 N N . VAL A 1 434 ? -13.007 -28.564 -33.915 1.00 31.22 434 VAL A N 1
ATOM 3319 C CA . VAL A 1 434 ? -13.094 -27.327 -34.699 1.00 31.22 434 VAL A CA 1
ATOM 3320 C C . VAL A 1 434 ? -12.660 -27.638 -36.135 1.00 31.22 434 VAL A C 1
ATOM 3322 O O . VAL A 1 434 ? -11.530 -28.060 -36.373 1.00 31.22 434 VAL A O 1
ATOM 3325 N N . LYS A 1 435 ? -13.564 -27.456 -37.104 1.00 29.17 435 LYS A N 1
ATOM 3326 C CA . LYS A 1 435 ? -13.241 -27.497 -38.539 1.00 29.17 435 LYS A CA 1
ATOM 3327 C C . LYS A 1 435 ? -12.477 -26.224 -38.921 1.00 29.17 435 LYS A C 1
ATOM 3329 O O . LYS A 1 435 ? -12.988 -25.129 -38.716 1.00 29.17 435 LYS A O 1
ATOM 3334 N N . ASN A 1 436 ? -11.290 -26.383 -39.508 1.00 30.91 436 ASN A N 1
ATOM 3335 C CA . ASN A 1 436 ? -10.498 -25.314 -40.127 1.00 30.91 436 ASN A CA 1
ATOM 3336 C C . ASN A 1 436 ? -11.257 -24.656 -41.297 1.00 30.91 436 ASN A C 1
ATOM 3338 O O . ASN A 1 436 ? -11.563 -25.362 -42.261 1.00 30.91 436 ASN A O 1
ATOM 3342 N N . PRO A 1 437 ? -11.471 -23.328 -41.312 1.00 30.44 437 PRO A N 1
ATOM 3343 C CA . PRO A 1 437 ? -11.840 -22.597 -42.513 1.00 30.44 437 PRO A CA 1
ATOM 3344 C C . PRO A 1 437 ? -10.625 -21.794 -42.998 1.00 30.44 437 PRO A C 1
ATOM 3346 O O . PRO A 1 437 ? -10.543 -20.582 -42.839 1.00 30.44 437 PRO A O 1
ATOM 3349 N N . LEU A 1 438 ? -9.644 -22.490 -43.564 1.00 29.17 438 LEU A N 1
ATOM 3350 C CA . LEU A 1 438 ? -8.505 -21.899 -44.272 1.00 29.17 438 LEU A CA 1
ATOM 3351 C C . LEU A 1 438 ? -8.457 -22.574 -45.641 1.00 29.17 438 LEU A C 1
ATOM 3353 O O . LEU A 1 438 ? -7.677 -23.494 -45.834 1.00 29.17 438 LEU A O 1
ATOM 3357 N N . ASN A 1 439 ? -9.403 -22.226 -46.526 1.00 28.28 439 ASN A N 1
ATOM 3358 C CA . ASN A 1 439 ? -9.345 -22.549 -47.965 1.00 28.28 439 ASN A CA 1
ATOM 3359 C C . ASN A 1 439 ? -10.422 -21.858 -48.828 1.00 28.28 439 ASN A C 1
ATOM 3361 O O . ASN A 1 439 ? -10.817 -22.365 -49.874 1.00 28.28 439 ASN A O 1
ATOM 3365 N N . SER A 1 440 ? -10.890 -20.674 -48.441 1.00 30.95 440 SER A N 1
ATOM 3366 C CA . SER A 1 440 ? -11.718 -19.856 -49.331 1.00 30.95 440 SER A CA 1
ATOM 3367 C C . SER A 1 440 ? -11.498 -18.386 -49.016 1.00 30.95 440 SER A C 1
ATOM 3369 O O . SER A 1 440 ? -12.142 -17.874 -48.111 1.00 30.95 440 SER A O 1
ATOM 3371 N N . LEU A 1 441 ? -10.530 -17.762 -49.693 1.00 29.88 441 LEU A N 1
ATOM 3372 C CA . LEU A 1 441 ? -10.423 -16.321 -49.992 1.00 29.88 441 LEU A CA 1
ATOM 3373 C C . LEU A 1 441 ? -9.063 -16.085 -50.680 1.00 29.88 441 LEU A C 1
ATOM 3375 O O . LEU A 1 441 ? -8.176 -15.407 -50.175 1.00 29.88 441 LEU A O 1
ATOM 3379 N N . VAL A 1 442 ? -8.890 -16.709 -51.845 1.00 31.11 442 VAL A N 1
ATOM 3380 C CA . VAL A 1 442 ? -7.891 -16.304 -52.838 1.00 31.11 442 VAL A CA 1
ATOM 3381 C C . VAL A 1 442 ? -8.700 -15.805 -54.032 1.00 31.11 442 VAL A C 1
ATOM 3383 O O . VAL A 1 442 ? -9.596 -16.513 -54.484 1.00 31.11 442 VAL A O 1
ATOM 3386 N N . ASN A 1 443 ? -8.378 -14.595 -54.495 1.00 28.86 443 ASN A N 1
ATOM 3387 C CA . ASN A 1 443 ? -8.987 -13.812 -55.585 1.00 28.86 443 ASN A CA 1
ATOM 3388 C C . ASN A 1 443 ? -10.066 -12.798 -55.166 1.00 28.86 443 ASN A C 1
ATOM 3390 O O . ASN A 1 443 ? -11.264 -13.046 -55.255 1.00 28.86 443 ASN A O 1
ATOM 3394 N N . GLY A 1 444 ? -9.602 -11.598 -54.807 1.00 26.31 444 GLY A N 1
ATOM 3395 C CA . GLY A 1 444 ? -10.393 -10.369 -54.778 1.00 26.31 444 GLY A CA 1
ATOM 3396 C C . GLY A 1 444 ? -9.519 -9.192 -55.212 1.00 26.31 444 GLY A C 1
ATOM 3397 O O . GLY A 1 444 ? -8.654 -8.747 -54.467 1.00 26.31 444 GLY A O 1
ATOM 3398 N N . TYR A 1 445 ? -9.708 -8.756 -56.454 1.00 23.52 445 TYR A N 1
ATOM 3399 C CA . TYR A 1 445 ? -9.055 -7.622 -57.110 1.00 23.52 445 TYR A CA 1
ATOM 3400 C C . TYR A 1 445 ? -9.521 -6.309 -56.441 1.00 23.52 445 TYR A C 1
ATOM 3402 O O . TYR A 1 445 ? -10.724 -6.064 -56.378 1.00 23.52 445 TYR A O 1
ATOM 3410 N N . TYR A 1 446 ? -8.606 -5.472 -55.941 1.00 29.78 446 TYR A N 1
ATOM 3411 C CA . TYR A 1 446 ? -8.926 -4.145 -55.387 1.00 29.78 446 TYR A CA 1
ATOM 3412 C C . TYR A 1 446 ? -8.735 -3.063 -56.466 1.00 29.78 446 TYR A C 1
ATOM 3414 O O . TYR A 1 446 ? -7.625 -2.945 -56.987 1.00 29.78 446 TYR A O 1
ATOM 3422 N N . PRO A 1 447 ? -9.753 -2.250 -56.813 1.00 29.27 447 PRO A N 1
ATOM 3423 C CA . PRO A 1 447 ? -9.544 -1.063 -57.631 1.00 29.27 447 PRO A CA 1
ATOM 3424 C C . PRO A 1 447 ? -9.060 0.117 -56.771 1.00 29.27 447 PRO A C 1
ATOM 3426 O O . PRO A 1 447 ? -9.589 0.387 -55.693 1.00 29.27 447 PRO A O 1
ATOM 3429 N N . ASN A 1 448 ? -8.049 0.822 -57.283 1.00 29.03 448 ASN A N 1
ATOM 3430 C CA . ASN A 1 448 ? -7.511 2.071 -56.744 1.00 29.03 448 ASN A CA 1
ATOM 3431 C C . ASN A 1 448 ? -8.602 3.150 -56.636 1.00 29.03 448 ASN A C 1
ATOM 3433 O O . ASN A 1 448 ? -9.236 3.489 -57.635 1.00 29.03 448 ASN A O 1
ATOM 3437 N N . GLY A 1 449 ? -8.765 3.727 -55.444 1.00 27.06 449 GLY A N 1
ATOM 3438 C CA . GLY A 1 449 ? -9.628 4.877 -55.181 1.00 27.06 449 GLY A CA 1
ATOM 3439 C C . GLY A 1 449 ? -8.832 6.023 -54.564 1.00 27.06 449 GLY A C 1
ATOM 3440 O O . GLY A 1 449 ? -8.452 5.975 -53.400 1.00 27.06 449 GLY A O 1
ATOM 3441 N N . THR A 1 450 ? -8.567 7.039 -55.375 1.00 30.58 450 THR A N 1
ATOM 3442 C CA . THR A 1 450 ? -7.997 8.345 -55.022 1.00 30.58 450 THR A CA 1
ATOM 3443 C C . THR A 1 450 ? -8.981 9.207 -54.220 1.00 30.58 450 THR A C 1
ATOM 3445 O O . THR A 1 450 ? -10.153 9.274 -54.579 1.00 30.58 450 THR A O 1
ATOM 3448 N N . GLY A 1 451 ? -8.490 9.952 -53.224 1.00 27.61 451 GLY A N 1
ATOM 3449 C CA . GLY A 1 451 ? -9.209 11.046 -52.547 1.00 27.61 451 GLY A CA 1
ATOM 3450 C C . GLY A 1 451 ? -8.284 11.735 -51.537 1.00 27.61 451 GLY A C 1
ATOM 3451 O O . GLY A 1 451 ? -8.079 11.210 -50.454 1.00 27.61 451 GLY A O 1
ATOM 3452 N N . ILE A 1 452 ? -7.423 12.654 -51.986 1.00 27.11 452 ILE A N 1
ATOM 3453 C CA . ILE A 1 452 ? -7.572 14.125 -51.945 1.00 27.11 452 ILE A CA 1
ATOM 3454 C C . ILE A 1 452 ? -7.620 14.685 -50.514 1.00 27.11 452 ILE A C 1
ATOM 3456 O O . ILE A 1 452 ? -8.601 14.540 -49.792 1.00 27.11 452 ILE A O 1
ATOM 3460 N N . HIS A 1 453 ? -6.525 15.369 -50.174 1.00 30.69 453 HIS A N 1
ATOM 3461 C CA . HIS A 1 453 ? -6.379 16.304 -49.065 1.00 30.69 453 HIS A CA 1
ATOM 3462 C C . HIS A 1 453 ? -7.293 17.524 -49.236 1.00 30.69 453 HIS A C 1
ATOM 3464 O O . HIS A 1 453 ? -7.276 18.150 -50.297 1.00 30.69 453 HIS A O 1
ATOM 3470 N N . THR A 1 454 ? -7.959 17.912 -48.150 1.00 36.53 454 THR A N 1
ATOM 3471 C CA . THR A 1 454 ? -8.205 19.311 -47.763 1.00 36.53 454 THR A CA 1
ATOM 3472 C C . THR A 1 454 ? -8.099 19.416 -46.258 1.00 36.53 454 THR A C 1
ATOM 3474 O O . THR A 1 454 ? -8.701 18.538 -45.597 1.00 36.53 454 THR A O 1
#

Foldseek 3Di:
DAEAEEEEPDDPPLCSLVVLLVVLLVCVVVVFFEAEAEEEADQDLACLPPDCVPQNDFFAFQQQGGHGPSVLSNCFSNVWGADNLSYHYNNNLVVVLVVCVVVCVVVPDDDDCPPRSVVSVVVSCVVRQQDHGNPDDGGGPYYYYYYHHDDDDDSYHYHYRDDDDDDDDDDQVLLVLLCVVVVHDDDDDDAQLLLCDPVVCVVPVVSVVVNVVVLVPALADEAEDDAADPSLVSLLVSLLCCVVVLRAYEAEQVGQVSNQQSCCCPQVVLVLEDDCRHPVPRPHHQKYFDADDDPVDPDRHWQFRWFKKAFPDQLPLLCLLVLVDRIDIFTAGGGMFGQQVCQVVCVVSQWDQGIAGPVNRGRAKIDRPVGLHHIYGNGDQPSPAHSVRRRSNSSCRVCSSVVNSVVSSVVSVPPPDDDDPDDDPDPDDDDDDDDDPDDPDDDDDDDDDDDDDD

Radius of gyration: 25.83 Å; chains: 1; bounding box: 62×59×88 Å

pLDDT: mean 83.32, std 21.23, range [23.52, 98.62]